Protein AF-0000000067519487 (afdb_homodimer)

Nearest PDB structures (foldseek):
  5gle-assembly1_A  TM=8.713E-01  e=5.275E-15  Vibrio anguillarum 775
  5gle-assembly1_B  TM=8.710E-01  e=1.079E-14  Vibrio anguillarum 775
  3tg2-assembly1_A-2  TM=8.746E-01  e=6.254E-14  Vibrio cholerae
  3tb4-assembly1_A-2  TM=8.669E-01  e=9.862E-14  Vibrio cholerae
  5wxv-assembly4_E  TM=8.754E-01  e=4.701E-13  Vibrio anguillarum 775

Sequence (386 aa):
MKYAVLTNDLQYDLVNKNEDRIAAVEAFTPKMVSFLDTMRENDVSIIHLQLINLEDDPKAERYGDFLPVTKGSKGAEILPEFLHEKDIIMEKNKDSGFFETNLDETLKKLGVDTIIITGMQTQICVQTTAADGFFRGYNVIVPEDAVVSAKDEDKERALKWLGSYCAKIMSIEEICNSISKNEDISFDGVAIPMKYAVLTNDLQYDLVNKNEDRIAAVEAFTPKMVSFLDTMRENDVSIIHLQLINLEDDPKAERYGDFLPVTKGSKGAEILPEFLHEKDIIMEKNKDSGFFETNLDETLKKLGVDTIIITGMQTQICVQTTAADGFFRGYNVIVPEDAVVSAKDEDKERALKWLGSYCAKIMSIEEICNSISKNEDISFDGVAIP

Foldseek 3Di:
DAEAEEAEAQFQCVCVVDDLSVVFCVVLLVVLLVLLVLCVVLVHAYEYEFEAADPPDPPQDDDVVDGALHPPDNRRDRDVSNDDPRHHYWYDHALASVPPTCVVVVCVVVVAQEYEYAYDDLLTSRLNNQVVSQVVRHAYEYELSRHTDSDPVSSVVSVVVCQQAGYPYHHSVVVSVCSVVVHDDDPPPSDHD/DAEAEEAEAQFQCVCVVDDLSVVQCVVLLVVLLVLLVLCVVLVHAYEYEFEAADPPDPPQDADVVDGALHPPDNRRDRDVSNDDPRHHYWYDHALASVPPTCVVVVCVVVVAQEYEYAYDDLQTSRLNNQVVSQVVRHAYEYELSRHHDSDPVSSVVSVVVCQQAGYPYHHSVVVSVCSVVVHDDDPPPSDHD

Radius of gyration: 20.89 Å; Cα contacts (8 Å, |Δi|>4): 770; chains: 2; bounding box: 55×58×43 Å

Organism: Bacillus anthracis (NCBI:txid1392)

Structure (mmCIF, N/CA/C/O backbone):
data_AF-0000000067519487-model_v1
#
loop_
_entity.id
_entity.type
_entity.pdbx_description
1 polymer 'Isochorismatase family protein'
#
loop_
_atom_site.group_PDB
_atom_site.id
_atom_site.type_symbol
_atom_site.label_atom_id
_atom_site.label_alt_id
_atom_site.label_comp_id
_atom_site.label_asym_id
_atom_site.label_entity_id
_atom_site.label_seq_id
_atom_site.pdbx_PDB_ins_code
_atom_site.Cartn_x
_atom_site.Cartn_y
_atom_site.Cartn_z
_atom_site.occupancy
_atom_site.B_iso_or_equiv
_atom_site.auth_seq_id
_atom_site.auth_comp_id
_atom_site.auth_asym_id
_atom_site.auth_atom_id
_atom_site.pdbx_PDB_model_num
ATOM 1 N N . MET A 1 1 ? -17.797 -14.578 -12.164 1 93.62 1 MET A N 1
ATOM 2 C CA . MET A 1 1 ? -16.516 -14.023 -11.758 1 93.62 1 MET A CA 1
ATOM 3 C C . MET A 1 1 ? -15.383 -14.562 -12.641 1 93.62 1 MET A C 1
ATOM 5 O O . MET A 1 1 ? -15.391 -15.727 -13.023 1 93.62 1 MET A O 1
ATOM 9 N N . LYS A 1 2 ? -14.539 -13.711 -13.047 1 97.31 2 LYS A N 1
ATOM 10 C CA . LYS A 1 2 ? -13.344 -14.102 -13.797 1 97.31 2 LYS A CA 1
ATOM 11 C C . LYS A 1 2 ? -12.078 -13.812 -13 1 97.31 2 LYS A C 1
ATOM 13 O O . LYS A 1 2 ? -11.867 -12.688 -12.539 1 97.31 2 LYS A O 1
ATOM 18 N N . TYR A 1 3 ? -11.242 -14.891 -12.852 1 98.31 3 TYR A N 1
ATOM 19 C CA . TYR A 1 3 ? -10.102 -14.844 -11.945 1 98.31 3 TYR A CA 1
ATOM 20 C C . TYR A 1 3 ? -8.789 -14.711 -12.711 1 98.31 3 TYR A C 1
ATOM 22 O O . TYR A 1 3 ? -8.695 -15.156 -13.859 1 98.31 3 TYR A O 1
ATOM 30 N N . ALA A 1 4 ? -7.793 -14.141 -12.102 1 98.88 4 ALA A N 1
ATOM 31 C CA . ALA A 1 4 ? -6.379 -14.266 -12.453 1 98.88 4 ALA A CA 1
ATOM 32 C C . ALA A 1 4 ? -5.516 -14.445 -11.211 1 98.88 4 ALA A C 1
ATOM 34 O O . ALA A 1 4 ? -5.801 -13.859 -10.164 1 98.88 4 ALA A O 1
ATOM 35 N N . VAL A 1 5 ? -4.504 -15.258 -11.312 1 98.94 5 VAL A N 1
ATOM 36 C CA . VAL A 1 5 ? -3.516 -15.398 -10.25 1 98.94 5 VAL A CA 1
ATOM 37 C C . VAL A 1 5 ? -2.316 -14.5 -10.539 1 98.94 5 VAL A C 1
ATOM 39 O O . VAL A 1 5 ? -1.791 -14.492 -11.656 1 98.94 5 VAL A O 1
ATOM 42 N N . LEU A 1 6 ? -1.958 -13.688 -9.602 1 98.94 6 LEU A N 1
ATOM 43 C CA . LEU A 1 6 ? -0.727 -12.906 -9.641 1 98.94 6 LEU A CA 1
ATOM 44 C C . LEU A 1 6 ? 0.316 -13.477 -8.688 1 98.94 6 LEU A C 1
ATOM 46 O O . LEU A 1 6 ? 0.067 -13.594 -7.488 1 98.94 6 LEU A O 1
ATOM 50 N N . THR A 1 7 ? 1.443 -13.938 -9.211 1 98.94 7 THR A N 1
ATOM 51 C CA . THR A 1 7 ? 2.549 -14.336 -8.344 1 98.94 7 THR A CA 1
ATOM 52 C C . THR A 1 7 ? 3.562 -13.203 -8.203 1 98.94 7 THR A C 1
ATOM 54 O O . THR A 1 7 ? 3.824 -12.477 -9.164 1 98.94 7 THR A O 1
ATOM 57 N N . ASN A 1 8 ? 4.137 -13.055 -7.039 1 98.69 8 ASN A N 1
ATOM 58 C CA . ASN A 1 8 ? 5.117 -12.008 -6.777 1 98.69 8 ASN A CA 1
ATOM 59 C C . ASN A 1 8 ? 6.492 -12.586 -6.473 1 98.69 8 ASN A C 1
ATOM 61 O O . ASN A 1 8 ? 6.652 -13.359 -5.527 1 98.69 8 ASN A O 1
ATOM 65 N N . ASP A 1 9 ? 7.473 -12.281 -7.258 1 97.88 9 ASP A N 1
ATOM 66 C CA . ASP A 1 9 ? 8.883 -12.258 -6.887 1 97.88 9 ASP A CA 1
ATOM 67 C C . ASP A 1 9 ? 9.406 -13.672 -6.625 1 97.88 9 ASP A C 1
ATOM 69 O O . ASP A 1 9 ? 10.234 -13.875 -5.734 1 97.88 9 ASP A O 1
ATOM 73 N N . LEU A 1 10 ? 8.852 -14.664 -7.281 1 98.25 10 LEU A N 1
ATOM 74 C CA . LEU A 1 10 ? 9.383 -16.016 -7.172 1 98.25 10 LEU A CA 1
ATOM 75 C C . LEU A 1 10 ? 10.594 -16.203 -8.086 1 98.25 10 LEU A C 1
ATOM 77 O O . LEU A 1 10 ? 10.555 -17.016 -9.016 1 98.25 10 LEU A O 1
ATOM 81 N N . GLN A 1 11 ? 11.641 -15.477 -7.742 1 98.38 11 GLN A N 1
ATOM 82 C CA . GLN A 1 11 ? 12.836 -15.32 -8.555 1 98.38 11 GLN A CA 1
ATOM 83 C C . GLN A 1 11 ? 14.078 -15.789 -7.801 1 98.38 11 GLN A C 1
ATOM 85 O O . GLN A 1 11 ? 14.117 -15.75 -6.566 1 98.38 11 GLN A O 1
ATOM 90 N N . TYR A 1 12 ? 15.148 -16.172 -8.531 1 98.06 12 TYR A N 1
ATOM 91 C CA . TYR A 1 12 ? 16.359 -16.781 -7.965 1 98.06 12 TYR A CA 1
ATOM 92 C C . TYR A 1 12 ? 16.984 -15.867 -6.918 1 98.06 12 TYR A C 1
ATOM 94 O O . TYR A 1 12 ? 17.188 -16.281 -5.773 1 98.06 12 TYR A O 1
ATOM 102 N N . ASP A 1 13 ? 17.25 -14.586 -7.266 1 97.44 13 ASP A N 1
ATOM 103 C CA . ASP A 1 13 ? 17.938 -13.672 -6.359 1 97.44 13 ASP A CA 1
ATOM 104 C C . ASP A 1 13 ? 17.109 -13.414 -5.102 1 97.44 13 ASP A C 1
ATOM 106 O O . ASP A 1 13 ? 17.656 -13.188 -4.023 1 97.44 13 ASP A O 1
ATOM 110 N N . LEU A 1 14 ? 15.812 -13.438 -5.211 1 96.38 14 LEU A N 1
ATOM 111 C CA . LEU A 1 14 ? 14.938 -13.062 -4.105 1 96.38 14 LEU A CA 1
ATOM 112 C C . LEU A 1 14 ? 14.688 -14.25 -3.186 1 96.38 14 LEU A C 1
ATOM 114 O O . LEU A 1 14 ? 14.648 -14.102 -1.962 1 96.38 14 LEU A O 1
ATOM 118 N N . VAL A 1 15 ? 14.594 -15.422 -3.748 1 96.44 15 VAL A N 1
ATOM 119 C CA . VAL A 1 15 ? 14.383 -16.641 -2.967 1 96.44 15 VAL A CA 1
ATOM 120 C C . VAL A 1 15 ? 15.672 -17 -2.225 1 96.44 15 VAL A C 1
ATOM 122 O O . VAL A 1 15 ? 15.625 -17.422 -1.068 1 96.44 15 VAL A O 1
ATOM 125 N N . ASN A 1 16 ? 16.812 -16.734 -2.811 1 94.88 16 ASN A N 1
ATOM 126 C CA . ASN A 1 16 ? 18.078 -17.188 -2.264 1 94.88 16 ASN A CA 1
ATOM 127 C C . ASN A 1 16 ? 18.766 -16.094 -1.448 1 94.88 16 ASN A C 1
ATOM 129 O O . ASN A 1 16 ? 19.984 -16.156 -1.228 1 94.88 16 ASN A O 1
ATOM 133 N N . LYS A 1 17 ? 18.031 -15.148 -1.083 1 91.25 17 LYS A N 1
ATOM 134 C CA . LYS A 1 17 ? 18.578 -14 -0.363 1 91.25 17 LYS A CA 1
ATOM 135 C C . LYS A 1 17 ? 19.156 -14.414 0.984 1 91.25 17 LYS A C 1
ATOM 137 O O . LYS A 1 17 ? 20.203 -13.914 1.397 1 91.25 17 LYS A O 1
ATOM 142 N N . ASN A 1 18 ? 18.438 -15.281 1.697 1 89.5 18 ASN A N 1
ATOM 143 C CA . ASN A 1 18 ? 18.891 -15.797 2.986 1 89.5 18 ASN A CA 1
ATOM 144 C C . ASN A 1 18 ? 18.25 -17.141 3.307 1 89.5 18 ASN A C 1
ATOM 146 O O . ASN A 1 18 ? 17.328 -17.578 2.619 1 89.5 18 ASN A O 1
ATOM 150 N N . GLU A 1 19 ? 18.734 -17.766 4.332 1 93.25 19 GLU A N 1
ATOM 151 C CA . GLU A 1 19 ? 18.328 -19.125 4.652 1 93.25 19 GLU A CA 1
ATOM 152 C C . GLU A 1 19 ? 16.859 -19.188 5.07 1 93.25 19 GLU A C 1
ATOM 154 O O . GLU A 1 19 ? 16.172 -20.172 4.789 1 93.25 19 GLU A O 1
ATOM 159 N N . ASP A 1 20 ? 16.438 -18.156 5.77 1 92.31 20 ASP A N 1
ATOM 160 C CA . ASP A 1 20 ? 15.039 -18.125 6.207 1 92.31 20 ASP A CA 1
ATOM 161 C C . ASP A 1 20 ? 14.086 -18.094 5.012 1 92.31 20 ASP A C 1
ATOM 163 O O . ASP A 1 20 ? 13.094 -18.828 4.984 1 92.31 20 ASP A O 1
ATOM 167 N N . ARG A 1 21 ? 14.43 -17.328 4.047 1 92 21 ARG A N 1
ATOM 168 C CA . ARG A 1 21 ? 13.609 -17.219 2.846 1 92 21 ARG A CA 1
ATOM 169 C C . ARG A 1 21 ? 13.664 -18.5 2.021 1 92 21 ARG A C 1
ATOM 171 O O . ARG A 1 21 ? 12.648 -18.953 1.495 1 92 21 ARG A O 1
ATOM 178 N N . ILE A 1 22 ? 14.82 -19.047 1.902 1 94.88 22 ILE A N 1
ATOM 179 C CA . ILE A 1 22 ? 14.977 -20.312 1.182 1 94.88 22 ILE A CA 1
ATOM 180 C C . ILE A 1 22 ? 14.086 -21.375 1.81 1 94.88 22 ILE A C 1
ATOM 182 O O . ILE A 1 22 ? 13.32 -22.047 1.11 1 94.88 22 ILE A O 1
ATOM 186 N N . ALA A 1 23 ? 14.133 -21.453 3.107 1 94.88 23 ALA A N 1
ATOM 187 C CA . ALA A 1 23 ? 13.359 -22.453 3.832 1 94.88 23 ALA A CA 1
ATOM 188 C C . ALA A 1 23 ? 11.859 -22.219 3.666 1 94.88 23 ALA A C 1
ATOM 190 O O . ALA A 1 23 ? 11.102 -23.172 3.451 1 94.88 23 ALA A O 1
ATOM 191 N N . ALA A 1 24 ? 11.492 -20.984 3.771 1 93.12 24 ALA A N 1
ATOM 192 C CA . ALA A 1 24 ? 10.078 -20.641 3.65 1 93.12 24 ALA A CA 1
ATOM 193 C C . ALA A 1 24 ? 9.547 -20.969 2.262 1 93.12 24 ALA A C 1
ATOM 195 O O . ALA A 1 24 ? 8.453 -21.547 2.129 1 93.12 24 ALA A O 1
ATOM 196 N N . VAL A 1 25 ? 10.328 -20.719 1.242 1 94.81 25 VAL A N 1
ATOM 197 C CA . VAL A 1 25 ? 9.898 -20.953 -0.13 1 94.81 25 VAL A CA 1
ATOM 198 C C . VAL A 1 25 ? 9.898 -22.453 -0.413 1 94.81 25 VAL A C 1
ATOM 200 O O . VAL A 1 25 ? 9.016 -22.969 -1.106 1 94.81 25 VAL A O 1
ATOM 203 N N . GLU A 1 26 ? 10.883 -23.125 0.086 1 94.81 26 GLU A N 1
ATOM 204 C CA . GLU A 1 26 ? 10.922 -24.578 -0.076 1 94.81 26 GLU A CA 1
ATOM 205 C C . GLU A 1 26 ? 9.656 -25.219 0.489 1 94.81 26 GLU A C 1
ATOM 207 O O . GLU A 1 26 ? 9.086 -26.109 -0.137 1 94.81 26 GLU A O 1
ATOM 212 N N . ALA A 1 27 ? 9.25 -24.781 1.63 1 93.69 27 ALA A N 1
ATOM 213 C CA . ALA A 1 27 ? 8.086 -25.359 2.305 1 93.69 27 ALA A CA 1
ATOM 214 C C . ALA A 1 27 ? 6.805 -25.031 1.548 1 93.69 27 ALA A C 1
ATOM 216 O O . ALA A 1 27 ? 5.875 -25.844 1.51 1 93.69 27 ALA A O 1
ATOM 217 N N . PHE A 1 28 ? 6.781 -23.938 0.946 1 92 28 PHE A N 1
ATOM 218 C CA . PHE A 1 28 ? 5.613 -23.359 0.292 1 92 28 PHE A CA 1
ATOM 219 C C . PHE A 1 28 ? 5.457 -23.906 -1.121 1 92 28 PHE A C 1
ATOM 221 O O . PHE A 1 28 ? 4.348 -23.969 -1.648 1 92 28 PHE A O 1
ATOM 228 N N . THR A 1 29 ? 6.531 -24.422 -1.743 1 96.62 29 THR A N 1
ATOM 229 C CA . THR A 1 29 ? 6.664 -24.641 -3.18 1 96.62 29 THR A CA 1
ATOM 230 C C . THR A 1 29 ? 5.75 -25.781 -3.643 1 96.62 29 THR A C 1
ATOM 232 O O . THR A 1 29 ? 5 -25.625 -4.609 1 96.62 29 THR A O 1
ATOM 235 N N . PRO A 1 30 ? 5.68 -26.938 -2.955 1 97.25 30 PRO A N 1
ATOM 236 C CA . PRO A 1 30 ? 4.832 -28.016 -3.471 1 97.25 30 PRO A CA 1
ATOM 237 C C . PRO A 1 30 ? 3.357 -27.609 -3.549 1 97.25 30 PRO A C 1
ATOM 239 O O . PRO A 1 30 ? 2.695 -27.891 -4.555 1 97.25 30 PRO A O 1
ATOM 242 N N . LYS A 1 31 ? 2.863 -26.969 -2.584 1 96.75 31 LYS A N 1
ATOM 243 C CA . LYS A 1 31 ? 1.47 -26.531 -2.566 1 96.75 31 LYS A CA 1
ATOM 244 C C . LYS A 1 31 ? 1.213 -25.469 -3.623 1 96.75 31 LYS A C 1
ATOM 246 O O . LYS A 1 31 ? 0.175 -25.484 -4.289 1 96.75 31 LYS A O 1
ATOM 251 N N . MET A 1 32 ? 2.115 -24.578 -3.75 1 98.19 32 MET A N 1
ATOM 252 C CA . MET A 1 32 ? 1.983 -23.5 -4.727 1 98.19 32 MET A CA 1
ATOM 253 C C . MET A 1 32 ? 1.95 -24.062 -6.148 1 98.19 32 MET A C 1
ATOM 255 O O . MET A 1 32 ? 1.119 -23.641 -6.957 1 98.19 32 MET A O 1
ATOM 259 N N . VAL A 1 33 ? 2.865 -24.984 -6.434 1 98.44 33 VAL A N 1
ATOM 260 C CA . VAL A 1 33 ? 2.918 -25.578 -7.762 1 98.44 33 VAL A CA 1
ATOM 261 C C . VAL A 1 33 ? 1.601 -26.297 -8.062 1 98.44 33 VAL A C 1
ATOM 263 O O . VAL A 1 33 ? 1.02 -26.109 -9.133 1 98.44 33 VAL A O 1
ATOM 266 N N . SER A 1 34 ? 1.13 -27.016 -7.074 1 98 34 SER A N 1
ATOM 267 C CA . SER A 1 34 ? -0.148 -27.703 -7.238 1 98 34 SER A CA 1
ATOM 268 C C . SER A 1 34 ? -1.285 -26.719 -7.453 1 98 34 SER A C 1
ATOM 270 O O . SER A 1 34 ? -2.162 -26.938 -8.289 1 98 34 SER A O 1
ATOM 272 N N . PHE A 1 35 ? -1.303 -25.688 -6.711 1 98.62 35 PHE A N 1
ATOM 273 C CA . PHE A 1 35 ? -2.305 -24.641 -6.82 1 98.62 35 PHE A CA 1
ATOM 274 C C . PHE A 1 35 ? -2.293 -24.016 -8.219 1 98.62 35 PHE A C 1
ATOM 276 O O . PHE A 1 35 ? -3.338 -23.906 -8.859 1 98.62 35 PHE A O 1
ATOM 283 N N . LEU A 1 36 ? -1.095 -23.625 -8.742 1 98.75 36 LEU A N 1
ATOM 284 C CA . LEU A 1 36 ? -0.965 -23.031 -10.07 1 98.75 36 LEU A CA 1
ATOM 285 C C . LEU A 1 36 ? -1.455 -23.984 -11.148 1 98.75 36 LEU A C 1
ATOM 287 O O . LEU A 1 36 ? -2.146 -23.562 -12.086 1 98.75 36 LEU A O 1
ATOM 291 N N . ASP A 1 37 ? -1.12 -25.266 -10.992 1 98.25 37 ASP A N 1
ATOM 292 C CA . ASP A 1 37 ? -1.573 -26.25 -11.953 1 98.25 37 ASP A CA 1
ATOM 293 C C . ASP A 1 37 ? -3.098 -26.344 -11.984 1 98.25 37 ASP A C 1
ATOM 295 O O . ASP A 1 37 ? -3.703 -26.391 -13.055 1 98.25 37 ASP A O 1
ATOM 299 N N . THR A 1 38 ? -3.684 -26.359 -10.781 1 98.12 38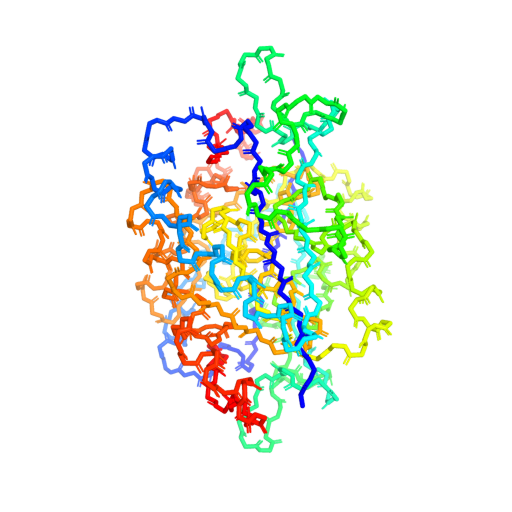 THR A N 1
ATOM 300 C CA . THR A 1 38 ? -5.137 -26.406 -10.688 1 98.12 38 THR A CA 1
ATOM 301 C C . THR A 1 38 ? -5.77 -25.188 -11.336 1 98.12 38 THR A C 1
ATOM 303 O O . THR A 1 38 ? -6.773 -25.297 -12.039 1 98.12 38 THR A O 1
ATOM 306 N N . MET A 1 39 ? -5.195 -24 -11.133 1 98.44 39 MET A N 1
ATOM 307 C CA . MET A 1 39 ? -5.699 -22.781 -11.742 1 98.44 39 MET A CA 1
ATOM 308 C C . MET A 1 39 ? -5.602 -22.844 -13.266 1 98.44 39 MET A C 1
ATOM 310 O O . MET A 1 39 ? -6.547 -22.484 -13.969 1 98.44 39 MET A O 1
ATOM 314 N N . ARG A 1 40 ? -4.504 -23.375 -13.781 1 98.19 40 ARG A N 1
ATOM 315 C CA . ARG A 1 40 ? -4.32 -23.547 -15.219 1 98.19 40 ARG A CA 1
ATOM 316 C C . ARG A 1 40 ? -5.367 -24.484 -15.797 1 98.19 40 ARG A C 1
ATOM 318 O O . ARG A 1 40 ? -5.934 -24.234 -16.859 1 98.19 40 ARG A O 1
ATOM 325 N N . GLU A 1 41 ? -5.609 -25.516 -15.094 1 97.12 41 GLU A N 1
ATOM 326 C CA . GLU A 1 41 ? -6.578 -26.516 -15.531 1 97.12 41 GLU A CA 1
ATOM 327 C C . GLU A 1 41 ? -7.98 -25.922 -15.609 1 97.12 41 GLU A C 1
ATOM 329 O O . GLU A 1 41 ? -8.812 -26.391 -16.391 1 97.12 41 GLU A O 1
ATOM 334 N N . ASN A 1 42 ? -8.227 -24.938 -14.812 1 97.31 42 ASN A N 1
ATOM 335 C CA . ASN A 1 42 ? -9.531 -24.266 -14.797 1 97.31 42 ASN A CA 1
ATOM 336 C C . ASN A 1 42 ? -9.523 -23.016 -15.656 1 97.31 42 ASN A C 1
ATOM 338 O O . ASN A 1 42 ? -10.391 -22.141 -15.5 1 97.31 42 ASN A O 1
ATOM 342 N N . ASP A 1 43 ? -8.453 -22.797 -16.438 1 96.88 43 ASP A N 1
ATOM 343 C CA . ASP A 1 43 ? -8.32 -21.719 -17.422 1 96.88 43 ASP A CA 1
ATOM 344 C C . ASP A 1 43 ? -8.211 -20.375 -16.734 1 96.88 43 ASP A C 1
ATOM 346 O O . ASP A 1 43 ? -8.711 -19.359 -17.25 1 96.88 43 ASP A O 1
ATOM 350 N N . VAL A 1 44 ? -7.723 -20.375 -15.555 1 98.38 44 VAL A N 1
ATOM 351 C CA . VAL A 1 44 ? -7.406 -19.141 -14.859 1 98.38 44 VAL A CA 1
ATOM 352 C C . VAL A 1 44 ? -6.039 -18.625 -15.312 1 98.38 44 VAL A C 1
ATOM 354 O O . VAL A 1 44 ? -5.055 -19.359 -15.297 1 98.38 44 VAL A O 1
ATOM 357 N N . SER A 1 45 ? -6.02 -17.391 -15.75 1 98.75 45 SER A N 1
ATOM 358 C CA . SER A 1 45 ? -4.758 -16.797 -16.188 1 98.75 45 SER A CA 1
ATOM 359 C C . SER A 1 45 ? -3.787 -16.641 -15.023 1 98.75 45 SER A C 1
ATOM 361 O O . SER A 1 45 ? -4.184 -16.25 -13.93 1 98.75 45 SER A O 1
ATOM 363 N N . ILE A 1 46 ? -2.545 -17 -15.281 1 98.88 46 ILE A N 1
ATOM 364 C CA . ILE A 1 46 ? -1.468 -16.781 -14.32 1 98.88 46 ILE A CA 1
ATOM 365 C C . ILE A 1 46 ? -0.515 -15.711 -14.836 1 98.88 46 ILE A C 1
ATOM 367 O O . ILE A 1 46 ? -0.004 -15.812 -15.953 1 98.88 46 ILE A O 1
ATOM 371 N N . ILE A 1 47 ? -0.323 -14.672 -14.102 1 98.94 47 ILE A N 1
ATOM 372 C CA . ILE A 1 47 ? 0.618 -13.594 -14.391 1 98.94 47 ILE A CA 1
ATOM 373 C C . ILE A 1 47 ? 1.72 -13.578 -13.328 1 98.94 47 ILE A C 1
ATOM 375 O O . ILE A 1 47 ? 1.454 -13.336 -12.156 1 98.94 47 ILE A O 1
ATOM 379 N N . HIS A 1 48 ? 2.914 -13.883 -13.758 1 98.94 48 HIS A N 1
ATOM 380 C CA . HIS A 1 48 ? 4.074 -13.781 -12.883 1 98.94 48 HIS A CA 1
ATOM 381 C C . HIS A 1 48 ? 4.629 -12.359 -12.867 1 98.94 48 HIS A C 1
ATOM 383 O O . HIS A 1 48 ? 5.164 -11.891 -13.867 1 98.94 48 HIS A O 1
ATOM 389 N N . LEU A 1 49 ? 4.484 -11.695 -11.727 1 98.94 49 LEU A N 1
ATOM 390 C CA . LEU A 1 49 ? 5.09 -10.383 -11.547 1 98.94 49 LEU A CA 1
ATOM 391 C C . LEU A 1 49 ? 6.578 -10.508 -11.242 1 98.94 49 LEU A C 1
ATOM 393 O O . LEU A 1 49 ? 6.961 -11.008 -10.18 1 98.94 49 LEU A O 1
ATOM 397 N N . GLN A 1 50 ? 7.34 -10.125 -12.148 1 98.81 50 GLN A N 1
ATOM 398 C CA . GLN A 1 50 ? 8.789 -10.258 -12.109 1 98.81 50 GLN A CA 1
ATOM 399 C C . GLN A 1 50 ? 9.453 -8.922 -11.766 1 98.81 50 GLN A C 1
ATOM 401 O O . GLN A 1 50 ? 9.43 -7.984 -12.562 1 98.81 50 GLN A O 1
ATOM 406 N N . LEU A 1 51 ? 10.062 -8.867 -10.609 1 98.5 51 LEU A N 1
ATOM 407 C CA . LEU A 1 51 ? 10.75 -7.648 -10.18 1 98.5 51 LEU A CA 1
ATOM 408 C C . LEU A 1 51 ? 12.047 -7.457 -10.961 1 98.5 51 LEU A C 1
ATOM 410 O O . LEU A 1 51 ? 12.844 -8.391 -11.078 1 98.5 51 LEU A O 1
ATOM 414 N N . ILE A 1 52 ? 12.203 -6.32 -11.555 1 98.38 52 ILE A N 1
ATOM 415 C CA . ILE A 1 52 ? 13.43 -5.898 -12.219 1 98.38 52 ILE A CA 1
ATOM 416 C C . ILE A 1 52 ? 13.914 -4.578 -11.617 1 98.38 52 ILE A C 1
ATOM 418 O O . ILE A 1 52 ? 13.297 -3.533 -11.82 1 98.38 52 ILE A O 1
ATOM 422 N N . ASN A 1 53 ? 15 -4.609 -10.867 1 97.06 53 ASN A N 1
ATOM 423 C CA . ASN A 1 53 ? 15.578 -3.395 -10.305 1 97.06 53 ASN A CA 1
ATOM 424 C C . ASN A 1 53 ? 16.297 -2.576 -11.367 1 97.06 53 ASN A C 1
ATOM 426 O O . ASN A 1 53 ? 17.078 -3.123 -12.156 1 97.06 53 ASN A O 1
ATOM 430 N N . LEU A 1 54 ? 16.031 -1.354 -11.336 1 96 54 LEU A N 1
ATOM 431 C CA . LEU A 1 54 ? 16.688 -0.435 -12.258 1 96 54 LEU A CA 1
ATOM 432 C C . LEU A 1 54 ? 17.984 0.109 -11.641 1 96 54 LEU A C 1
ATOM 434 O O . LEU A 1 54 ? 18.016 0.442 -10.453 1 96 54 LEU A O 1
ATOM 438 N N . GLU A 1 55 ? 18.953 0.264 -12.414 1 93.38 55 GLU A N 1
ATOM 439 C CA . GLU A 1 55 ? 20.266 0.691 -11.93 1 93.38 55 GLU A CA 1
ATOM 440 C C . GLU A 1 55 ? 20.203 2.096 -11.344 1 93.38 55 GLU A C 1
ATOM 442 O O . GLU A 1 55 ? 20.906 2.402 -10.383 1 93.38 55 GLU A O 1
ATOM 447 N N . ASP A 1 56 ? 19.391 2.912 -11.859 1 93.12 56 ASP A N 1
ATOM 448 C CA . ASP A 1 56 ? 19.359 4.305 -11.43 1 93.12 56 ASP A CA 1
ATOM 449 C C . ASP A 1 56 ? 18.312 4.52 -10.336 1 93.12 56 ASP A C 1
ATOM 451 O O . ASP A 1 56 ? 18.062 5.656 -9.93 1 93.12 56 ASP A O 1
ATOM 455 N N . ASP A 1 57 ? 17.703 3.473 -9.883 1 91.81 57 ASP A N 1
ATOM 456 C CA . ASP A 1 57 ? 16.703 3.59 -8.828 1 91.81 57 ASP A CA 1
ATOM 457 C C . ASP A 1 57 ? 17.375 3.752 -7.461 1 91.81 57 ASP A C 1
ATOM 459 O O . ASP A 1 57 ? 17.984 2.814 -6.953 1 91.81 57 ASP A O 1
ATOM 463 N N . PRO A 1 58 ? 17.188 4.926 -6.906 1 85.31 58 PRO A N 1
ATOM 464 C CA . PRO A 1 58 ? 17.859 5.164 -5.621 1 85.31 58 PRO A CA 1
ATOM 465 C C . PRO A 1 58 ? 17.234 4.363 -4.48 1 85.31 58 PRO A C 1
ATOM 467 O O . PRO A 1 58 ? 17.812 4.262 -3.4 1 85.31 58 PRO A O 1
ATOM 470 N N . LYS A 1 59 ? 16.094 3.779 -4.695 1 89.12 59 LYS A N 1
ATOM 471 C CA . LYS A 1 59 ? 15.414 3.074 -3.617 1 89.12 59 LYS A CA 1
ATOM 472 C C . LYS A 1 59 ? 15.539 1.562 -3.781 1 89.12 59 LYS A C 1
ATOM 474 O O . LYS A 1 59 ? 14.984 0.799 -2.99 1 89.12 59 LYS A O 1
ATOM 479 N N . ALA A 1 60 ? 16.234 1.122 -4.855 1 89.94 60 ALA A N 1
ATOM 480 C CA . ALA A 1 60 ? 16.453 -0.312 -5.027 1 89.94 60 ALA A CA 1
ATOM 481 C C . ALA A 1 60 ? 17.344 -0.867 -3.922 1 89.94 60 ALA A C 1
ATOM 483 O O . ALA A 1 60 ? 18.328 -0.228 -3.525 1 89.94 60 ALA A O 1
ATOM 484 N N . GLU A 1 61 ? 16.906 -2.039 -3.42 1 85.25 61 GLU A N 1
ATOM 485 C CA . GLU A 1 61 ? 17.766 -2.699 -2.434 1 85.25 61 GLU A CA 1
ATOM 486 C C . GLU A 1 61 ? 19.062 -3.199 -3.068 1 85.25 61 GLU A C 1
ATOM 488 O O . GLU A 1 61 ? 19.031 -3.867 -4.105 1 85.25 61 GLU A O 1
ATOM 493 N N . ARG A 1 62 ? 20.109 -2.861 -2.424 1 87.19 62 ARG A N 1
ATOM 494 C CA . ARG A 1 62 ? 21.422 -3.256 -2.91 1 87.19 62 ARG A CA 1
ATOM 495 C C . ARG A 1 62 ? 22.234 -3.949 -1.814 1 87.19 62 ARG A C 1
ATOM 497 O O . ARG A 1 62 ? 22 -3.707 -0.626 1 87.19 62 ARG A O 1
ATOM 504 N N . TYR A 1 63 ? 23 -4.848 -2.213 1 86.38 63 TYR A N 1
ATOM 505 C CA . TYR A 1 63 ? 24 -5.473 -1.354 1 86.38 63 TYR A CA 1
ATOM 506 C C . TYR A 1 63 ? 25.406 -5.121 -1.812 1 86.38 63 TYR A C 1
ATOM 508 O O . TYR A 1 63 ? 25.969 -5.789 -2.68 1 86.38 63 TYR A O 1
ATOM 516 N N . GLY A 1 64 ? 25.953 -4.043 -1.131 1 84.75 64 GLY A N 1
ATOM 517 C CA . GLY A 1 64 ? 27.188 -3.498 -1.677 1 84.75 64 GLY A CA 1
ATOM 518 C C . GLY A 1 64 ? 27.047 -3.029 -3.113 1 84.75 64 GLY A C 1
ATOM 519 O O . GLY A 1 64 ? 26.156 -2.244 -3.43 1 84.75 64 GLY A O 1
ATOM 520 N N . ASP A 1 65 ? 27.781 -3.637 -3.994 1 88.31 65 ASP A N 1
ATOM 521 C CA . ASP A 1 65 ? 27.75 -3.242 -5.398 1 88.31 65 ASP A CA 1
ATOM 522 C C . ASP A 1 65 ? 26.797 -4.129 -6.203 1 88.31 65 ASP A C 1
ATOM 524 O O . ASP A 1 65 ? 26.594 -3.902 -7.395 1 88.31 65 ASP A O 1
ATOM 528 N N . PHE A 1 66 ? 26.234 -5.039 -5.48 1 92 66 PHE A N 1
ATOM 529 C CA . PHE A 1 66 ? 25.359 -5.996 -6.156 1 92 66 PHE A CA 1
ATOM 530 C C . PHE A 1 66 ? 23.922 -5.5 -6.176 1 92 66 PHE A C 1
ATOM 532 O O . PHE A 1 66 ? 23.359 -5.203 -5.125 1 92 66 PHE A O 1
ATOM 539 N N . LEU A 1 67 ? 23.375 -5.34 -7.348 1 95 67 LEU A N 1
ATOM 540 C CA . LEU A 1 67 ? 21.953 -5.051 -7.562 1 95 67 LEU A CA 1
ATOM 541 C C . LEU A 1 67 ? 21.203 -6.309 -7.965 1 95 67 LEU A C 1
ATOM 543 O O . LEU A 1 67 ? 21.359 -6.805 -9.086 1 95 67 LEU A O 1
ATOM 547 N N . PRO A 1 68 ? 20.406 -6.832 -7.051 1 96.25 68 PRO A N 1
ATOM 548 C CA . PRO A 1 68 ? 19.688 -8.055 -7.391 1 96.25 68 PRO A CA 1
ATOM 549 C C . PRO A 1 68 ? 18.641 -7.84 -8.484 1 96.25 68 PRO A C 1
ATOM 551 O O . PRO A 1 68 ? 18.172 -6.719 -8.688 1 96.25 68 PRO A O 1
ATOM 554 N N . VAL A 1 69 ? 18.312 -8.945 -9.156 1 97.69 69 VAL A N 1
ATOM 555 C CA . VAL A 1 69 ? 17.219 -9.086 -10.117 1 97.69 69 VAL A CA 1
ATOM 556 C C . VAL A 1 69 ? 17.359 -8.023 -11.211 1 97.69 69 VAL A C 1
ATOM 558 O O . VAL A 1 69 ? 16.391 -7.336 -11.539 1 97.69 69 VAL A O 1
ATOM 561 N N . THR A 1 70 ? 18.516 -7.902 -11.742 1 97.31 70 THR A N 1
ATOM 562 C CA . THR A 1 70 ? 18.719 -7.023 -12.883 1 97.31 70 THR A CA 1
ATOM 563 C C . THR A 1 70 ? 18.203 -7.68 -14.164 1 97.31 70 THR A C 1
ATOM 565 O O . THR A 1 70 ? 18.266 -8.906 -14.312 1 97.31 70 THR A O 1
ATOM 568 N N . LYS A 1 71 ? 17.734 -6.91 -15.078 1 97.38 71 LYS A N 1
ATOM 569 C CA . LYS A 1 71 ? 17.156 -7.426 -16.312 1 97.38 71 LYS A CA 1
ATOM 570 C C . LYS A 1 71 ? 18.141 -8.328 -17.062 1 97.38 71 LYS A C 1
ATOM 572 O O . LYS A 1 71 ? 19.297 -7.953 -17.25 1 97.38 71 LYS A O 1
ATOM 577 N N . GLY A 1 72 ? 17.688 -9.508 -17.406 1 97.19 72 GLY A N 1
ATOM 578 C CA . GLY A 1 72 ? 18.484 -10.422 -18.219 1 97.19 72 GLY A CA 1
ATOM 579 C C . GLY A 1 72 ? 19.375 -11.32 -17.391 1 97.19 72 GLY A C 1
ATOM 580 O O . GLY A 1 72 ? 19.984 -12.258 -17.922 1 97.19 72 GLY A O 1
ATOM 581 N N . SER A 1 73 ? 19.531 -11.07 -16.125 1 97.62 73 SER A N 1
ATOM 582 C CA . SER A 1 73 ? 20.359 -11.891 -15.25 1 97.62 73 SER A CA 1
ATOM 583 C C . SER A 1 73 ? 19.641 -13.18 -14.859 1 97.62 73 SER A C 1
ATOM 585 O O . SER A 1 73 ? 18.422 -13.242 -14.867 1 97.62 73 SER A O 1
ATOM 587 N N . LYS A 1 74 ? 20.406 -14.203 -14.562 1 97.88 74 LYS A N 1
ATOM 588 C CA . LYS A 1 74 ? 19.844 -15.43 -14 1 97.88 74 LYS A CA 1
ATOM 589 C C . LYS A 1 74 ? 19.078 -15.148 -12.711 1 97.88 74 LYS A C 1
ATOM 591 O O . LYS A 1 74 ? 18.047 -15.758 -12.453 1 97.88 74 LYS A O 1
ATOM 596 N N . GLY A 1 75 ? 19.562 -14.227 -11.945 1 98 75 GLY A N 1
ATOM 597 C CA . GLY A 1 75 ? 18.953 -13.859 -10.68 1 98 75 GLY A CA 1
ATOM 598 C C . GLY A 1 75 ? 17.547 -13.344 -10.828 1 98 75 GLY A C 1
ATOM 599 O O . GLY A 1 75 ? 16.719 -13.492 -9.922 1 98 75 GLY A O 1
ATOM 600 N N . ALA A 1 76 ? 17.25 -12.75 -11.961 1 98.31 76 ALA A N 1
ATOM 601 C CA . ALA A 1 76 ? 15.938 -12.141 -12.195 1 98.31 76 ALA A CA 1
ATOM 602 C C . ALA A 1 76 ? 14.945 -13.172 -12.727 1 98.31 76 ALA A C 1
ATOM 604 O O . ALA A 1 76 ? 13.742 -12.914 -12.773 1 98.31 76 ALA A O 1
ATOM 605 N N . GLU A 1 77 ? 15.359 -14.328 -13.094 1 98.56 77 GLU A N 1
ATOM 606 C CA . GLU A 1 77 ? 14.484 -15.328 -13.688 1 98.56 77 GLU A CA 1
ATOM 607 C C . GLU A 1 77 ? 13.516 -15.898 -12.656 1 98.56 77 GLU A C 1
ATOM 609 O O . GLU A 1 77 ? 13.898 -16.125 -11.5 1 98.56 77 GLU A O 1
ATOM 614 N N . ILE A 1 78 ? 12.32 -16.094 -13.07 1 98.44 78 ILE A N 1
ATOM 615 C CA . ILE A 1 78 ? 11.352 -16.828 -12.266 1 98.44 78 ILE A CA 1
ATOM 616 C C . ILE A 1 78 ? 11.797 -18.281 -12.125 1 98.44 78 ILE A C 1
ATOM 618 O O . ILE A 1 78 ? 12.242 -18.891 -13.094 1 98.44 78 ILE A O 1
ATOM 622 N N . LEU A 1 79 ? 11.68 -18.859 -10.992 1 98.25 79 LEU A N 1
ATOM 623 C CA . LEU A 1 79 ? 12.008 -20.266 -10.805 1 98.25 79 LEU A CA 1
ATOM 624 C C . LEU A 1 79 ? 11.172 -21.156 -11.719 1 98.25 79 LEU A C 1
ATOM 626 O O . LEU A 1 79 ? 9.945 -21 -11.781 1 98.25 79 LEU A O 1
ATOM 630 N N . PRO A 1 80 ? 11.781 -22.062 -12.383 1 97.75 80 PRO A N 1
ATOM 631 C CA . PRO A 1 80 ? 11.102 -22.812 -13.438 1 97.75 80 PRO A CA 1
ATOM 632 C C . PRO A 1 80 ? 9.953 -23.672 -12.906 1 97.75 80 PRO A C 1
ATOM 634 O O . PRO A 1 80 ? 8.992 -23.938 -13.633 1 97.75 80 PRO A O 1
ATOM 637 N N . GLU A 1 81 ? 10 -24.109 -11.625 1 97.56 81 GLU A N 1
ATOM 638 C CA . GLU A 1 81 ? 8.961 -24.969 -11.078 1 97.56 81 GLU A CA 1
ATOM 639 C C . GLU A 1 81 ? 7.613 -24.25 -11.023 1 97.56 81 GLU A C 1
ATOM 641 O O . GLU A 1 81 ? 6.562 -24.906 -10.961 1 97.56 81 GLU A O 1
ATOM 646 N N . PHE A 1 82 ? 7.633 -22.906 -11.086 1 98.38 82 PHE A N 1
ATOM 647 C CA . PHE A 1 82 ? 6.383 -22.156 -10.992 1 98.38 82 PHE A CA 1
ATOM 648 C C . PHE A 1 82 ? 5.879 -21.781 -12.383 1 98.38 82 PHE A C 1
ATOM 650 O O . PHE A 1 82 ? 4.738 -21.328 -12.531 1 98.38 82 PHE A O 1
ATOM 657 N N . LEU A 1 83 ? 6.699 -21.938 -13.383 1 98 83 LEU A N 1
ATOM 658 C CA . LEU A 1 83 ? 6.434 -21.375 -14.695 1 98 83 LEU A CA 1
ATOM 659 C C . LEU A 1 83 ? 5.805 -22.422 -15.617 1 98 83 LEU A C 1
ATOM 661 O O . LEU A 1 83 ? 6.137 -23.609 -15.539 1 98 83 LEU A O 1
ATOM 665 N N . HIS A 1 84 ? 4.949 -21.969 -16.422 1 97.94 84 HIS A N 1
ATOM 666 C CA . HIS A 1 84 ? 4.367 -22.688 -17.547 1 97.94 84 HIS A CA 1
ATOM 667 C C . HIS A 1 84 ? 4.371 -21.844 -18.812 1 97.94 84 HIS A C 1
ATOM 669 O O . HIS A 1 84 ? 4.289 -20.625 -18.75 1 97.94 84 HIS A O 1
ATOM 675 N N . GLU A 1 85 ? 4.426 -22.453 -20.016 1 96.94 85 GLU A N 1
ATOM 676 C CA . GLU A 1 85 ? 4.539 -21.75 -21.281 1 96.94 85 GLU A CA 1
ATOM 677 C C . GLU A 1 85 ? 3.342 -20.844 -21.531 1 96.94 85 GLU A C 1
ATOM 679 O O . GLU A 1 85 ? 3.459 -19.812 -22.203 1 96.94 85 GLU A O 1
ATOM 684 N N . LYS A 1 86 ? 2.254 -21.125 -20.938 1 96.81 86 LYS A N 1
ATOM 685 C CA . LYS A 1 86 ? 1.032 -20.359 -21.188 1 96.81 86 LYS A CA 1
ATOM 686 C C . LYS A 1 86 ? 0.94 -19.156 -20.234 1 96.81 86 LYS A C 1
ATOM 688 O O . LYS A 1 86 ? 0.07 -18.297 -20.406 1 96.81 86 LYS A O 1
ATOM 693 N N . ASP A 1 87 ? 1.779 -19.109 -19.281 1 98.62 87 ASP A N 1
ATOM 694 C CA . ASP A 1 87 ? 1.714 -18.031 -18.297 1 98.62 87 ASP A CA 1
ATOM 695 C C . ASP A 1 87 ? 2.174 -16.703 -18.891 1 98.62 87 ASP A C 1
ATOM 697 O O . ASP A 1 87 ? 2.867 -16.688 -19.922 1 98.62 87 ASP A O 1
ATOM 701 N N . ILE A 1 88 ? 1.765 -15.664 -18.328 1 98.62 88 ILE A N 1
ATOM 702 C CA . ILE A 1 88 ? 2.215 -14.32 -18.688 1 98.62 88 ILE A CA 1
ATOM 703 C C . ILE A 1 88 ? 3.297 -13.867 -17.719 1 98.62 88 ILE A C 1
ATOM 705 O O . ILE A 1 88 ? 3.156 -14.031 -16.5 1 98.62 88 ILE A O 1
ATOM 709 N N . ILE A 1 89 ? 4.363 -13.414 -18.203 1 98.62 89 ILE A N 1
ATOM 710 C CA . ILE A 1 89 ? 5.391 -12.781 -17.391 1 98.62 89 ILE A CA 1
ATOM 711 C C . ILE A 1 89 ? 5.301 -11.266 -17.516 1 98.62 89 ILE A C 1
ATOM 713 O O . ILE A 1 89 ? 5.305 -10.734 -18.641 1 98.62 89 ILE A O 1
ATOM 717 N N . MET A 1 90 ? 5.18 -10.57 -16.438 1 98.62 90 MET A N 1
ATOM 718 C CA . MET A 1 90 ? 5.062 -9.117 -16.406 1 98.62 90 MET A CA 1
ATOM 719 C C . MET A 1 90 ? 6.145 -8.5 -15.523 1 98.62 90 MET A C 1
ATOM 721 O O . MET A 1 90 ? 6.184 -8.742 -14.32 1 98.62 90 MET A O 1
ATOM 725 N N . GLU A 1 91 ? 7.023 -7.723 -16.125 1 98.62 91 GLU A N 1
ATOM 726 C CA . GLU A 1 91 ? 8.07 -7.039 -15.367 1 98.62 91 GLU A CA 1
ATOM 727 C C . GLU A 1 91 ? 7.492 -5.875 -14.57 1 98.62 91 GLU A C 1
ATOM 729 O O . GLU A 1 91 ? 6.609 -5.16 -15.055 1 98.62 91 GLU A O 1
ATOM 734 N N . LYS A 1 92 ? 7.949 -5.707 -13.406 1 98.5 92 LYS A N 1
ATOM 735 C CA . LYS A 1 92 ? 7.703 -4.539 -12.57 1 98.5 92 LYS A CA 1
ATOM 736 C C . LYS A 1 92 ? 9 -4 -11.977 1 98.5 92 LYS A C 1
ATOM 738 O O . LYS A 1 92 ? 9.977 -4.738 -11.828 1 98.5 92 LYS A O 1
ATOM 743 N N . ASN A 1 93 ? 9 -2.73 -11.516 1 97.44 93 ASN A N 1
ATOM 744 C CA . ASN A 1 93 ? 10.242 -2.16 -11.016 1 97.44 93 ASN A CA 1
ATOM 745 C C . ASN A 1 93 ? 10.117 -1.732 -9.555 1 97.44 93 ASN A C 1
ATOM 747 O O . ASN A 1 93 ? 11.062 -1.196 -8.977 1 97.44 93 ASN A O 1
ATOM 751 N N . LYS A 1 94 ? 8.938 -1.914 -9.023 1 97.5 94 LYS A N 1
ATOM 752 C CA . LYS A 1 94 ? 8.68 -1.68 -7.609 1 97.5 94 LYS A CA 1
ATOM 753 C C . LYS A 1 94 ? 7.848 -2.807 -7.008 1 97.5 94 LYS A C 1
ATOM 755 O O . LYS A 1 94 ? 7.535 -3.785 -7.688 1 97.5 94 LYS A O 1
ATOM 760 N N . ASP A 1 95 ? 7.535 -2.688 -5.754 1 97.44 95 ASP A N 1
ATOM 761 C CA . ASP A 1 95 ? 6.953 -3.783 -4.984 1 97.44 95 ASP A CA 1
ATOM 762 C C . ASP A 1 95 ? 5.508 -4.039 -5.406 1 97.44 95 ASP A C 1
ATOM 764 O O . ASP A 1 95 ? 5.051 -5.188 -5.41 1 97.44 95 ASP A O 1
ATOM 768 N N . SER A 1 96 ? 4.777 -3.039 -5.82 1 98.62 96 SER A N 1
ATOM 769 C CA . SER A 1 96 ? 3.42 -3.242 -6.316 1 98.62 96 SER A CA 1
ATOM 770 C C . SER A 1 96 ? 3.426 -3.67 -7.781 1 98.62 96 SER A C 1
ATOM 772 O O . SER A 1 96 ? 4.109 -3.062 -8.609 1 98.62 96 SER A O 1
ATOM 774 N N . GLY A 1 97 ? 2.637 -4.609 -8.07 1 98.81 97 GLY A N 1
ATOM 775 C CA . GLY A 1 97 ? 2.506 -5.082 -9.445 1 98.81 97 GLY A CA 1
ATOM 776 C C . GLY A 1 97 ? 1.834 -4.078 -10.359 1 98.81 97 GLY A C 1
ATOM 777 O O . GLY A 1 97 ? 1.908 -4.203 -11.586 1 98.81 97 GLY A O 1
ATOM 778 N N . PHE A 1 98 ? 1.24 -3.059 -9.797 1 98.88 98 PHE A N 1
ATOM 779 C CA . PHE A 1 98 ? 0.458 -2.123 -10.602 1 98.88 98 PHE A CA 1
ATOM 780 C C . PHE A 1 98 ? 1.249 -0.849 -10.875 1 98.88 98 PHE A C 1
ATOM 782 O O . PHE A 1 98 ? 0.868 -0.045 -11.727 1 98.88 98 PHE A O 1
ATOM 789 N N . PHE A 1 99 ? 2.344 -0.636 -10.109 1 98.56 99 PHE A N 1
ATOM 790 C CA . PHE A 1 99 ? 3.09 0.609 -10.234 1 98.56 99 PHE A CA 1
ATOM 791 C C . PHE A 1 99 ? 3.867 0.64 -11.547 1 98.56 99 PHE A C 1
ATOM 793 O O . PHE A 1 99 ? 4.84 -0.097 -11.719 1 98.56 99 PHE A O 1
ATOM 800 N N . GLU A 1 100 ? 3.469 1.428 -12.477 1 98 100 GLU A N 1
ATOM 801 C CA . GLU A 1 100 ? 4.129 1.654 -13.758 1 98 100 GLU A CA 1
ATOM 802 C C . GLU A 1 100 ? 4.242 0.358 -14.555 1 98 100 GLU A C 1
ATOM 804 O O . GLU A 1 100 ? 5.316 0.033 -15.07 1 98 100 GLU A O 1
ATOM 809 N N . THR A 1 101 ? 3.197 -0.456 -14.625 1 98.69 101 THR A N 1
ATOM 810 C CA . THR A 1 101 ? 3.074 -1.667 -15.43 1 98.69 101 THR A CA 1
ATOM 811 C C . THR A 1 101 ? 1.783 -1.646 -16.25 1 98.69 101 THR A C 1
ATOM 813 O O . THR A 1 101 ? 0.953 -0.749 -16.078 1 98.69 101 THR A O 1
ATOM 816 N N . ASN A 1 102 ? 1.637 -2.537 -17.109 1 98.56 102 ASN A N 1
ATOM 817 C CA . ASN A 1 102 ? 0.413 -2.688 -17.891 1 98.56 102 ASN A CA 1
ATOM 818 C C . ASN A 1 102 ? -0.521 -3.725 -17.281 1 98.56 102 ASN A C 1
ATOM 820 O O . ASN A 1 102 ? -1.357 -4.305 -17.969 1 98.56 102 ASN A O 1
ATOM 824 N N . LEU A 1 103 ? -0.366 -3.947 -15.969 1 98.88 103 LEU A N 1
ATOM 825 C CA . LEU A 1 103 ? -1.128 -5.004 -15.312 1 98.88 103 LEU A CA 1
ATOM 826 C C . LEU A 1 103 ? -2.625 -4.719 -15.383 1 98.88 103 LEU A C 1
ATOM 828 O O . LEU A 1 103 ? -3.416 -5.605 -15.719 1 98.88 103 LEU A O 1
ATOM 832 N N . ASP A 1 104 ? -3.004 -3.484 -15.047 1 98.81 104 ASP A N 1
ATOM 833 C CA . ASP A 1 104 ? -4.418 -3.129 -15.07 1 98.81 104 ASP A CA 1
ATOM 834 C C . ASP A 1 104 ? -5.016 -3.346 -16.453 1 98.81 104 ASP A C 1
ATOM 836 O O . ASP A 1 104 ? -6.078 -3.961 -16.594 1 98.81 104 ASP A O 1
ATOM 840 N N . GLU A 1 105 ? -4.324 -2.852 -17.453 1 98.75 105 GLU A N 1
ATOM 841 C CA . GLU A 1 105 ? -4.777 -3.012 -18.828 1 98.75 105 GLU A CA 1
ATOM 842 C C . GLU A 1 105 ? -4.883 -4.484 -19.203 1 98.75 105 GLU A C 1
ATOM 844 O O . GLU A 1 105 ? -5.859 -4.902 -19.844 1 98.75 105 GLU A O 1
ATOM 849 N N . THR A 1 106 ? -3.898 -5.277 -18.844 1 98.88 106 THR A N 1
ATOM 850 C CA . THR A 1 106 ? -3.869 -6.703 -19.156 1 98.88 106 THR A CA 1
ATOM 851 C C . THR A 1 106 ? -5.055 -7.418 -18.5 1 98.88 106 THR A C 1
ATOM 853 O O . THR A 1 106 ? -5.742 -8.203 -19.156 1 98.88 106 THR A O 1
ATOM 856 N N . LEU A 1 107 ? -5.336 -7.105 -17.234 1 98.88 107 LEU A N 1
ATOM 857 C CA . LEU A 1 107 ? -6.434 -7.73 -16.5 1 98.88 107 LEU A CA 1
ATOM 858 C C . LEU A 1 107 ? -7.777 -7.348 -17.109 1 98.88 107 LEU A C 1
ATOM 860 O O . LEU A 1 107 ? -8.672 -8.188 -17.234 1 98.88 107 LEU A O 1
ATOM 864 N N . LYS A 1 108 ? -7.906 -6.07 -17.531 1 98.69 108 LYS A N 1
ATOM 865 C CA . LYS A 1 108 ? -9.133 -5.613 -18.172 1 98.69 108 LYS A CA 1
ATOM 866 C C . LYS A 1 108 ? -9.359 -6.328 -19.5 1 98.69 108 LYS A C 1
ATOM 868 O O . LYS A 1 108 ? -10.477 -6.746 -19.812 1 98.69 108 LYS A O 1
ATOM 873 N N . LYS A 1 109 ? -8.297 -6.457 -20.25 1 98.62 109 LYS A N 1
ATOM 874 C CA . LYS A 1 109 ? -8.391 -7.156 -21.531 1 98.62 109 LYS A CA 1
ATOM 875 C C . LYS A 1 109 ? -8.82 -8.609 -21.328 1 98.62 109 LYS A C 1
ATOM 877 O O . LYS A 1 109 ? -9.562 -9.156 -22.156 1 98.62 109 LYS A O 1
ATOM 882 N N . LEU A 1 110 ? -8.406 -9.195 -20.234 1 98.5 110 LEU A N 1
ATOM 883 C CA . LEU A 1 110 ? -8.742 -10.578 -19.922 1 98.5 110 LEU A CA 1
ATOM 884 C C . LEU A 1 110 ? -10.141 -10.68 -19.328 1 98.5 110 LEU A C 1
ATOM 886 O O . LEU A 1 110 ? -10.656 -11.781 -19.109 1 98.5 110 LEU A O 1
ATOM 890 N N . GLY A 1 111 ? -10.742 -9.5 -19 1 98.5 111 GLY A N 1
ATOM 891 C CA . GLY A 1 111 ? -12.07 -9.477 -18.406 1 98.5 111 GLY A CA 1
ATOM 892 C C . GLY A 1 111 ? -12.086 -9.875 -16.953 1 98.5 111 GLY A C 1
ATOM 893 O O . GLY A 1 111 ? -13.117 -10.289 -16.422 1 98.5 111 GLY A O 1
ATOM 894 N N . VAL A 1 112 ? -10.984 -9.742 -16.312 1 98.62 112 VAL A N 1
ATOM 895 C CA . VAL A 1 112 ? -10.805 -10.195 -14.945 1 98.62 112 VAL A CA 1
ATOM 896 C C . VAL A 1 112 ? -11.422 -9.18 -13.984 1 98.62 112 VAL A C 1
ATOM 898 O O . VAL A 1 112 ? -11.203 -7.969 -14.125 1 98.62 112 VAL A O 1
ATOM 901 N N . ASP A 1 113 ? -12.195 -9.648 -13.047 1 97.94 113 ASP A N 1
ATOM 902 C CA . ASP A 1 113 ? -12.734 -8.773 -12.016 1 97.94 113 ASP A CA 1
ATOM 903 C C . ASP A 1 113 ? -12.242 -9.188 -10.625 1 97.94 113 ASP A C 1
ATOM 905 O O . ASP A 1 113 ? -12.414 -8.445 -9.656 1 97.94 113 ASP A O 1
ATOM 909 N N . THR A 1 114 ? -11.586 -10.398 -10.461 1 98.19 114 THR A N 1
ATOM 910 C CA . THR A 1 114 ? -11.102 -10.945 -9.203 1 98.19 114 THR A CA 1
ATOM 911 C C . THR A 1 114 ? -9.656 -11.414 -9.336 1 98.19 114 THR A C 1
ATOM 913 O O . THR A 1 114 ? -9.336 -12.234 -10.195 1 98.19 114 THR A O 1
ATOM 916 N N . ILE A 1 115 ? -8.773 -10.852 -8.492 1 98.81 115 ILE A N 1
ATOM 917 C CA . ILE A 1 115 ? -7.367 -11.227 -8.555 1 98.81 115 ILE A CA 1
ATOM 918 C C . ILE A 1 115 ? -6.973 -11.984 -7.289 1 98.81 115 ILE A C 1
ATOM 920 O O . ILE A 1 115 ? -7.438 -11.656 -6.195 1 98.81 115 ILE A O 1
ATOM 924 N N . ILE A 1 116 ? -6.223 -13.062 -7.449 1 98.94 116 ILE A N 1
ATOM 925 C CA . ILE A 1 116 ? -5.652 -13.875 -6.383 1 98.94 116 ILE A CA 1
ATOM 926 C C . ILE A 1 116 ? -4.156 -13.602 -6.262 1 98.94 116 ILE A C 1
ATOM 928 O O . ILE A 1 116 ? -3.381 -13.961 -7.152 1 98.94 116 ILE A O 1
ATOM 932 N N . ILE A 1 117 ? -3.738 -12.977 -5.215 1 98.94 117 ILE A N 1
ATOM 933 C CA . ILE A 1 117 ? -2.369 -12.492 -5.082 1 98.94 117 ILE A CA 1
ATOM 934 C C . ILE A 1 117 ? -1.557 -13.469 -4.23 1 98.94 117 ILE A C 1
ATOM 936 O O . ILE A 1 117 ? -1.936 -13.781 -3.1 1 98.94 117 ILE A O 1
ATOM 940 N N . THR A 1 118 ? -0.458 -13.953 -4.781 1 98.88 118 THR A N 1
ATOM 941 C CA . THR A 1 118 ? 0.365 -14.992 -4.164 1 98.88 118 THR A CA 1
ATOM 942 C C . THR A 1 118 ? 1.843 -14.609 -4.227 1 98.88 118 THR A C 1
ATOM 944 O O . THR A 1 118 ? 2.203 -13.586 -4.809 1 98.88 118 THR A O 1
ATOM 947 N N . GLY A 1 119 ? 2.641 -15.422 -3.578 1 98.38 119 GLY A N 1
ATOM 948 C CA . GLY A 1 119 ? 4.082 -15.258 -3.691 1 98.38 119 GLY A CA 1
ATOM 949 C C . GLY A 1 119 ? 4.695 -14.555 -2.496 1 98.38 119 GLY A C 1
ATOM 950 O O . GLY A 1 119 ? 4.34 -14.836 -1.351 1 98.38 119 GLY A O 1
ATOM 951 N N . MET A 1 120 ? 5.762 -13.773 -2.738 1 96.12 120 MET A N 1
ATOM 952 C CA . MET A 1 120 ? 6.555 -13.172 -1.669 1 96.12 120 MET A CA 1
ATOM 953 C C . MET A 1 120 ? 6.844 -11.703 -1.963 1 96.12 120 MET A C 1
ATOM 955 O O . MET A 1 120 ? 6.852 -11.289 -3.123 1 96.12 120 MET A O 1
ATOM 959 N N . GLN A 1 121 ? 7.199 -10.992 -0.894 1 96 121 GLN A N 1
ATOM 960 C CA . GLN A 1 121 ? 6.941 -11.18 0.53 1 96 121 GLN A CA 1
ATOM 961 C C . GLN A 1 121 ? 5.523 -10.75 0.893 1 96 121 GLN A C 1
ATOM 963 O O . GLN A 1 121 ? 5.031 -9.727 0.411 1 96 121 GLN A O 1
ATOM 968 N N . THR A 1 122 ? 4.914 -11.414 1.792 1 98.12 122 THR A N 1
ATOM 969 C CA . THR A 1 122 ? 3.514 -11.172 2.109 1 98.12 122 THR A CA 1
ATOM 970 C C . THR A 1 122 ? 3.297 -9.711 2.518 1 98.12 122 THR A C 1
ATOM 972 O O . THR A 1 122 ? 2.375 -9.055 2.027 1 98.12 122 THR A O 1
ATOM 975 N N . GLN A 1 123 ? 4.207 -9.156 3.332 1 97.69 123 GLN A N 1
ATOM 976 C CA . GLN A 1 123 ? 3.998 -7.844 3.932 1 97.69 123 GLN A CA 1
ATOM 977 C C . GLN A 1 123 ? 4.453 -6.73 2.992 1 97.69 123 GLN A C 1
ATOM 979 O O . GLN A 1 123 ? 4.258 -5.547 3.283 1 97.69 123 GLN A O 1
ATOM 984 N N . ILE A 1 124 ? 5.105 -7.078 1.825 1 97.5 124 ILE A N 1
ATOM 985 C CA . ILE A 1 124 ? 5.625 -6.047 0.931 1 97.5 124 ILE A CA 1
ATOM 986 C C . ILE A 1 124 ? 4.895 -6.113 -0.41 1 97.5 124 ILE A C 1
ATOM 988 O O . ILE A 1 124 ? 3.9 -5.418 -0.618 1 97.5 124 ILE A O 1
ATOM 992 N N . CYS A 1 125 ? 5.379 -7 -1.304 1 98.38 125 CYS A N 1
ATOM 993 C CA . CYS A 1 125 ? 4.852 -7.016 -2.664 1 98.38 125 CYS A CA 1
ATOM 994 C C . CYS A 1 125 ? 3.414 -7.516 -2.688 1 98.38 125 CYS A C 1
ATOM 996 O O . CYS A 1 125 ? 2.584 -7.004 -3.441 1 98.38 125 CYS A O 1
ATOM 998 N N . VAL A 1 126 ? 3.062 -8.516 -1.901 1 98.81 126 VAL A N 1
ATOM 999 C CA . VAL A 1 126 ? 1.698 -9.031 -1.86 1 98.81 126 VAL A CA 1
ATOM 1000 C C . VAL A 1 126 ? 0.757 -7.953 -1.319 1 98.81 126 VAL A C 1
ATOM 1002 O O . VAL A 1 126 ? -0.264 -7.645 -1.939 1 98.81 126 VAL A O 1
ATOM 1005 N N . GLN A 1 127 ? 1.139 -7.402 -0.232 1 98.62 127 GLN A N 1
ATOM 1006 C CA . GLN A 1 127 ? 0.318 -6.406 0.447 1 98.62 127 GLN A CA 1
ATOM 1007 C C . GLN A 1 127 ? 0.123 -5.168 -0.423 1 98.62 127 GLN A C 1
ATOM 1009 O O . GLN A 1 127 ? -0.997 -4.672 -0.568 1 98.62 127 GLN A O 1
ATOM 1014 N N . THR A 1 128 ? 1.183 -4.637 -1.057 1 98.62 128 THR A N 1
ATOM 1015 C CA . THR A 1 128 ? 1.081 -3.41 -1.841 1 98.62 128 THR A CA 1
ATOM 1016 C C . THR A 1 128 ? 0.341 -3.666 -3.15 1 98.62 128 THR A C 1
ATOM 1018 O O . THR A 1 128 ? -0.441 -2.826 -3.602 1 98.62 128 THR A O 1
ATOM 1021 N N . THR A 1 129 ? 0.523 -4.832 -3.748 1 98.94 129 THR A N 1
ATOM 1022 C CA . THR A 1 129 ? -0.225 -5.195 -4.949 1 98.94 129 THR A CA 1
ATOM 1023 C C . THR A 1 129 ? -1.712 -5.336 -4.637 1 98.94 129 THR A C 1
ATOM 1025 O O . THR A 1 129 ? -2.561 -4.898 -5.418 1 98.94 129 THR A O 1
ATOM 1028 N N . ALA A 1 130 ? -2.035 -5.895 -3.467 1 98.62 130 ALA A N 1
ATOM 1029 C CA . ALA A 1 130 ? -3.424 -6.074 -3.053 1 98.62 130 ALA A CA 1
ATOM 1030 C C . ALA A 1 130 ? -4.129 -4.73 -2.893 1 98.62 130 ALA A C 1
ATOM 1032 O O . ALA A 1 130 ? -5.227 -4.531 -3.418 1 98.62 130 ALA A O 1
ATOM 1033 N N . ALA A 1 131 ? -3.475 -3.824 -2.238 1 97.94 131 ALA A N 1
ATOM 1034 C CA . ALA A 1 131 ? -4.066 -2.508 -2.02 1 97.94 131 ALA A CA 1
ATOM 1035 C C . ALA A 1 131 ? -4.293 -1.781 -3.342 1 97.94 131 ALA A C 1
ATOM 1037 O O . ALA A 1 131 ? -5.379 -1.247 -3.584 1 97.94 131 ALA A O 1
ATOM 1038 N N . ASP A 1 132 ? -3.297 -1.847 -4.227 1 98.62 132 ASP A N 1
ATOM 1039 C CA . ASP A 1 132 ? -3.404 -1.166 -5.516 1 98.62 132 ASP A CA 1
ATOM 1040 C C . ASP A 1 132 ? -4.5 -1.792 -6.375 1 98.62 132 ASP A C 1
ATOM 1042 O O . ASP A 1 132 ? -5.172 -1.093 -7.137 1 98.62 132 ASP A O 1
ATOM 1046 N N . GLY A 1 133 ? -4.617 -3.098 -6.273 1 98.5 133 GLY A N 1
ATOM 1047 C CA . GLY A 1 133 ? -5.719 -3.752 -6.957 1 98.5 133 GLY A CA 1
ATOM 1048 C C . GLY A 1 133 ? -7.082 -3.334 -6.434 1 98.5 133 GLY A C 1
ATOM 1049 O O . GLY A 1 133 ? -7.996 -3.068 -7.215 1 98.5 133 GLY A O 1
ATOM 1050 N N . PHE A 1 134 ? -7.164 -3.246 -5.113 1 97.25 134 PHE A N 1
ATOM 1051 C CA . PHE A 1 134 ? -8.391 -2.816 -4.453 1 97.25 134 PHE A CA 1
ATOM 1052 C C . PHE A 1 134 ? -8.781 -1.41 -4.895 1 97.25 134 PHE A C 1
ATOM 1054 O O . PHE A 1 134 ? -9.945 -1.146 -5.188 1 97.25 134 PHE A O 1
ATOM 1061 N N . PHE A 1 135 ? -7.844 -0.518 -5.082 1 97.19 135 PHE A N 1
ATOM 1062 C CA . PHE A 1 135 ? -8.086 0.853 -5.52 1 97.19 135 PHE A CA 1
ATOM 1063 C C . PHE A 1 135 ? -8.672 0.876 -6.926 1 97.19 135 PHE A C 1
ATOM 1065 O O . PHE A 1 135 ? -9.383 1.817 -7.293 1 97.19 135 PHE A O 1
ATOM 1072 N N . ARG A 1 136 ? -8.414 -0.143 -7.668 1 97.25 136 ARG A N 1
ATOM 1073 C CA . ARG A 1 136 ? -8.812 -0.173 -9.07 1 97.25 136 ARG A CA 1
ATOM 1074 C C . ARG A 1 136 ? -10.125 -0.931 -9.25 1 97.25 136 ARG A C 1
ATOM 1076 O O . ARG A 1 136 ? -10.562 -1.168 -10.375 1 97.25 136 ARG A O 1
ATOM 1083 N N . GLY A 1 137 ? -10.672 -1.428 -8.109 1 95.94 137 GLY A N 1
ATOM 1084 C CA . GLY A 1 137 ? -12.016 -1.991 -8.117 1 95.94 137 GLY A CA 1
ATOM 1085 C C . GLY A 1 137 ? -12.023 -3.506 -8.195 1 95.94 137 GLY A C 1
ATOM 1086 O O . GLY A 1 137 ? -13.086 -4.125 -8.242 1 95.94 137 GLY A O 1
ATOM 1087 N N . TYR A 1 138 ? -10.883 -4.164 -8.156 1 97.44 138 TYR A N 1
ATOM 1088 C CA . TYR A 1 138 ? -10.844 -5.621 -8.195 1 97.44 138 TYR A CA 1
ATOM 1089 C C . TYR A 1 138 ? -11.297 -6.219 -6.871 1 97.44 138 TYR A C 1
ATOM 1091 O O . TYR A 1 138 ? -11.047 -5.648 -5.809 1 97.44 138 TYR A O 1
ATOM 1099 N N . ASN A 1 139 ? -11.961 -7.34 -6.996 1 97.19 139 ASN A N 1
ATOM 1100 C CA . ASN A 1 139 ? -12.008 -8.227 -5.84 1 97.19 139 ASN A CA 1
ATOM 1101 C C . ASN A 1 139 ? -10.648 -8.883 -5.586 1 97.19 139 ASN A C 1
ATOM 1103 O O . ASN A 1 139 ? -10 -9.344 -6.52 1 97.19 139 ASN A O 1
ATOM 1107 N N . VAL A 1 140 ? -10.227 -8.867 -4.312 1 98.19 140 VAL A N 1
ATOM 1108 C CA . VAL A 1 140 ? -8.891 -9.359 -4.016 1 98.19 140 VAL A CA 1
ATOM 1109 C C . VAL A 1 140 ? -8.977 -10.547 -3.059 1 98.19 140 VAL A C 1
ATOM 1111 O O . VAL A 1 140 ? -9.656 -10.477 -2.033 1 98.19 140 VAL A O 1
ATOM 1114 N N . ILE A 1 141 ? -8.305 -11.617 -3.434 1 98.69 141 ILE A N 1
ATOM 1115 C CA . ILE A 1 141 ? -8.148 -12.797 -2.586 1 98.69 141 ILE A CA 1
ATOM 1116 C C . ILE A 1 141 ? -6.668 -13.039 -2.301 1 98.69 141 ILE A C 1
ATOM 1118 O O . ILE A 1 141 ? -5.832 -12.922 -3.197 1 98.69 141 ILE A O 1
ATOM 1122 N N . VAL A 1 142 ? -6.34 -13.305 -1.061 1 98.75 142 VAL A N 1
ATOM 1123 C CA . VAL A 1 142 ? -5 -13.742 -0.684 1 98.75 142 VAL A CA 1
ATOM 1124 C C . VAL A 1 142 ? -5.074 -15.102 0.001 1 98.75 142 VAL A C 1
ATOM 1126 O O . VAL A 1 142 ? -5.645 -15.227 1.086 1 98.75 142 VAL A O 1
ATOM 1129 N N . PRO A 1 143 ? -4.605 -16.094 -0.687 1 98.69 143 PRO A N 1
ATOM 1130 C CA . PRO A 1 143 ? -4.539 -17.406 -0.025 1 98.69 143 PRO A CA 1
ATOM 1131 C C . PRO A 1 143 ? -3.445 -17.469 1.039 1 98.69 143 PRO A C 1
ATOM 1133 O O . PRO A 1 143 ? -2.258 -17.391 0.714 1 98.69 143 PRO A O 1
ATOM 1136 N N . GLU A 1 144 ? -3.775 -17.688 2.262 1 97.94 144 GLU A N 1
ATOM 1137 C CA . GLU A 1 144 ? -2.834 -17.641 3.377 1 97.94 144 GLU A CA 1
ATOM 1138 C C . GLU A 1 144 ? -1.754 -18.703 3.23 1 97.94 144 GLU A C 1
ATOM 1140 O O . GLU A 1 144 ? -0.66 -18.562 3.783 1 97.94 144 GLU A O 1
ATOM 1145 N N . ASP A 1 145 ? -2.016 -19.766 2.492 1 97.25 145 ASP A N 1
ATOM 1146 C CA . ASP A 1 145 ? -1.054 -20.844 2.355 1 97.25 145 ASP A CA 1
ATOM 1147 C C . ASP A 1 145 ? -0.345 -20.797 1.003 1 97.25 145 ASP A C 1
ATOM 1149 O O . ASP A 1 145 ? 0.286 -21.766 0.583 1 97.25 145 ASP A O 1
ATOM 1153 N N . ALA A 1 146 ? -0.487 -19.656 0.253 1 97.44 146 ALA A N 1
ATOM 1154 C CA . ALA A 1 146 ? 0.227 -19.438 -1.002 1 97.44 146 ALA A CA 1
ATOM 1155 C C . ALA A 1 146 ? 1.009 -18.125 -0.969 1 97.44 146 ALA A C 1
ATOM 1157 O O . ALA A 1 146 ? 1.249 -17.516 -2.012 1 97.44 146 ALA A O 1
ATOM 1158 N N . VAL A 1 147 ? 1.293 -17.625 0.24 1 98.12 147 VAL A N 1
ATOM 1159 C CA . VAL A 1 147 ? 2.141 -16.453 0.43 1 98.12 147 VAL A CA 1
ATOM 1160 C C . VAL A 1 147 ? 3.217 -16.766 1.472 1 98.12 147 VAL A C 1
ATOM 1162 O O . VAL A 1 147 ? 3.031 -17.625 2.33 1 98.12 147 VAL A O 1
ATOM 1165 N N . VAL A 1 148 ? 4.316 -16.016 1.291 1 96.5 148 VAL A N 1
ATOM 1166 C CA . VAL A 1 148 ? 5.461 -16.328 2.143 1 96.5 148 VAL A CA 1
ATOM 1167 C C . VAL A 1 148 ? 6.16 -15.031 2.561 1 96.5 148 VAL A C 1
ATOM 1169 O O . VAL A 1 148 ? 6.141 -14.039 1.826 1 96.5 148 VAL A O 1
ATOM 1172 N N . SER A 1 149 ? 6.605 -14.992 3.762 1 95.56 149 SER A N 1
ATOM 1173 C CA . SER A 1 149 ? 7.598 -14.055 4.273 1 95.56 149 SER A CA 1
ATOM 1174 C C . SER A 1 149 ? 8.766 -14.789 4.926 1 95.56 149 SER A C 1
ATOM 1176 O O . SER A 1 149 ? 8.633 -15.945 5.328 1 95.56 149 SER A O 1
ATOM 1178 N N . ALA A 1 150 ? 9.922 -14.102 4.984 1 92.44 150 ALA A N 1
ATOM 1179 C CA . ALA A 1 150 ? 11.07 -14.703 5.656 1 92.44 150 ALA A CA 1
ATOM 1180 C C . ALA A 1 150 ? 10.758 -15 7.121 1 92.44 150 ALA A C 1
ATOM 1182 O O . ALA A 1 150 ? 11.141 -16.047 7.648 1 92.44 150 ALA A O 1
ATOM 1183 N N . LYS A 1 151 ? 10.055 -14.07 7.738 1 92.69 151 LYS A N 1
ATOM 1184 C CA . LYS A 1 151 ? 9.641 -14.234 9.133 1 92.69 151 LYS A CA 1
ATOM 1185 C C . LYS A 1 151 ? 8.133 -14.445 9.227 1 92.69 151 LYS A C 1
ATOM 1187 O O . LYS A 1 151 ? 7.352 -13.68 8.664 1 92.69 151 LYS A O 1
ATOM 1192 N N . ASP A 1 152 ? 7.703 -15.414 10.047 1 94.19 152 ASP A N 1
ATOM 1193 C CA . ASP A 1 152 ? 6.293 -15.75 10.211 1 94.19 152 ASP A CA 1
ATOM 1194 C C . ASP A 1 152 ? 5.5 -14.562 10.734 1 94.19 152 ASP A C 1
ATOM 1196 O O . ASP A 1 152 ? 4.352 -14.344 10.336 1 94.19 152 ASP A O 1
ATOM 1200 N N . GLU A 1 153 ? 6.102 -13.828 11.602 1 95.25 153 GLU A N 1
ATOM 1201 C CA . GLU A 1 153 ? 5.418 -12.688 12.203 1 95.25 153 GLU A CA 1
ATOM 1202 C C . GLU A 1 153 ? 5.051 -11.648 11.156 1 95.25 153 GLU A C 1
ATOM 1204 O O . GLU A 1 153 ? 4.016 -10.984 11.258 1 95.25 153 GLU A O 1
ATOM 1209 N N . ASP A 1 154 ? 5.902 -11.484 10.164 1 95.94 154 ASP A N 1
ATOM 1210 C CA . ASP A 1 154 ? 5.633 -10.539 9.078 1 95.94 154 ASP A CA 1
ATOM 1211 C C . ASP A 1 154 ? 4.453 -11 8.227 1 95.94 154 ASP A C 1
ATOM 1213 O O . ASP A 1 154 ? 3.594 -10.203 7.859 1 95.94 154 ASP A O 1
ATOM 1217 N N . LYS A 1 155 ? 4.441 -12.273 7.953 1 97.06 155 LYS A N 1
ATOM 1218 C CA . LYS A 1 155 ? 3.33 -12.852 7.203 1 97.06 155 LYS A CA 1
ATOM 1219 C C . LYS A 1 155 ? 2.016 -12.703 7.961 1 97.06 155 LYS A C 1
ATOM 1221 O O . LYS A 1 155 ? 1.017 -12.25 7.398 1 97.06 155 LYS A O 1
ATOM 1226 N N . GLU A 1 156 ? 2.023 -13.016 9.211 1 97.5 156 GLU A N 1
ATOM 1227 C CA . GLU A 1 156 ? 0.815 -12.961 10.031 1 97.5 156 GLU A CA 1
ATOM 1228 C C . GLU A 1 156 ? 0.282 -11.539 10.141 1 97.5 156 GLU A C 1
ATOM 1230 O O . GLU A 1 156 ? -0.922 -11.312 10.008 1 97.5 156 GLU A O 1
ATOM 1235 N N . ARG A 1 157 ? 1.16 -10.617 10.344 1 97.06 157 ARG A N 1
ATOM 1236 C CA . ARG A 1 157 ? 0.781 -9.211 10.422 1 97.06 157 ARG A CA 1
ATOM 1237 C C . ARG A 1 157 ? 0.173 -8.727 9.109 1 97.06 157 ARG A C 1
ATOM 1239 O O . ARG A 1 157 ? -0.831 -8.016 9.109 1 97.06 157 ARG A O 1
ATOM 1246 N N . ALA A 1 158 ? 0.776 -9.141 8.062 1 98.06 158 ALA A N 1
ATOM 1247 C CA . ALA A 1 158 ? 0.299 -8.734 6.738 1 98.06 158 ALA A CA 1
ATOM 1248 C C . ALA A 1 158 ? -1.081 -9.32 6.453 1 98.06 158 ALA A C 1
ATOM 1250 O O . ALA A 1 158 ? -1.968 -8.625 5.957 1 98.06 158 ALA A O 1
ATOM 1251 N N . LEU A 1 159 ? -1.267 -10.562 6.789 1 98.31 159 LEU A N 1
ATOM 1252 C CA . LEU A 1 159 ? -2.547 -11.211 6.547 1 98.31 159 LEU A CA 1
ATOM 1253 C C . LEU A 1 159 ? -3.654 -10.57 7.375 1 98.31 159 LEU A C 1
ATOM 1255 O O . LEU A 1 159 ? -4.781 -10.414 6.898 1 98.31 159 LEU A O 1
ATOM 1259 N N . LYS A 1 160 ? -3.32 -10.242 8.555 1 96.81 160 LYS A N 1
ATOM 1260 C CA . LYS A 1 160 ? -4.293 -9.555 9.391 1 96.81 160 LYS A CA 1
ATOM 1261 C C . LYS A 1 160 ? -4.707 -8.219 8.773 1 96.81 160 LYS A C 1
ATOM 1263 O O . LYS A 1 160 ? -5.895 -7.891 8.727 1 96.81 160 LYS A O 1
ATOM 1268 N N . TRP A 1 161 ? -3.771 -7.48 8.297 1 96.88 161 TRP A N 1
ATOM 1269 C CA . TRP A 1 161 ? -4.047 -6.195 7.656 1 96.88 161 TRP A CA 1
ATOM 1270 C C . TRP A 1 161 ? -4.855 -6.387 6.379 1 96.88 161 TRP A C 1
ATOM 1272 O O . TRP A 1 161 ? -5.871 -5.715 6.176 1 96.88 161 TRP A O 1
ATOM 1282 N N . LEU A 1 162 ? -4.461 -7.316 5.586 1 97.75 162 LEU A N 1
ATOM 1283 C CA . LEU A 1 162 ? -5.137 -7.598 4.324 1 97.75 162 LEU A CA 1
ATOM 1284 C C . LEU A 1 162 ? -6.59 -7.996 4.562 1 97.75 162 LEU A C 1
ATOM 1286 O O . LEU A 1 162 ? -7.5 -7.453 3.928 1 97.75 162 LEU A O 1
ATOM 1290 N N . GLY A 1 163 ? -6.777 -8.828 5.504 1 96.69 163 GLY A N 1
ATOM 1291 C CA . GLY A 1 163 ? -8.109 -9.32 5.793 1 96.69 163 GLY A CA 1
ATOM 1292 C C . GLY A 1 163 ? -9.016 -8.281 6.422 1 96.69 163 GLY A C 1
ATOM 1293 O O . GLY A 1 163 ? -10.242 -8.352 6.297 1 96.69 163 GLY A O 1
ATOM 1294 N N . SER A 1 164 ? -8.445 -7.301 7.062 1 94.44 164 SER A N 1
ATOM 1295 C CA . SER A 1 164 ? -9.219 -6.262 7.734 1 94.44 164 SER A CA 1
ATOM 1296 C C . SER A 1 164 ? -9.453 -5.066 6.82 1 94.44 164 SER A C 1
ATOM 1298 O O . SER A 1 164 ? -10.172 -4.133 7.184 1 94.44 164 SER A O 1
ATOM 1300 N N . TYR A 1 165 ? -8.922 -5.18 5.59 1 94.5 165 TYR A N 1
ATOM 1301 C CA . TYR A 1 165 ? -8.945 -3.965 4.785 1 94.5 165 TYR A CA 1
ATOM 1302 C C . TYR A 1 165 ? -9.312 -4.273 3.338 1 94.5 165 TYR A C 1
ATOM 1304 O O . TYR A 1 165 ? -10.477 -4.113 2.941 1 94.5 165 TYR A O 1
ATOM 1312 N N . CYS A 1 166 ? -8.531 -5.02 2.654 1 95.5 166 CYS A N 1
ATOM 1313 C CA . CYS A 1 166 ? -8.758 -4.891 1.219 1 95.5 166 CYS A CA 1
ATOM 1314 C C . CYS A 1 166 ? -8.797 -6.262 0.549 1 95.5 166 CYS A C 1
ATOM 1316 O O . CYS A 1 166 ? -8.906 -6.355 -0.674 1 95.5 166 CYS A O 1
ATOM 1318 N N . ALA A 1 167 ? -8.719 -7.375 1.363 1 97.25 167 ALA A N 1
ATOM 1319 C CA . ALA A 1 167 ? -8.664 -8.688 0.726 1 97.25 167 ALA A CA 1
ATOM 1320 C C . ALA A 1 167 ? -9.445 -9.727 1.531 1 97.25 167 ALA A C 1
ATOM 1322 O O . ALA A 1 167 ? -9.555 -9.609 2.754 1 97.25 167 ALA A O 1
ATOM 1323 N N . LYS A 1 168 ? -9.984 -10.68 0.842 1 97.44 168 LYS A N 1
ATOM 1324 C CA . LYS A 1 168 ? -10.5 -11.883 1.482 1 97.44 168 LYS A CA 1
ATOM 1325 C C . LYS A 1 168 ? -9.398 -12.93 1.653 1 97.44 168 LYS A C 1
ATOM 1327 O O . LYS A 1 168 ? -8.75 -13.32 0.682 1 97.44 168 LYS A O 1
ATOM 1332 N N . ILE A 1 169 ? -9.164 -13.352 2.879 1 98.12 169 ILE A N 1
ATOM 1333 C CA . ILE A 1 169 ? -8.164 -14.375 3.176 1 98.12 169 ILE A CA 1
ATOM 1334 C C . ILE A 1 169 ? -8.812 -15.758 3.117 1 98.12 169 ILE A C 1
ATOM 1336 O O . ILE A 1 169 ? -9.836 -16 3.764 1 98.12 169 ILE A O 1
ATOM 1340 N N . MET A 1 170 ? -8.281 -16.578 2.297 1 97.56 170 MET A N 1
ATOM 1341 C CA . MET A 1 170 ? -8.812 -17.922 2.102 1 97.56 170 MET A CA 1
ATOM 1342 C C . MET A 1 170 ? -7.68 -18.938 2.037 1 97.56 170 MET A C 1
ATOM 1344 O O . MET A 1 170 ? -6.508 -18.578 1.961 1 97.56 170 MET A O 1
ATOM 1348 N N . SER A 1 171 ? -8.039 -20.234 2.121 1 98.06 171 SER A N 1
ATOM 1349 C CA . SER A 1 171 ? -7.078 -21.297 1.831 1 98.06 171 SER A CA 1
ATOM 1350 C C . SER A 1 171 ? -7.074 -21.656 0.348 1 98.06 171 SER A C 1
ATOM 1352 O O . SER A 1 171 ? -8.062 -21.422 -0.354 1 98.06 171 SER A O 1
ATOM 1354 N N . ILE A 1 172 ? -5.992 -22.234 -0.063 1 97.62 172 ILE A N 1
ATOM 1355 C CA . ILE A 1 172 ? -5.898 -22.75 -1.424 1 97.62 172 ILE A CA 1
ATOM 1356 C C . ILE A 1 172 ? -7.051 -23.719 -1.685 1 97.62 172 ILE A C 1
ATOM 1358 O O . ILE A 1 172 ? -7.672 -23.672 -2.748 1 97.62 172 ILE A O 1
ATOM 1362 N N . GLU A 1 173 ? -7.273 -24.516 -0.703 1 97.44 173 GLU A N 1
ATOM 1363 C CA . GLU A 1 173 ? -8.32 -25.516 -0.839 1 97.44 173 GLU A CA 1
ATOM 1364 C C . GLU A 1 173 ? -9.68 -24.875 -1.091 1 97.44 173 GLU A C 1
ATOM 1366 O O . GLU A 1 173 ? -10.414 -25.281 -1.988 1 97.44 173 GLU A O 1
ATOM 1371 N N . GLU A 1 174 ? -10.047 -23.875 -0.327 1 97.69 174 GLU A N 1
ATOM 1372 C CA . GLU A 1 174 ? -11.312 -23.156 -0.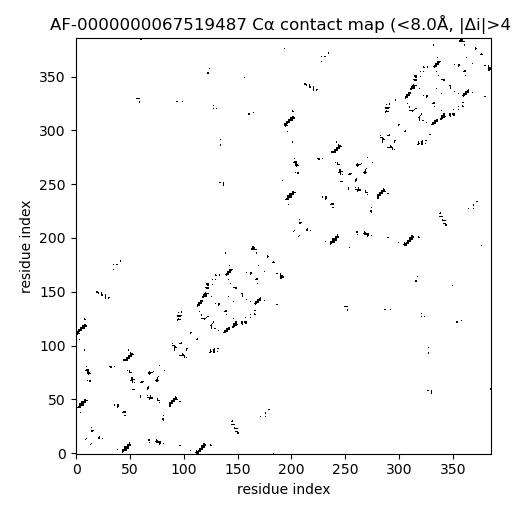49 1 97.69 174 GLU A CA 1
ATOM 1373 C C . GLU A 1 174 ? -11.422 -22.531 -1.874 1 97.69 174 GLU A C 1
ATOM 1375 O O . GLU A 1 174 ? -12.469 -22.594 -2.516 1 97.69 174 GLU A O 1
ATOM 1380 N N . ILE A 1 175 ? -10.367 -21.938 -2.348 1 98.19 175 ILE A N 1
ATOM 1381 C CA . ILE A 1 175 ? -10.352 -21.266 -3.637 1 98.19 175 ILE A CA 1
ATOM 1382 C C . ILE A 1 175 ? -10.523 -22.266 -4.766 1 98.19 175 ILE A C 1
ATOM 1384 O O . ILE A 1 175 ? -11.367 -22.094 -5.648 1 98.19 175 ILE A O 1
ATOM 1388 N N . CYS A 1 176 ? -9.766 -23.375 -4.672 1 97.75 176 CYS A N 1
ATOM 1389 C CA . CYS A 1 176 ? -9.836 -24.422 -5.695 1 97.75 176 CYS A CA 1
ATOM 1390 C C . CYS A 1 176 ? -11.234 -25.016 -5.766 1 97.75 176 CYS A C 1
ATOM 1392 O O . CYS A 1 176 ? -11.766 -25.25 -6.855 1 97.75 176 CYS A O 1
ATOM 1394 N N . ASN A 1 177 ? -11.766 -25.25 -4.594 1 96.88 177 ASN A N 1
ATOM 1395 C CA . ASN A 1 177 ? -13.109 -25.812 -4.547 1 96.88 177 ASN A CA 1
ATOM 1396 C C . ASN A 1 177 ? -14.133 -24.891 -5.207 1 96.88 177 ASN A C 1
ATOM 1398 O O . ASN A 1 177 ? -14.969 -25.344 -5.984 1 96.88 177 ASN A O 1
ATOM 1402 N N . SER A 1 178 ? -14.086 -23.625 -4.898 1 96.56 178 SER A N 1
ATOM 1403 C CA . SER A 1 178 ? -15.031 -22.656 -5.453 1 96.56 178 SER A CA 1
ATOM 1404 C C . SER A 1 178 ? -14.867 -22.531 -6.961 1 96.56 178 SER A C 1
ATOM 1406 O O . SER A 1 178 ? -15.852 -22.547 -7.703 1 96.56 178 SER A O 1
ATOM 1408 N N . ILE A 1 179 ? -13.648 -22.484 -7.43 1 96.5 179 ILE A N 1
ATOM 1409 C CA . ILE A 1 179 ? -13.383 -22.25 -8.844 1 96.5 179 ILE A CA 1
ATOM 1410 C C . ILE A 1 179 ? -13.711 -23.516 -9.648 1 96.5 179 ILE A C 1
ATOM 1412 O O . ILE A 1 179 ? -14.344 -23.438 -10.703 1 96.5 179 ILE A O 1
ATOM 1416 N N . SER A 1 180 ? -13.328 -24.656 -9.125 1 94.69 180 SER A N 1
ATOM 1417 C CA . SER A 1 180 ? -13.57 -25.922 -9.828 1 94.69 180 SER A CA 1
ATOM 1418 C C . SER A 1 180 ? -15.062 -26.219 -9.938 1 94.69 180 SER A C 1
ATOM 1420 O O . SER A 1 180 ? -15.516 -26.828 -10.898 1 94.69 180 SER A O 1
ATOM 1422 N N . LYS A 1 181 ? -15.867 -25.75 -8.922 1 94.44 181 LYS A N 1
ATOM 1423 C CA . LYS A 1 181 ? -17.312 -26 -8.906 1 94.44 181 LYS A CA 1
ATOM 1424 C C . LYS A 1 181 ? -18.062 -24.844 -9.555 1 94.44 181 LYS A C 1
ATOM 1426 O O . LYS A 1 181 ? -19.297 -24.828 -9.562 1 94.44 181 LYS A O 1
ATOM 1431 N N . ASN A 1 182 ? -17.359 -23.891 -10.047 1 92.62 182 ASN A N 1
ATOM 1432 C CA . ASN A 1 182 ? -17.938 -22.703 -10.695 1 92.62 182 ASN A CA 1
ATOM 1433 C C . ASN A 1 182 ? -18.859 -21.938 -9.75 1 92.62 182 ASN A C 1
ATOM 1435 O O . ASN A 1 182 ? -19.938 -21.531 -10.141 1 92.62 182 ASN A O 1
ATOM 1439 N N . GLU A 1 183 ? -18.406 -21.938 -8.461 1 90.56 183 GLU A N 1
ATOM 1440 C CA . GLU A 1 183 ? -19.125 -21.156 -7.449 1 90.56 183 GLU A CA 1
ATOM 1441 C C . GLU A 1 183 ? -18.453 -19.797 -7.219 1 90.56 183 GLU A C 1
ATOM 1443 O O . GLU A 1 183 ? -17.234 -19.703 -7.145 1 90.56 183 GLU A O 1
ATOM 1448 N N . ASP A 1 184 ? -19.328 -18.844 -7.141 1 88.62 184 ASP A N 1
ATOM 1449 C CA . ASP A 1 184 ? -18.781 -17.516 -6.875 1 88.62 184 ASP A CA 1
ATOM 1450 C C . ASP A 1 184 ? -18.359 -17.375 -5.41 1 88.62 184 ASP A C 1
ATOM 1452 O O . ASP A 1 184 ? -19.016 -17.922 -4.52 1 88.62 184 ASP A O 1
ATOM 1456 N N . ILE A 1 185 ? -17.266 -16.766 -5.293 1 92.25 185 ILE A N 1
ATOM 1457 C CA . ILE A 1 185 ? -16.812 -16.422 -3.953 1 92.25 185 ILE A CA 1
ATOM 1458 C C . ILE A 1 185 ? -17.438 -15.094 -3.525 1 92.25 185 ILE A C 1
ATOM 1460 O O . ILE A 1 185 ? -17.453 -14.133 -4.301 1 92.25 185 ILE A O 1
ATOM 1464 N N . SER A 1 186 ? -18 -15.039 -2.391 1 88.81 186 SER A N 1
ATOM 1465 C CA . SER A 1 186 ? -18.641 -13.836 -1.885 1 88.81 186 SER A CA 1
ATOM 1466 C C . SER A 1 186 ? -17.625 -12.883 -1.269 1 88.81 186 SER A C 1
ATOM 1468 O O . SER A 1 186 ? -16.703 -13.312 -0.559 1 88.81 186 SER A O 1
ATOM 1470 N N . PHE A 1 187 ? -17.734 -11.625 -1.542 1 87.62 187 PHE A N 1
ATOM 1471 C CA . PHE A 1 187 ? -16.875 -10.594 -0.961 1 87.62 187 PHE A CA 1
ATOM 1472 C C . PHE A 1 187 ? -17.688 -9.672 -0.06 1 87.62 187 PHE A C 1
ATOM 1474 O O . PHE A 1 187 ? -17.219 -8.578 0.286 1 87.62 187 PHE A O 1
ATOM 1481 N N . ASP A 1 188 ? -18.781 -10.289 0.335 1 72.88 188 ASP A N 1
ATOM 1482 C CA . ASP A 1 188 ? -19.625 -9.555 1.282 1 72.88 188 ASP A CA 1
ATOM 1483 C C . ASP A 1 188 ? -18.922 -9.414 2.637 1 72.88 188 ASP A C 1
ATOM 1485 O O . ASP A 1 188 ? -18.328 -10.375 3.133 1 72.88 188 ASP A O 1
ATOM 1489 N N . GLY A 1 189 ? -18.609 -8.211 3.16 1 59.72 189 GLY A N 1
ATOM 1490 C CA . GLY A 1 189 ? -18.047 -8.039 4.488 1 59.72 189 GLY A CA 1
ATOM 1491 C C . GLY A 1 189 ? -16.609 -7.57 4.469 1 59.72 189 GLY A C 1
ATOM 1492 O O . GLY A 1 189 ? -15.984 -7.418 5.523 1 59.72 189 GLY A O 1
ATOM 1493 N N . VAL A 1 190 ? -16.016 -7.82 3.367 1 56.75 190 VAL A N 1
ATOM 1494 C CA . VAL A 1 190 ? -14.672 -7.246 3.371 1 56.75 190 VAL A CA 1
ATOM 1495 C C . VAL A 1 190 ? -14.734 -5.789 3.82 1 56.75 190 VAL A C 1
ATOM 1497 O O . VAL A 1 190 ? -15.5 -4.992 3.268 1 56.75 190 VAL A O 1
ATOM 1500 N N . ALA A 1 191 ? -14.305 -5.68 5.152 1 53.53 191 ALA A N 1
ATOM 1501 C CA . ALA A 1 191 ? -14.398 -4.461 5.953 1 53.53 191 ALA A CA 1
ATOM 1502 C C . ALA A 1 191 ? -13.539 -3.348 5.359 1 53.53 191 ALA A C 1
ATOM 1504 O O . ALA A 1 191 ? -12.422 -3.594 4.902 1 53.53 191 ALA A O 1
ATOM 1505 N N . ILE A 1 192 ? -14.266 -2.418 4.891 1 56.81 192 ILE A N 1
ATOM 1506 C CA . ILE A 1 192 ? -13.5 -1.18 4.754 1 56.81 192 ILE A CA 1
ATOM 1507 C C . ILE A 1 192 ? -13.453 -0.456 6.098 1 56.81 192 ILE A C 1
ATOM 1509 O O . ILE A 1 192 ? -14.492 -0.209 6.719 1 56.81 192 ILE A O 1
ATOM 1513 N N . PRO A 1 193 ? -12.25 -0.435 6.703 1 52.09 193 PRO A N 1
ATOM 1514 C CA . PRO A 1 193 ? -12.195 0.109 8.062 1 52.09 193 PRO A CA 1
ATOM 1515 C C . PRO A 1 193 ? -12.867 1.475 8.18 1 52.09 193 PRO A C 1
ATOM 1517 O O . PRO A 1 193 ? -12.961 2.209 7.191 1 52.09 193 PRO A O 1
ATOM 1520 N N . MET B 1 1 ? 17.5 19.297 1.59 1 93.62 1 MET B N 1
ATOM 1521 C CA . MET B 1 1 ? 16.234 18.578 1.542 1 93.62 1 MET B CA 1
ATOM 1522 C C . MET B 1 1 ? 15.055 19.547 1.501 1 93.62 1 MET B C 1
ATOM 1524 O O . MET B 1 1 ? 15.086 20.594 2.152 1 93.62 1 MET B O 1
ATOM 1528 N N . LYS B 1 2 ? 14.141 19.281 0.669 1 97.31 2 LYS B N 1
ATOM 1529 C CA . LYS B 1 2 ? 12.898 20.047 0.613 1 97.31 2 LYS B CA 1
ATOM 1530 C C . LYS B 1 2 ? 11.703 19.188 1.026 1 97.31 2 LYS B C 1
ATOM 1532 O O . LYS B 1 2 ? 11.484 18.109 0.469 1 97.31 2 LYS B O 1
ATOM 1537 N N . TYR B 1 3 ? 10.945 19.734 2.033 1 98.31 3 TYR B N 1
ATOM 1538 C CA . TYR B 1 3 ? 9.906 18.953 2.689 1 98.31 3 TYR B CA 1
ATOM 1539 C C . TYR B 1 3 ? 8.523 19.406 2.236 1 98.31 3 TYR B C 1
ATOM 1541 O O . TYR B 1 3 ? 8.328 20.562 1.857 1 98.31 3 TYR B O 1
ATOM 1549 N N . ALA B 1 4 ? 7.559 18.516 2.285 1 98.88 4 ALA B N 1
ATOM 1550 C CA . ALA B 1 4 ? 6.125 18.797 2.297 1 98.88 4 ALA B CA 1
ATOM 1551 C C . ALA B 1 4 ? 5.398 17.922 3.305 1 98.88 4 ALA B C 1
ATOM 1553 O O . ALA B 1 4 ? 5.758 16.75 3.49 1 98.88 4 ALA B O 1
ATOM 1554 N N . VAL B 1 5 ? 4.422 18.469 3.967 1 98.94 5 VAL B N 1
ATOM 1555 C CA . VAL B 1 5 ? 3.553 17.703 4.848 1 98.94 5 VAL B CA 1
ATOM 1556 C C . VAL B 1 5 ? 2.289 17.297 4.094 1 98.94 5 VAL B C 1
ATOM 1558 O O . VAL B 1 5 ? 1.658 18.109 3.428 1 98.94 5 VAL B O 1
ATOM 1561 N N . LEU B 1 6 ? 1.989 16.031 4.102 1 98.94 6 LEU B N 1
ATOM 1562 C CA . LEU B 1 6 ? 0.724 15.5 3.598 1 98.94 6 LEU B CA 1
ATOM 1563 C C . LEU B 1 6 ? -0.188 15.086 4.75 1 98.94 6 LEU B C 1
ATOM 1565 O O . LEU B 1 6 ? 0.19 14.266 5.582 1 98.94 6 LEU B O 1
ATOM 1569 N N . THR B 1 7 ? -1.347 15.727 4.875 1 98.94 7 THR B N 1
ATOM 1570 C CA . THR B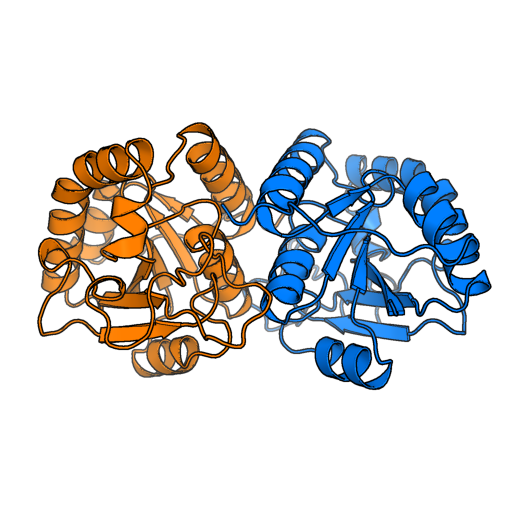 1 7 ? -2.338 15.266 5.84 1 98.94 7 THR B CA 1
ATOM 1571 C C . THR B 1 7 ? -3.383 14.383 5.164 1 98.94 7 THR B C 1
ATOM 1573 O O . THR B 1 7 ? -3.773 14.641 4.023 1 98.94 7 THR B O 1
ATOM 1576 N N . ASN B 1 8 ? -3.844 13.359 5.848 1 98.69 8 ASN B N 1
ATOM 1577 C CA . ASN B 1 8 ? -4.844 12.445 5.309 1 98.69 8 ASN B CA 1
ATOM 1578 C C . ASN B 1 8 ? -6.152 12.516 6.09 1 98.69 8 ASN B C 1
ATOM 1580 O O . ASN B 1 8 ? -6.176 12.281 7.297 1 98.69 8 ASN B O 1
ATOM 1584 N N . ASP B 1 9 ? -7.219 12.875 5.457 1 97.88 9 ASP B N 1
ATOM 1585 C CA . ASP B 1 9 ? -8.586 12.516 5.816 1 97.88 9 ASP B CA 1
ATOM 1586 C C . ASP B 1 9 ? -9.008 13.195 7.113 1 97.88 9 ASP B C 1
ATOM 1588 O O . ASP B 1 9 ? -9.742 12.617 7.922 1 97.88 9 ASP B O 1
ATOM 1592 N N . LEU B 1 10 ? -8.461 14.359 7.402 1 98.19 10 LEU B N 1
ATOM 1593 C CA . LEU B 1 10 ? -8.914 15.125 8.555 1 98.19 10 LEU B CA 1
ATOM 1594 C C . LEU B 1 10 ? -10.195 15.883 8.234 1 98.19 10 LEU B C 1
ATOM 1596 O O . LEU B 1 10 ? -10.219 17.125 8.258 1 98.19 10 LEU B O 1
ATOM 1600 N N . GLN B 1 11 ? -11.242 15.109 8.016 1 98.38 11 GLN B N 1
ATOM 1601 C CA . GLN B 1 11 ? -12.523 15.57 7.492 1 98.38 11 GLN B CA 1
ATOM 1602 C C . GLN B 1 11 ? -13.656 15.234 8.453 1 98.38 11 GLN B C 1
ATOM 1604 O O . GLN B 1 11 ? -13.578 14.266 9.211 1 98.38 11 GLN B O 1
ATOM 1609 N N . TYR B 1 12 ? -14.781 16 8.383 1 98 12 TYR B N 1
ATOM 1610 C CA . TYR B 1 12 ? -15.891 15.906 9.328 1 98 12 TYR B CA 1
ATOM 1611 C C . TYR B 1 12 ? -16.453 14.484 9.359 1 98 12 TYR B C 1
ATOM 1613 O O . TYR B 1 12 ? -16.531 13.867 10.422 1 98 12 TYR B O 1
ATOM 1621 N N . ASP B 1 13 ? -16.812 13.922 8.18 1 97.38 13 ASP B N 1
ATOM 1622 C CA . ASP B 1 13 ? -17.453 12.617 8.125 1 97.38 13 ASP B CA 1
ATOM 1623 C C . ASP B 1 13 ? -16.516 11.523 8.641 1 97.38 13 ASP B C 1
ATOM 1625 O O . ASP B 1 13 ? -16.969 10.523 9.203 1 97.38 13 ASP B O 1
ATOM 1629 N N . LEU B 1 14 ? -15.242 11.672 8.461 1 96.31 14 LEU B N 1
ATOM 1630 C CA . LEU B 1 14 ? -14.273 10.633 8.789 1 96.31 14 LEU B CA 1
ATOM 1631 C C . LEU B 1 14 ? -13.883 10.695 10.258 1 96.31 14 LEU B C 1
ATOM 1633 O O . LEU B 1 14 ? -13.711 9.656 10.906 1 96.31 14 LEU B O 1
ATOM 1637 N N . VAL B 1 15 ? -13.797 11.875 10.797 1 96.38 15 VAL B N 1
ATOM 1638 C CA . VAL B 1 15 ? -13.453 12.062 12.203 1 96.38 15 VAL B CA 1
ATOM 1639 C C . VAL B 1 15 ? -14.641 11.664 13.078 1 96.38 15 VAL B C 1
ATOM 1641 O O . VAL B 1 15 ? -14.461 11.055 14.133 1 96.38 15 VAL B O 1
ATOM 1644 N N . ASN B 1 16 ? -15.836 11.898 12.609 1 94.75 16 ASN B N 1
ATOM 1645 C CA . ASN B 1 16 ? -17.031 11.711 13.43 1 94.75 16 ASN B CA 1
ATOM 1646 C C . ASN B 1 16 ? -17.688 10.359 13.18 1 94.75 16 ASN B C 1
ATOM 1648 O O . ASN B 1 16 ? -18.859 10.172 13.484 1 94.75 16 ASN B O 1
ATOM 1652 N N . LYS B 1 17 ? -16.953 9.5 12.617 1 91 17 LYS B N 1
ATOM 1653 C CA . LYS B 1 17 ? -17.484 8.188 12.25 1 91 17 LYS B CA 1
ATOM 1654 C C . LYS B 1 17 ? -17.906 7.391 13.484 1 91 17 LYS B C 1
ATOM 1656 O O . LYS B 1 17 ? -18.922 6.699 13.469 1 91 17 LYS B O 1
ATOM 1661 N N . ASN B 1 18 ? -17.062 7.434 14.531 1 89.25 18 ASN B N 1
ATOM 1662 C CA . ASN B 1 18 ? -17.359 6.754 15.789 1 89.25 18 ASN B CA 1
ATOM 1663 C C . ASN B 1 18 ? -16.641 7.402 16.969 1 89.25 18 ASN B C 1
ATOM 1665 O O . ASN B 1 18 ? -15.766 8.258 16.766 1 89.25 18 ASN B O 1
ATOM 1669 N N . GLU B 1 19 ? -16.984 6.988 18.141 1 93.12 19 GLU B N 1
ATOM 1670 C CA . GLU B 1 19 ? -16.484 7.633 19.344 1 93.12 19 GLU B CA 1
ATOM 1671 C C . GLU B 1 19 ? -14.984 7.418 19.5 1 93.12 19 GLU B C 1
ATOM 1673 O O . GLU B 1 19 ? -14.273 8.297 20 1 93.12 19 GLU B O 1
ATOM 1678 N N . ASP B 1 20 ? -14.523 6.242 19.109 1 92.12 20 ASP B N 1
ATOM 1679 C CA . ASP B 1 20 ? -13.094 5.953 19.219 1 92.12 20 ASP B CA 1
ATOM 1680 C C . ASP B 1 20 ? -12.273 6.895 18.344 1 92.12 20 ASP B C 1
ATOM 1682 O O . ASP B 1 20 ? -11.25 7.422 18.781 1 92.12 20 ASP B O 1
ATOM 1686 N N . ARG B 1 21 ? -12.75 7.125 17.188 1 91.81 21 ARG B N 1
ATOM 1687 C CA . ARG B 1 21 ? -12.062 8.016 16.25 1 91.81 21 ARG B CA 1
ATOM 1688 C C . ARG B 1 21 ? -12.141 9.461 16.719 1 91.81 21 ARG B C 1
ATOM 1690 O O . ARG B 1 21 ? -11.156 10.203 16.641 1 91.81 21 ARG B O 1
ATOM 1697 N N . ILE B 1 22 ? -13.273 9.852 17.172 1 94.69 22 ILE B N 1
ATOM 1698 C CA . ILE B 1 22 ? -13.445 11.203 17.703 1 94.69 22 ILE B CA 1
ATOM 1699 C C . ILE B 1 22 ? -12.445 11.445 18.828 1 94.69 22 ILE B C 1
ATOM 1701 O O . ILE B 1 22 ? -11.719 12.445 18.828 1 94.69 22 ILE B O 1
ATOM 1705 N N . ALA B 1 23 ? -12.352 10.5 19.719 1 94.75 23 ALA B N 1
ATOM 1706 C CA . ALA B 1 23 ? -11.461 10.625 20.859 1 94.75 23 ALA B CA 1
ATOM 1707 C C . ALA B 1 23 ? -10 10.672 20.422 1 94.75 23 ALA B C 1
ATOM 1709 O O . ALA B 1 23 ? -9.219 11.477 20.938 1 94.75 23 ALA B O 1
ATOM 1710 N N . ALA B 1 24 ? -9.672 9.812 19.5 1 93 24 ALA B N 1
ATOM 1711 C CA . ALA B 1 24 ? -8.297 9.75 19.016 1 93 24 ALA B CA 1
ATOM 1712 C C . ALA B 1 24 ? -7.895 11.062 18.344 1 93 24 ALA B C 1
ATOM 1714 O O . ALA B 1 24 ? -6.801 11.578 18.594 1 93 24 ALA B O 1
ATOM 1715 N N . VAL B 1 25 ? -8.797 11.641 17.578 1 94.69 25 VAL B N 1
ATOM 1716 C CA . VAL B 1 25 ? -8.5 12.875 16.859 1 94.69 25 VAL B CA 1
ATOM 1717 C C . VAL B 1 25 ? -8.461 14.047 17.828 1 94.69 25 VAL B C 1
ATOM 1719 O O . VAL B 1 25 ? -7.625 14.945 17.703 1 94.69 25 VAL B O 1
ATOM 1722 N N . GLU B 1 26 ? -9.336 14.039 18.75 1 94.69 26 GLU B N 1
ATOM 1723 C CA . GLU B 1 26 ? -9.328 15.086 19.766 1 94.69 26 GLU B CA 1
ATOM 1724 C C . GLU B 1 26 ? -7.988 15.133 20.5 1 94.69 26 GLU B C 1
ATOM 1726 O O . GLU B 1 26 ? -7.434 16.203 20.734 1 94.69 26 GLU B O 1
ATOM 1731 N N . ALA B 1 27 ? -7.5 13.992 20.844 1 93.69 27 ALA B N 1
ATOM 1732 C CA . ALA B 1 27 ? -6.254 13.891 21.594 1 93.69 27 ALA B CA 1
ATOM 1733 C C . ALA B 1 27 ? -5.062 14.336 20.75 1 93.69 27 ALA B C 1
ATOM 1735 O O . ALA B 1 27 ? -4.113 14.93 21.266 1 93.69 27 ALA B O 1
ATOM 1736 N N . PHE B 1 28 ? -5.156 14.086 19.531 1 92.06 28 PHE B N 1
ATOM 1737 C CA . PHE B 1 28 ? -4.051 14.289 18.594 1 92.06 28 PHE B CA 1
ATOM 1738 C C . PHE B 1 28 ? -4.031 15.719 18.078 1 92.06 28 PHE B C 1
ATOM 1740 O O . PHE B 1 28 ? -2.977 16.234 17.703 1 92.06 28 PHE B O 1
ATOM 1747 N N . THR B 1 29 ? -5.137 16.484 18.188 1 96.69 29 THR B N 1
ATOM 1748 C CA . THR B 1 29 ? -5.402 17.703 17.453 1 96.69 29 THR B CA 1
ATOM 1749 C C . THR B 1 29 ? -4.488 18.828 17.938 1 96.69 29 THR B C 1
ATOM 1751 O O . THR B 1 29 ? -3.85 19.516 17.125 1 96.69 29 THR B O 1
ATOM 1754 N N . PRO B 1 30 ? -4.301 19.047 19.234 1 97.31 30 PRO B N 1
ATOM 1755 C CA . PRO B 1 30 ? -3.459 20.172 19.656 1 97.31 30 PRO B CA 1
ATOM 1756 C C . PRO B 1 30 ? -2.021 20.047 19.156 1 97.31 30 PRO B C 1
ATOM 1758 O O . PRO B 1 30 ? -1.449 21.031 18.656 1 97.31 30 PRO B O 1
ATOM 1761 N N . LYS B 1 31 ? -1.46 18.922 19.219 1 96.88 31 LYS B N 1
ATOM 1762 C CA . LYS B 1 31 ? -0.093 18.688 18.75 1 96.88 31 LYS B CA 1
ATOM 1763 C C . LYS B 1 31 ? 0.005 18.828 17.234 1 96.88 31 LYS B C 1
ATOM 1765 O O . LYS B 1 31 ? 0.97 19.391 16.719 1 96.88 31 LYS B O 1
ATOM 1770 N N . MET B 1 32 ? -0.947 18.328 16.578 1 98.25 32 MET B N 1
ATOM 1771 C CA . MET B 1 32 ? -0.966 18.391 15.125 1 98.25 32 MET B CA 1
ATOM 1772 C C . MET B 1 32 ? -1.051 19.828 14.648 1 98.25 32 MET B C 1
ATOM 1774 O O . MET B 1 32 ? -0.327 20.234 13.727 1 98.25 32 MET B O 1
ATOM 1778 N N . VAL B 1 33 ? -1.942 20.594 15.266 1 98.44 33 VAL B N 1
ATOM 1779 C CA . VAL B 1 33 ? -2.1 22 14.883 1 98.44 33 VAL B CA 1
ATOM 1780 C C . VAL B 1 33 ? -0.787 22.75 15.102 1 98.44 33 VAL B C 1
ATOM 1782 O O . VAL B 1 33 ? -0.326 23.469 14.219 1 98.44 33 VAL B O 1
ATOM 1785 N N . SER B 1 34 ? -0.189 22.484 16.234 1 98.06 34 SER B N 1
ATOM 1786 C CA . SER B 1 34 ? 1.097 23.109 16.531 1 98.06 34 SER B CA 1
ATOM 1787 C C . SER B 1 34 ? 2.158 22.688 15.523 1 98.06 34 SER B C 1
ATOM 1789 O O . SER B 1 34 ? 2.957 23.516 15.07 1 98.06 34 SER B O 1
ATOM 1791 N N . PHE B 1 35 ? 2.195 21.453 15.203 1 98.69 35 PHE B N 1
ATOM 1792 C CA . PHE B 1 35 ? 3.131 20.922 14.227 1 98.69 35 PHE B CA 1
ATOM 1793 C C . PHE B 1 35 ? 2.949 21.594 12.867 1 98.69 35 PHE B C 1
ATOM 1795 O O . PHE B 1 35 ? 3.918 22.062 12.266 1 98.69 35 PHE B O 1
ATOM 1802 N N . LEU B 1 36 ? 1.69 21.688 12.352 1 98.75 36 LEU B N 1
ATOM 1803 C CA . LEU B 1 36 ? 1.398 22.312 11.062 1 98.75 36 LEU B CA 1
ATOM 1804 C C . LEU B 1 36 ? 1.82 23.781 11.062 1 98.75 36 LEU B C 1
ATOM 1806 O O . LEU B 1 36 ? 2.396 24.266 10.086 1 98.75 36 LEU B O 1
ATOM 1810 N N . ASP B 1 37 ? 1.558 24.453 12.172 1 98.25 37 ASP B N 1
ATOM 1811 C CA . ASP B 1 37 ? 1.955 25.859 12.289 1 98.25 37 ASP B CA 1
ATOM 1812 C C . ASP B 1 37 ? 3.471 26 12.188 1 98.25 37 ASP B C 1
ATOM 1814 O O . ASP B 1 37 ? 3.967 26.875 11.477 1 98.25 37 ASP B O 1
ATOM 1818 N N . THR B 1 38 ? 4.172 25.125 12.891 1 98.12 38 THR B N 1
ATOM 1819 C CA . THR B 1 38 ? 5.633 25.156 12.852 1 98.12 38 THR B CA 1
ATOM 1820 C C . THR B 1 38 ? 6.137 24.906 11.438 1 98.12 38 THR B C 1
ATOM 1822 O O . THR B 1 38 ? 7.074 25.562 10.977 1 98.12 38 THR B O 1
ATOM 1825 N N . MET B 1 39 ? 5.531 23.953 10.703 1 98.44 39 MET B N 1
ATOM 1826 C CA . MET B 1 39 ? 5.918 23.656 9.328 1 98.44 39 MET B CA 1
ATOM 1827 C C . MET B 1 39 ? 5.676 24.859 8.43 1 98.44 39 MET B C 1
ATOM 1829 O O . MET B 1 39 ? 6.527 25.219 7.613 1 98.44 39 MET B O 1
ATOM 1833 N N . ARG B 1 40 ? 4.551 25.547 8.625 1 98.25 40 ARG B N 1
ATOM 1834 C CA . ARG B 1 40 ? 4.234 26.75 7.863 1 98.25 40 ARG B CA 1
ATOM 1835 C C . ARG B 1 40 ? 5.258 27.844 8.117 1 98.25 40 ARG B C 1
ATOM 1837 O O . ARG B 1 40 ? 5.699 28.516 7.188 1 98.25 40 ARG B O 1
ATOM 1844 N N . GLU B 1 41 ? 5.613 27.969 9.32 1 97.12 41 GLU B N 1
ATOM 1845 C CA . GLU B 1 41 ? 6.582 29 9.711 1 97.12 41 GLU B CA 1
ATOM 1846 C C . GLU B 1 41 ? 7.941 28.734 9.062 1 97.12 41 GLU B C 1
ATOM 1848 O O . GLU B 1 41 ? 8.711 29.672 8.844 1 97.12 41 GLU B O 1
ATOM 1853 N N . ASN B 1 42 ? 8.219 27.516 8.789 1 97.31 42 ASN B N 1
ATOM 1854 C CA . ASN B 1 42 ? 9.484 27.141 8.156 1 97.31 42 ASN B CA 1
ATOM 1855 C C . ASN B 1 42 ? 9.336 26.984 6.648 1 97.31 42 ASN B C 1
ATOM 1857 O O . ASN B 1 42 ? 10.172 26.359 6 1 97.31 42 ASN B O 1
ATOM 1861 N N . ASP B 1 43 ? 8.188 27.406 6.094 1 96.88 43 ASP B N 1
ATOM 1862 C CA . ASP B 1 43 ? 7.902 27.469 4.664 1 96.88 43 ASP B CA 1
ATOM 1863 C C . ASP B 1 43 ? 7.801 26.062 4.07 1 96.88 43 ASP B C 1
ATOM 1865 O O . ASP B 1 43 ? 8.195 25.828 2.928 1 96.88 43 ASP B O 1
ATOM 1869 N N . VAL B 1 44 ? 7.438 25.141 4.875 1 98.44 44 VAL B N 1
ATOM 1870 C CA . VAL B 1 44 ? 7.133 23.797 4.398 1 98.44 44 VAL B CA 1
ATOM 1871 C C . VAL B 1 44 ? 5.707 23.75 3.855 1 98.44 44 VAL B C 1
ATOM 1873 O O . VAL B 1 44 ? 4.766 24.172 4.535 1 98.44 44 VAL B O 1
ATOM 1876 N N . SER B 1 45 ? 5.578 23.312 2.633 1 98.75 45 SER B N 1
ATOM 1877 C CA . SER B 1 45 ? 4.254 23.203 2.029 1 98.75 45 SER B CA 1
ATOM 1878 C C . SER B 1 45 ? 3.396 22.172 2.744 1 98.75 45 SER B C 1
ATOM 1880 O O . SER B 1 45 ? 3.885 21.094 3.104 1 98.75 45 SER B O 1
ATOM 1882 N N . ILE B 1 46 ? 2.16 22.531 2.971 1 98.88 46 ILE B N 1
ATOM 1883 C CA . ILE B 1 46 ? 1.177 21.609 3.527 1 98.88 46 ILE B CA 1
ATOM 1884 C C . ILE B 1 46 ? 0.129 21.266 2.471 1 98.88 46 ILE B C 1
ATOM 1886 O O . ILE B 1 46 ? -0.488 22.172 1.89 1 98.88 46 ILE B O 1
ATOM 1890 N N . ILE B 1 47 ? -0.036 20.031 2.164 1 98.94 47 ILE B N 1
ATOM 1891 C CA . ILE B 1 47 ? -1.048 19.516 1.247 1 98.94 47 ILE B CA 1
ATOM 1892 C C . ILE B 1 47 ? -2.039 18.641 2.01 1 98.94 47 ILE B C 1
ATOM 1894 O O . ILE B 1 47 ? -1.668 17.594 2.545 1 98.94 47 ILE B O 1
ATOM 1898 N N . HIS B 1 48 ? -3.26 19.125 2.09 1 98.94 48 HIS B N 1
ATOM 1899 C CA . HIS B 1 48 ? -4.328 18.328 2.684 1 98.94 48 HIS B CA 1
ATOM 1900 C C . HIS B 1 48 ? -4.941 17.375 1.659 1 98.94 48 HIS B C 1
ATOM 1902 O O . HIS B 1 48 ? -5.594 17.812 0.711 1 98.94 48 HIS B O 1
ATOM 1908 N N . LEU B 1 49 ? -4.711 16.078 1.86 1 98.94 49 LEU B N 1
ATOM 1909 C CA . LEU B 1 49 ? -5.355 15.07 1.027 1 98.94 49 LEU B CA 1
ATOM 1910 C C . LEU B 1 49 ? -6.801 14.844 1.466 1 98.94 49 LEU B C 1
ATOM 1912 O O . LEU B 1 49 ? -7.047 14.32 2.557 1 98.94 49 LEU B O 1
ATOM 1916 N N . GLN B 1 50 ? -7.664 15.266 0.684 1 98.81 50 GLN B N 1
ATOM 1917 C CA . GLN B 1 50 ? -9.102 15.25 0.954 1 98.81 50 GLN B CA 1
ATOM 1918 C C . GLN B 1 50 ? -9.781 14.102 0.219 1 98.81 50 GLN B C 1
ATOM 1920 O O . GLN B 1 50 ? -9.883 14.117 -1.01 1 98.81 50 GLN B O 1
ATOM 1925 N N . LEU B 1 51 ? -10.281 13.141 0.969 1 98.5 51 LEU B N 1
ATOM 1926 C CA . LEU B 1 51 ? -10.977 12.008 0.374 1 98.5 51 LEU B CA 1
ATOM 1927 C C . LEU B 1 51 ? -12.352 12.422 -0.135 1 98.5 51 LEU B C 1
ATOM 1929 O O . LEU B 1 51 ? -13.117 13.078 0.582 1 98.5 51 LEU B O 1
ATOM 1933 N N . ILE B 1 52 ? -12.617 12.148 -1.362 1 98.38 52 ILE B N 1
ATOM 1934 C CA . ILE B 1 52 ? -13.922 12.336 -1.986 1 98.38 52 ILE B CA 1
ATOM 1935 C C . ILE B 1 52 ? -14.406 11.008 -2.568 1 98.38 52 ILE B C 1
ATOM 1937 O O . ILE B 1 52 ? -13.859 10.516 -3.557 1 98.38 52 ILE B O 1
ATOM 1941 N N . ASN B 1 53 ? -15.406 10.398 -1.974 1 97.06 53 ASN B N 1
ATOM 1942 C CA . ASN B 1 53 ? -15.984 9.164 -2.492 1 97.06 53 ASN B CA 1
ATOM 1943 C C . ASN B 1 53 ? -16.844 9.422 -3.725 1 97.06 53 ASN B C 1
ATOM 1945 O O . ASN B 1 53 ? -17.672 10.344 -3.732 1 97.06 53 ASN B O 1
ATOM 1949 N N . LEU B 1 54 ? -16.609 8.641 -4.672 1 96.06 54 LEU B N 1
ATOM 1950 C CA . LEU B 1 54 ? -17.406 8.719 -5.895 1 96.06 54 LEU B CA 1
ATOM 1951 C C . LEU B 1 54 ? -18.656 7.836 -5.793 1 96.06 54 LEU B C 1
ATOM 1953 O O . LEU B 1 54 ? -18.578 6.711 -5.293 1 96.06 54 LEU B O 1
ATOM 1957 N N . GLU B 1 55 ? -19.703 8.281 -6.312 1 93.38 55 GLU B N 1
ATOM 1958 C CA . GLU B 1 55 ? -20.969 7.578 -6.211 1 93.38 55 GLU B CA 1
ATOM 1959 C C . GLU B 1 55 ? -20.922 6.23 -6.922 1 93.38 55 GLU B C 1
ATOM 1961 O O . GLU B 1 55 ? -21.547 5.262 -6.48 1 93.38 55 GLU B O 1
ATOM 1966 N N . ASP B 1 56 ? -20.203 6.145 -7.953 1 93.19 56 ASP B N 1
ATOM 1967 C CA . ASP B 1 56 ? -20.188 4.922 -8.758 1 93.19 56 ASP B CA 1
ATOM 1968 C C . ASP B 1 56 ? -19.047 4.004 -8.336 1 93.19 56 ASP B C 1
ATOM 1970 O O . ASP B 1 56 ? -18.812 2.975 -8.969 1 93.19 56 ASP B O 1
ATOM 1974 N N . ASP B 1 57 ? -18.359 4.348 -7.305 1 91.88 57 ASP B N 1
ATOM 1975 C CA . ASP B 1 57 ? -17.266 3.508 -6.82 1 91.88 57 ASP B CA 1
ATOM 1976 C C . ASP B 1 57 ? -17.797 2.32 -6.02 1 91.88 57 ASP B C 1
ATOM 1978 O O . ASP B 1 57 ? -18.328 2.494 -4.922 1 91.88 57 ASP B O 1
ATOM 1982 N N . PRO B 1 58 ? -17.594 1.156 -6.586 1 85.5 58 PRO B N 1
ATOM 1983 C CA . PRO B 1 58 ? -18.141 -0.021 -5.898 1 85.5 58 PRO B CA 1
ATOM 1984 C C . PRO B 1 58 ? -17.375 -0.354 -4.617 1 85.5 58 PRO B C 1
ATOM 1986 O O . PRO B 1 58 ? -17.844 -1.149 -3.801 1 85.5 58 PRO B O 1
ATOM 1989 N N . LYS B 1 59 ? -16.25 0.239 -4.406 1 89.19 59 LYS B N 1
ATOM 1990 C CA . LYS B 1 59 ? -15.445 -0.10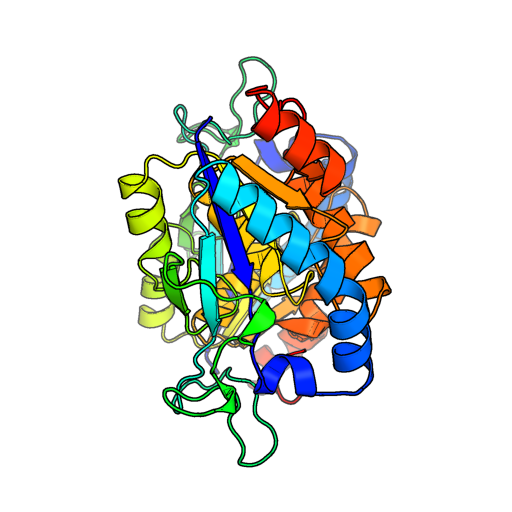6 -3.244 1 89.19 59 LYS B CA 1
ATOM 1991 C C . LYS B 1 59 ? -15.523 0.982 -2.178 1 89.19 59 LYS B C 1
ATOM 1993 O O . LYS B 1 59 ? -14.859 0.89 -1.141 1 89.19 59 LYS B O 1
ATOM 1998 N N . ALA B 1 60 ? -16.297 2.07 -2.461 1 90 60 ALA B N 1
ATOM 1999 C CA . ALA B 1 60 ? -16.469 3.113 -1.451 1 90 60 ALA B CA 1
ATOM 2000 C C . ALA B 1 60 ? -17.219 2.578 -0.233 1 90 60 ALA B C 1
ATOM 2002 O O . ALA B 1 60 ? -18.188 1.818 -0.372 1 90 60 ALA B O 1
ATOM 2003 N N . GLU B 1 61 ? -16.672 2.947 0.939 1 85.19 61 GLU B N 1
ATOM 2004 C CA . GLU B 1 61 ? -17.375 2.574 2.158 1 85.19 61 GLU B CA 1
ATOM 2005 C C . GLU B 1 61 ? -18.703 3.32 2.271 1 85.19 61 GLU B C 1
ATOM 2007 O O . GLU B 1 61 ? -18.75 4.543 2.139 1 85.19 61 GLU B O 1
ATOM 2012 N N . ARG B 1 62 ? -19.703 2.564 2.518 1 87 62 ARG B N 1
ATOM 2013 C CA . ARG B 1 62 ? -21.031 3.125 2.65 1 87 62 ARG B CA 1
ATOM 2014 C C . ARG B 1 62 ? -21.688 2.689 3.957 1 87 62 ARG B C 1
ATOM 2016 O O . ARG B 1 62 ? -21.359 1.633 4.5 1 87 62 ARG B O 1
ATOM 2023 N N . TYR B 1 63 ? -22.469 3.535 4.465 1 86.06 63 TYR B N 1
ATOM 2024 C CA . TYR B 1 63 ? -23.344 3.225 5.59 1 86.06 63 TYR B CA 1
ATOM 2025 C C . TYR B 1 63 ? -24.797 3.277 5.176 1 86.06 63 TYR B C 1
ATOM 2027 O O . TYR B 1 63 ? -25.422 4.348 5.188 1 86.06 63 TYR B O 1
ATOM 2035 N N . GLY B 1 64 ? -25.312 2.047 4.848 1 83.94 64 GLY B N 1
ATOM 2036 C CA . GLY B 1 64 ? -26.625 2.055 4.211 1 83.94 64 GLY B CA 1
ATOM 2037 C C . GLY B 1 64 ? -26.656 2.863 2.93 1 83.94 64 GLY B C 1
ATOM 2038 O O . GLY B 1 64 ? -25.844 2.652 2.033 1 83.94 64 GLY B O 1
ATOM 2039 N N . ASP B 1 65 ? -27.438 3.893 2.914 1 88.06 65 ASP B N 1
ATOM 2040 C CA . ASP B 1 65 ? -27.594 4.723 1.723 1 88.06 65 ASP B CA 1
ATOM 2041 C C . ASP B 1 65 ? -26.688 5.953 1.796 1 88.06 65 ASP B C 1
ATOM 2043 O O . ASP B 1 65 ? -26.609 6.734 0.846 1 88.06 65 ASP B O 1
ATOM 2047 N N . PHE B 1 66 ? -26.016 6.004 2.891 1 91.94 66 PHE B N 1
ATOM 2048 C CA . PHE B 1 66 ? -25.172 7.18 3.104 1 91.94 66 PHE B CA 1
ATOM 2049 C C . PHE B 1 66 ? -23.766 6.949 2.566 1 91.94 66 PHE B C 1
ATOM 2051 O O . PHE B 1 66 ? -23.094 5.984 2.945 1 91.94 66 PHE B O 1
ATOM 2058 N N . LEU B 1 67 ? -23.344 7.766 1.642 1 95 67 LEU B N 1
ATOM 2059 C CA . LEU B 1 67 ? -21.969 7.816 1.14 1 95 67 LEU B CA 1
ATOM 2060 C C . LEU B 1 67 ? -21.203 8.977 1.773 1 95 67 LEU B C 1
ATOM 2062 O O . LEU B 1 67 ? -21.469 10.141 1.47 1 95 67 LEU B O 1
ATOM 2066 N N . PRO B 1 68 ? -20.312 8.641 2.674 1 96.19 68 PRO B N 1
ATOM 2067 C CA . PRO B 1 68 ? -19.562 9.727 3.328 1 96.19 68 PRO B CA 1
ATOM 2068 C C . PRO B 1 68 ? -18.656 10.477 2.369 1 96.19 68 PRO B C 1
ATOM 2070 O O . PRO B 1 68 ? -18.266 9.938 1.332 1 96.19 68 PRO B O 1
ATOM 2073 N N . VAL B 1 69 ? -18.328 11.711 2.756 1 97.69 69 VAL B N 1
ATOM 2074 C CA . VAL B 1 69 ? -17.344 12.594 2.154 1 97.69 69 VAL B CA 1
ATOM 2075 C C . VAL B 1 69 ? -17.625 12.742 0.662 1 97.69 69 VAL B C 1
ATOM 2077 O O . VAL B 1 69 ? -16.719 12.602 -0.166 1 97.69 69 VAL B O 1
ATOM 2080 N N . THR B 1 70 ? -18.828 13.016 0.356 1 97.31 70 THR B N 1
ATOM 2081 C CA . THR B 1 70 ? -19.172 13.328 -1.027 1 97.31 70 THR B CA 1
ATOM 2082 C C . THR B 1 70 ? -18.766 14.75 -1.385 1 97.31 70 THR B C 1
ATOM 2084 O O . THR B 1 70 ? -18.781 15.641 -0.531 1 97.31 70 THR B O 1
ATOM 2087 N N . LYS B 1 71 ? -18.422 14.977 -2.613 1 97.44 71 LYS B N 1
ATOM 2088 C CA . LYS B 1 71 ? -17.953 16.281 -3.057 1 97.44 71 LYS B CA 1
ATOM 2089 C C . LYS B 1 71 ? -18.953 17.375 -2.734 1 97.44 71 LYS B C 1
ATOM 2091 O O . LYS B 1 71 ? -20.141 17.25 -3.033 1 97.44 71 LYS B O 1
ATOM 2096 N N . GLY B 1 72 ? -18.484 18.438 -2.09 1 97.19 72 GLY B N 1
ATOM 2097 C CA . GLY B 1 72 ? -19.312 19.594 -1.822 1 97.19 72 GLY B CA 1
ATOM 2098 C C . GLY B 1 72 ? -20.078 19.5 -0.516 1 97.19 72 GLY B C 1
ATOM 2099 O O . GLY B 1 72 ? -20.688 20.484 -0.065 1 97.19 72 GLY B O 1
ATOM 2100 N N . SER B 1 73 ? -20.109 18.344 0.106 1 97.62 73 SER B N 1
ATOM 2101 C CA . SER B 1 73 ? -20.812 18.172 1.372 1 97.62 73 SER B CA 1
ATOM 2102 C C . SER B 1 73 ? -20.016 18.719 2.539 1 97.62 73 SER B C 1
ATOM 2104 O O . SER B 1 73 ? -18.781 18.812 2.459 1 97.62 73 SER B O 1
ATOM 2106 N N . LYS B 1 74 ? -20.688 19.125 3.584 1 97.88 74 LYS B N 1
ATOM 2107 C CA . LYS B 1 74 ? -20.016 19.5 4.824 1 97.88 74 LYS B CA 1
ATOM 2108 C C . LYS B 1 74 ? -19.141 18.359 5.344 1 97.88 74 LYS B C 1
ATOM 2110 O O . LYS B 1 74 ? -18.047 18.609 5.867 1 97.88 74 LYS B O 1
ATOM 2115 N N . GLY B 1 75 ? -19.594 17.156 5.176 1 98 75 GLY B N 1
ATOM 2116 C CA . GLY B 1 75 ? -18.875 15.984 5.633 1 98 75 GLY B CA 1
ATOM 2117 C C . GLY B 1 75 ? -17.5 15.828 5 1 98 75 GLY B C 1
ATOM 2118 O O . GLY B 1 75 ? -16.594 15.273 5.609 1 98 75 GLY B O 1
ATOM 2119 N N . ALA B 1 76 ? -17.359 16.344 3.787 1 98.31 76 ALA B N 1
ATOM 2120 C CA . ALA B 1 76 ? -16.109 16.203 3.045 1 98.31 76 ALA B CA 1
ATOM 2121 C C . ALA B 1 76 ? -15.125 17.312 3.4 1 98.31 76 ALA B C 1
ATOM 2123 O O . ALA B 1 76 ? -13.945 17.234 3.055 1 98.31 76 ALA B O 1
ATOM 2124 N N . GLU B 1 77 ? -15.516 18.312 4.09 1 98.5 77 GLU B N 1
ATOM 2125 C CA . GLU B 1 77 ? -14.656 19.453 4.402 1 98.5 77 GLU B CA 1
ATOM 2126 C C . GLU B 1 77 ? -13.562 19.062 5.398 1 98.5 77 GLU B C 1
ATOM 2128 O O . GLU B 1 77 ? -13.82 18.312 6.34 1 98.5 77 GLU B O 1
ATOM 2133 N N . ILE B 1 78 ? -12.414 19.562 5.16 1 98.44 78 ILE B N 1
ATOM 2134 C CA . ILE B 1 78 ? -11.336 19.453 6.145 1 98.44 78 ILE B CA 1
ATOM 2135 C C . ILE B 1 78 ? -11.703 20.25 7.391 1 98.44 78 ILE B C 1
ATOM 2137 O O . ILE B 1 78 ? -12.219 21.375 7.293 1 98.44 78 ILE B O 1
ATOM 2141 N N . LEU B 1 79 ? -11.445 19.766 8.547 1 98.25 79 LEU B N 1
ATOM 2142 C CA . LEU B 1 79 ? -11.695 20.5 9.781 1 98.25 79 LEU B CA 1
ATOM 2143 C C . LEU B 1 79 ? -10.914 21.812 9.797 1 98.25 79 LEU B C 1
ATOM 2145 O O . LEU B 1 79 ? -9.711 21.828 9.523 1 98.25 79 LEU B O 1
ATOM 2149 N N . PRO B 1 80 ? -11.539 22.875 10.133 1 97.75 80 PRO B N 1
ATOM 2150 C CA . PRO B 1 80 ? -10.938 24.203 9.969 1 97.75 80 PRO B CA 1
ATOM 2151 C C . PRO B 1 80 ? -9.703 24.391 10.852 1 97.75 80 PRO B C 1
ATOM 2153 O O . PRO B 1 80 ? -8.805 25.156 10.5 1 97.75 80 PRO B O 1
ATOM 2156 N N . GLU B 1 81 ? -9.602 23.688 12 1 97.56 81 GLU B N 1
ATOM 2157 C CA . GLU B 1 81 ? -8.469 23.875 12.906 1 97.56 81 GLU B CA 1
ATOM 2158 C C . GLU B 1 81 ? -7.16 23.438 12.258 1 97.56 81 GLU B C 1
ATOM 2160 O O . GLU B 1 81 ? -6.082 23.844 12.688 1 97.56 81 GLU B O 1
ATOM 2165 N N . PHE B 1 82 ? -7.25 22.609 11.195 1 98.38 82 PHE B N 1
ATOM 2166 C CA . PHE B 1 82 ? -6.035 22.125 10.555 1 98.38 82 PHE B CA 1
ATOM 2167 C C . PHE B 1 82 ? -5.688 22.969 9.336 1 98.38 82 PHE B C 1
ATOM 2169 O O . PHE B 1 82 ? -4.594 22.844 8.781 1 98.38 82 PHE B O 1
ATOM 2176 N N . LEU B 1 83 ? -6.605 23.797 8.914 1 98 83 LEU B N 1
ATOM 2177 C CA . LEU B 1 83 ? -6.496 24.453 7.617 1 98 83 LEU B CA 1
ATOM 2178 C C . LEU B 1 83 ? -5.926 25.859 7.77 1 98 83 LEU B C 1
ATOM 2180 O O . LEU B 1 83 ? -6.207 26.547 8.758 1 98 83 LEU B O 1
ATOM 2184 N N . HIS B 1 84 ? -5.164 26.219 6.816 1 97.94 84 HIS B N 1
ATOM 2185 C CA . HIS B 1 84 ? -4.668 27.578 6.605 1 97.94 84 HIS B CA 1
ATOM 2186 C C . HIS B 1 84 ? -4.844 28.016 5.152 1 97.94 84 HIS B C 1
ATOM 2188 O O . HIS B 1 84 ? -4.809 27.172 4.246 1 97.94 84 HIS B O 1
ATOM 2194 N N . GLU B 1 85 ? -4.988 29.312 4.871 1 96.94 85 GLU B N 1
ATOM 2195 C CA . GLU B 1 85 ? -5.273 29.844 3.539 1 96.94 85 GLU B CA 1
ATOM 2196 C C . GLU B 1 85 ? -4.152 29.5 2.561 1 96.94 85 GLU B C 1
ATOM 2198 O O . GLU B 1 85 ? -4.395 29.359 1.359 1 96.94 85 GLU B O 1
ATOM 2203 N N . LYS B 1 86 ? -3.004 29.281 3.029 1 96.81 86 LYS B N 1
ATOM 2204 C CA . LYS B 1 86 ? -1.854 29.031 2.166 1 96.81 86 LYS B CA 1
ATOM 2205 C C . LYS B 1 86 ? -1.722 27.547 1.837 1 96.81 86 LYS B C 1
ATOM 2207 O O . LYS B 1 86 ? -0.915 27.172 0.986 1 96.81 86 LYS B O 1
ATOM 2212 N N . ASP B 1 87 ? -2.463 26.75 2.484 1 98.69 87 ASP B N 1
ATOM 2213 C CA . ASP B 1 87 ? -2.344 25.312 2.283 1 98.69 87 ASP B CA 1
ATOM 2214 C C . ASP B 1 87 ? -2.924 24.891 0.933 1 98.69 87 ASP B C 1
ATOM 2216 O O . ASP B 1 87 ? -3.717 25.625 0.34 1 98.69 87 ASP B O 1
ATOM 2220 N N . ILE B 1 88 ? -2.498 23.828 0.445 1 98.62 88 ILE B N 1
ATOM 2221 C CA . ILE B 1 88 ? -3.043 23.219 -0.763 1 98.62 88 ILE B CA 1
ATOM 2222 C C . ILE B 1 88 ? -4.039 22.125 -0.385 1 98.62 88 ILE B C 1
ATOM 2224 O O . ILE B 1 88 ? -3.771 21.312 0.5 1 98.62 88 ILE B O 1
ATOM 2228 N N . ILE B 1 89 ? -5.172 22.156 -0.941 1 98.62 89 ILE B N 1
ATOM 2229 C CA . ILE B 1 89 ? -6.141 21.078 -0.802 1 98.62 89 ILE B CA 1
ATOM 2230 C C . ILE B 1 89 ? -6.133 20.203 -2.062 1 98.62 89 ILE B C 1
ATOM 2232 O O . ILE B 1 89 ? -6.273 20.719 -3.174 1 98.62 89 ILE B O 1
ATOM 2236 N N . MET B 1 90 ? -5.93 18.938 -1.907 1 98.62 90 MET B N 1
ATOM 2237 C CA . MET B 1 90 ? -5.879 17.984 -3.016 1 98.62 90 MET B CA 1
ATOM 2238 C C . MET B 1 90 ? -6.895 16.859 -2.824 1 98.62 90 MET B C 1
ATOM 2240 O O . MET B 1 90 ? -6.805 16.094 -1.867 1 98.62 90 MET B O 1
ATOM 2244 N N . GLU B 1 91 ? -7.855 16.781 -3.723 1 98.62 91 GLU B N 1
ATOM 2245 C CA . GLU B 1 91 ? -8.852 15.719 -3.662 1 98.62 91 GLU B CA 1
ATOM 2246 C C . GLU B 1 91 ? -8.25 14.383 -4.102 1 98.62 91 GLU B C 1
ATOM 2248 O O . GLU B 1 91 ? -7.453 14.336 -5.039 1 98.62 91 GLU B O 1
ATOM 2253 N N . LYS B 1 92 ? -8.602 13.359 -3.453 1 98.5 92 LYS B N 1
ATOM 2254 C CA . LYS B 1 92 ? -8.328 11.977 -3.842 1 98.5 92 LYS B CA 1
ATOM 2255 C C . LYS B 1 92 ? -9.586 11.117 -3.748 1 98.5 92 LYS B C 1
ATOM 2257 O O . LYS B 1 92 ? -10.508 11.438 -2.99 1 98.5 92 LYS B O 1
ATOM 2262 N N . ASN B 1 93 ? -9.602 9.961 -4.418 1 97.38 93 ASN B N 1
ATOM 2263 C CA . ASN B 1 93 ? -10.812 9.156 -4.41 1 97.38 93 ASN B CA 1
ATOM 2264 C C . ASN B 1 93 ? -10.562 7.766 -3.826 1 97.38 93 ASN B C 1
ATOM 2266 O O . ASN B 1 93 ? -11.469 6.93 -3.781 1 97.38 93 ASN B O 1
ATOM 2270 N N . LYS B 1 94 ? -9.328 7.531 -3.473 1 97.56 94 LYS B N 1
ATOM 2271 C CA . LYS B 1 94 ? -8.945 6.305 -2.779 1 97.56 94 LYS B CA 1
ATOM 2272 C C . LYS B 1 94 ? -8 6.602 -1.615 1 97.56 94 LYS B C 1
ATOM 2274 O O . LYS B 1 94 ? -7.715 7.766 -1.325 1 97.56 94 LYS B O 1
ATOM 2279 N N . ASP B 1 95 ? -7.57 5.582 -0.946 1 97.38 95 ASP B N 1
ATOM 2280 C CA . ASP B 1 95 ? -6.863 5.723 0.323 1 97.38 95 ASP B CA 1
ATOM 2281 C C . ASP B 1 95 ? -5.461 6.285 0.108 1 97.38 95 ASP B C 1
ATOM 2283 O O . ASP B 1 95 ? -4.961 7.059 0.93 1 97.38 95 ASP B O 1
ATOM 2287 N N . SER B 1 96 ? -4.816 5.984 -0.995 1 98.62 96 SER B N 1
ATOM 2288 C CA . SER B 1 96 ? -3.508 6.559 -1.292 1 98.62 96 SER B CA 1
ATOM 2289 C C . SER B 1 96 ? -3.643 7.957 -1.887 1 98.62 96 SER B C 1
ATOM 2291 O O . SER B 1 96 ? -4.434 8.172 -2.805 1 98.62 96 SER B O 1
ATOM 2293 N N . GLY B 1 97 ? -2.844 8.82 -1.426 1 98.81 97 GLY B N 1
ATOM 2294 C CA . GLY B 1 97 ? -2.83 10.18 -1.939 1 98.81 97 GLY B CA 1
ATOM 2295 C C . GLY B 1 97 ? -2.309 10.273 -3.359 1 98.81 97 GLY B C 1
ATOM 2296 O O . GLY B 1 97 ? -2.502 11.289 -4.031 1 98.81 97 GLY B O 1
ATOM 2297 N N . PHE B 1 98 ? -1.709 9.227 -3.854 1 98.88 98 PHE B N 1
ATOM 2298 C CA . PHE B 1 98 ? -1.06 9.281 -5.156 1 98.88 98 PHE B CA 1
ATOM 2299 C C . PHE B 1 98 ? -1.934 8.633 -6.227 1 98.88 98 PHE B C 1
ATOM 2301 O O . PHE B 1 98 ? -1.683 8.797 -7.422 1 98.88 98 PHE B O 1
ATOM 2308 N N . PHE B 1 99 ? -2.955 7.852 -5.805 1 98.62 99 PHE B N 1
ATOM 2309 C CA . PHE B 1 99 ? -3.768 7.121 -6.766 1 98.62 99 PHE B CA 1
ATOM 2310 C C . PHE B 1 99 ? -4.672 8.07 -7.547 1 98.62 99 PHE B C 1
ATOM 2312 O O . PHE B 1 99 ? -5.617 8.625 -6.988 1 98.62 99 PHE B O 1
ATOM 2319 N N . GLU B 1 100 ? -4.41 8.289 -8.773 1 98 100 GLU B N 1
ATOM 2320 C CA . GLU B 1 100 ? -5.207 9.102 -9.695 1 98 100 GLU B CA 1
ATOM 2321 C C . GLU B 1 100 ? -5.336 10.539 -9.195 1 98 100 GLU B C 1
ATOM 2323 O O . GLU B 1 100 ? -6.434 11.094 -9.164 1 98 100 GLU B O 1
ATOM 2328 N N . THR B 1 101 ? -4.258 11.164 -8.719 1 98.69 101 THR B N 1
ATOM 2329 C CA . THR B 1 101 ? -4.156 12.555 -8.312 1 98.69 101 THR B CA 1
ATOM 2330 C C . THR B 1 101 ? -2.955 13.227 -8.984 1 98.69 101 THR B C 1
ATOM 2332 O O . THR B 1 101 ? -2.158 12.562 -9.648 1 98.69 101 THR B O 1
ATOM 2335 N N . ASN B 1 102 ? -2.854 14.469 -8.859 1 98.56 102 ASN B N 1
ATOM 2336 C CA . ASN B 1 102 ? -1.708 15.219 -9.359 1 98.56 102 ASN B CA 1
ATOM 2337 C C . ASN B 1 102 ? -0.672 15.461 -8.266 1 98.56 102 ASN B C 1
ATOM 2339 O O . ASN B 1 102 ? 0.113 16.406 -8.344 1 98.56 102 ASN B O 1
ATOM 2343 N N . LEU B 1 103 ? -0.681 14.594 -7.254 1 98.88 103 LEU B N 1
ATOM 2344 C CA . LEU B 1 103 ? 0.191 14.805 -6.105 1 98.88 103 LEU B CA 1
ATOM 2345 C C . LEU B 1 103 ? 1.658 14.742 -6.516 1 98.88 103 LEU B C 1
ATOM 2347 O O . LEU B 1 103 ? 2.451 15.602 -6.133 1 98.88 103 LEU B O 1
ATOM 2351 N N . ASP B 1 104 ? 2.016 13.719 -7.289 1 98.81 104 ASP B N 1
ATOM 2352 C CA . ASP B 1 104 ? 3.404 13.578 -7.715 1 98.81 104 ASP B CA 1
ATOM 2353 C C . ASP B 1 104 ? 3.867 14.805 -8.492 1 98.81 104 ASP B C 1
ATOM 2355 O O . ASP B 1 104 ? 4.934 15.359 -8.211 1 98.81 104 ASP B O 1
ATOM 2359 N N . GLU B 1 105 ? 3.051 15.219 -9.43 1 98.75 105 GLU B N 1
ATOM 2360 C CA . GLU B 1 105 ? 3.369 16.406 -10.227 1 98.75 105 GLU B CA 1
ATOM 2361 C C . GLU B 1 105 ? 3.504 17.641 -9.344 1 98.75 105 GLU B C 1
ATOM 2363 O O . GLU B 1 105 ? 4.43 18.438 -9.523 1 98.75 105 GLU B O 1
ATOM 2368 N N . THR B 1 106 ? 2.6 17.812 -8.414 1 98.88 106 THR B N 1
ATOM 2369 C CA . THR B 1 106 ? 2.607 18.969 -7.508 1 98.88 106 THR B CA 1
ATOM 2370 C C . THR B 1 106 ? 3.883 18.984 -6.668 1 98.88 106 THR B C 1
ATOM 2372 O O . THR B 1 106 ? 4.539 20.016 -6.551 1 98.88 106 THR B O 1
ATOM 2375 N N . LEU B 1 107 ? 4.273 17.828 -6.137 1 98.88 107 LEU B N 1
ATOM 2376 C CA . LEU B 1 107 ? 5.465 17.719 -5.301 1 98.88 107 LEU B CA 1
ATOM 2377 C C . LEU B 1 107 ? 6.723 18 -6.109 1 98.88 107 LEU B C 1
ATOM 2379 O O . LEU B 1 107 ? 7.641 18.672 -5.629 1 98.88 107 LEU B O 1
ATOM 2383 N N . LYS B 1 108 ? 6.742 17.516 -7.359 1 98.69 108 LYS B N 1
ATOM 2384 C CA . LYS B 1 108 ? 7.883 17.781 -8.242 1 98.69 108 LYS B CA 1
ATOM 2385 C C . LYS B 1 108 ? 8 19.266 -8.562 1 98.69 108 LYS B C 1
ATOM 2387 O O . LYS B 1 108 ? 9.102 19.828 -8.547 1 98.69 108 LYS B O 1
ATOM 2392 N N . LYS B 1 109 ? 6.887 19.875 -8.836 1 98.62 109 LYS B N 1
ATOM 2393 C CA . LYS B 1 109 ? 6.875 21.312 -9.109 1 98.62 109 LYS B CA 1
ATOM 2394 C C . LYS B 1 109 ? 7.395 22.109 -7.918 1 98.62 109 LYS B C 1
ATOM 2396 O O . LYS B 1 109 ? 8.07 23.125 -8.094 1 98.62 109 LYS B O 1
ATOM 2401 N N . LEU B 1 110 ? 7.121 21.609 -6.734 1 98.5 110 LEU B N 1
ATOM 2402 C CA . LEU B 1 110 ? 7.551 22.266 -5.508 1 98.5 110 LEU B CA 1
ATOM 2403 C C . LEU B 1 110 ? 9.008 21.938 -5.199 1 98.5 110 LEU B C 1
ATOM 2405 O O . LEU B 1 110 ? 9.594 22.516 -4.273 1 98.5 110 LEU B O 1
ATOM 2409 N N . GLY B 1 111 ? 9.578 20.969 -5.949 1 98.44 111 GLY B N 1
ATOM 2410 C CA . GLY B 1 111 ? 10.953 20.562 -5.727 1 98.44 111 GLY B CA 1
ATOM 2411 C C . GLY B 1 111 ? 11.125 19.688 -4.496 1 98.44 111 GLY B C 1
ATOM 2412 O O . GLY B 1 111 ? 12.227 19.594 -3.947 1 98.44 111 GLY B O 1
ATOM 2413 N N . VAL B 1 112 ? 10.086 19.078 -4.09 1 98.62 112 VAL B N 1
ATOM 2414 C CA . VAL B 1 112 ? 10.07 18.312 -2.855 1 98.62 112 VAL B CA 1
ATOM 2415 C C . VAL B 1 112 ? 10.734 16.953 -3.09 1 98.62 112 VAL B C 1
ATOM 2417 O O . VAL B 1 112 ? 10.445 16.266 -4.078 1 98.62 112 VAL B O 1
ATOM 2420 N N . ASP B 1 113 ? 11.625 16.562 -2.205 1 97.94 113 ASP B N 1
ATOM 2421 C CA . ASP B 1 113 ? 12.227 15.242 -2.275 1 97.94 113 ASP B CA 1
ATOM 2422 C C . ASP B 1 113 ? 11.891 14.422 -1.034 1 97.94 113 ASP B C 1
ATOM 2424 O O . ASP B 1 113 ? 12.125 13.211 -1 1 97.94 113 ASP B O 1
ATOM 2428 N N . THR B 1 114 ? 11.312 15.039 0.059 1 98.25 114 THR B N 1
ATOM 2429 C CA . THR B 1 114 ? 10.992 14.398 1.33 1 98.25 114 THR B CA 1
ATOM 2430 C C . THR B 1 114 ? 9.562 14.727 1.748 1 98.25 114 THR B C 1
ATOM 2432 O O . THR B 1 114 ? 9.195 15.898 1.872 1 98.25 114 THR B O 1
ATOM 2435 N N . ILE B 1 115 ? 8.742 13.68 1.947 1 98.81 115 ILE B N 1
ATOM 2436 C CA . ILE B 1 115 ? 7.355 13.898 2.334 1 98.81 115 ILE B CA 1
ATOM 2437 C C . ILE B 1 115 ? 7.129 13.398 3.758 1 98.81 115 ILE B C 1
ATOM 2439 O O . ILE B 1 115 ? 7.688 12.375 4.156 1 98.81 115 ILE B O 1
ATOM 2443 N N . ILE B 1 116 ? 6.414 14.172 4.555 1 98.94 116 ILE B N 1
ATOM 2444 C CA . ILE B 1 116 ? 6 13.859 5.914 1 98.94 116 ILE B CA 1
ATOM 2445 C C . ILE B 1 116 ? 4.508 13.516 5.934 1 98.94 116 ILE B C 1
ATOM 2447 O O . ILE B 1 116 ? 3.666 14.391 5.719 1 98.94 116 ILE B O 1
ATOM 2451 N N . ILE B 1 117 ? 4.168 12.289 6.164 1 98.94 117 ILE B N 1
ATOM 2452 C CA . ILE B 1 117 ? 2.799 11.812 6.016 1 98.94 117 ILE B CA 1
ATOM 2453 C C . ILE B 1 117 ? 2.123 11.75 7.383 1 98.94 117 ILE B C 1
ATOM 2455 O O . ILE B 1 117 ? 2.631 11.102 8.305 1 98.94 117 ILE B O 1
ATOM 2459 N N . THR B 1 118 ? 0.99 12.438 7.512 1 98.88 118 THR B N 1
ATOM 2460 C CA . THR B 1 118 ? 0.282 12.586 8.781 1 98.88 118 THR B CA 1
ATOM 2461 C C . THR B 1 118 ? -1.211 12.328 8.594 1 98.88 118 THR B C 1
ATOM 2463 O O . THR B 1 118 ? -1.676 12.102 7.477 1 98.88 118 THR B O 1
ATOM 2466 N N . GLY B 1 119 ? -1.893 12.289 9.711 1 98.38 119 GLY B N 1
ATOM 2467 C CA . GLY B 1 119 ? -3.344 12.203 9.656 1 98.38 119 GLY B CA 1
ATOM 2468 C C . GLY B 1 119 ? -3.867 10.805 9.938 1 98.38 119 GLY B C 1
ATOM 2469 O O . GLY B 1 119 ? -3.385 10.125 10.844 1 98.38 119 GLY B O 1
ATOM 2470 N N . MET B 1 120 ? -4.988 10.445 9.289 1 96.06 120 MET B N 1
ATOM 2471 C CA . MET B 1 120 ? -5.695 9.203 9.594 1 96.06 120 MET B CA 1
ATOM 2472 C C . MET B 1 120 ? -6.082 8.469 8.312 1 96.06 120 MET B C 1
ATOM 2474 O O . MET B 1 120 ? -6.234 9.094 7.258 1 96.06 120 MET B O 1
ATOM 2478 N N . GLN B 1 121 ? -6.359 7.172 8.461 1 95.94 121 GLN B N 1
ATOM 2479 C CA . GLN B 1 121 ? -5.953 6.219 9.484 1 95.94 121 GLN B CA 1
ATOM 2480 C C . GLN B 1 121 ? -4.523 5.734 9.25 1 95.94 121 GLN B C 1
ATOM 2482 O O . GLN B 1 121 ? -4.133 5.473 8.109 1 95.94 121 GLN B O 1
ATOM 2487 N N . THR B 1 122 ? -3.803 5.508 10.266 1 98.12 122 THR B N 1
ATOM 2488 C CA . THR B 1 122 ? -2.389 5.172 10.141 1 98.12 122 THR B CA 1
ATOM 2489 C C . THR B 1 122 ? -2.199 3.941 9.258 1 98.12 122 THR B C 1
ATOM 2491 O O . THR B 1 122 ? -1.361 3.939 8.352 1 98.12 122 THR B O 1
ATOM 2494 N N . GLN B 1 123 ? -3.049 2.916 9.438 1 97.69 123 GLN B N 1
ATOM 2495 C CA . GLN B 1 123 ? -2.838 1.627 8.789 1 97.69 123 GLN B CA 1
ATOM 2496 C C . GLN B 1 123 ? -3.438 1.615 7.383 1 97.69 123 GLN B C 1
ATOM 2498 O O . GLN B 1 123 ? -3.275 0.644 6.641 1 97.69 123 GLN B O 1
ATOM 2503 N N . ILE B 1 124 ? -4.184 2.693 6.973 1 97.56 124 ILE B N 1
ATOM 2504 C CA . ILE B 1 124 ? -4.84 2.695 5.672 1 97.56 124 ILE B CA 1
ATOM 2505 C C . ILE B 1 124 ? -4.254 3.803 4.797 1 97.56 124 ILE B C 1
ATOM 2507 O O . ILE B 1 124 ? -3.322 3.562 4.023 1 97.56 124 ILE B O 1
ATOM 2511 N N . CYS B 1 125 ? -4.781 5.035 4.961 1 98.38 125 CYS B N 1
ATOM 2512 C CA . CYS B 1 125 ? -4.395 6.113 4.059 1 98.38 125 CYS B CA 1
ATOM 2513 C C . CYS B 1 125 ? -2.945 6.523 4.285 1 98.38 125 CYS B C 1
ATOM 2515 O O . CYS B 1 125 ? -2.221 6.812 3.332 1 98.38 125 CYS B O 1
ATOM 2517 N N . VAL B 1 126 ? -2.471 6.57 5.516 1 98.81 126 VAL B N 1
ATOM 2518 C CA . VAL B 1 126 ? -1.088 6.938 5.801 1 98.81 126 VAL B CA 1
ATOM 2519 C C . VAL B 1 126 ? -0.145 5.883 5.223 1 98.81 126 VAL B C 1
ATOM 2521 O O . VAL B 1 126 ? 0.791 6.211 4.492 1 98.81 126 VAL B O 1
ATOM 2524 N N . GLN B 1 127 ? -0.441 4.672 5.531 1 98.62 127 GLN B N 1
ATOM 2525 C CA . GLN B 1 127 ? 0.4 3.553 5.117 1 98.62 127 GLN B CA 1
ATOM 2526 C C . GLN B 1 127 ? 0.449 3.434 3.596 1 98.62 127 GLN B C 1
ATOM 2528 O O . GLN B 1 127 ? 1.525 3.285 3.014 1 98.62 127 GLN B O 1
ATOM 2533 N N . THR B 1 128 ? -0.692 3.531 2.891 1 98.62 128 THR B N 1
ATOM 2534 C CA . THR B 1 128 ? -0.728 3.354 1.443 1 98.62 128 THR B CA 1
ATOM 2535 C C . THR B 1 128 ? -0.113 4.559 0.735 1 98.62 128 THR B C 1
ATOM 2537 O O . THR B 1 128 ? 0.578 4.402 -0.274 1 98.62 128 THR B O 1
ATOM 2540 N N . THR B 1 129 ? -0.299 5.75 1.265 1 98.94 129 THR B N 1
ATOM 2541 C CA . THR B 1 129 ? 0.34 6.938 0.708 1 98.94 129 THR B CA 1
ATOM 2542 C C . THR B 1 129 ? 1.856 6.859 0.864 1 98.94 129 THR B C 1
ATOM 2544 O O . THR B 1 129 ? 2.6 7.219 -0.051 1 98.94 129 THR B O 1
ATOM 2547 N N . ALA B 1 130 ? 2.318 6.336 2.006 1 98.62 130 ALA B N 1
ATOM 2548 C CA . ALA B 1 130 ? 3.75 6.199 2.268 1 98.62 130 ALA B CA 1
ATOM 2549 C C . ALA B 1 130 ? 4.402 5.25 1.268 1 98.62 130 ALA B C 1
ATOM 2551 O O . ALA B 1 130 ? 5.43 5.578 0.671 1 98.62 130 ALA B O 1
ATOM 2552 N N . ALA B 1 131 ? 3.775 4.141 1.051 1 97.94 131 ALA B N 1
ATOM 2553 C CA . ALA B 1 131 ? 4.324 3.158 0.119 1 97.94 131 ALA B CA 1
ATOM 2554 C C . ALA B 1 131 ? 4.383 3.719 -1.299 1 97.94 131 ALA B C 1
ATOM 2556 O O . ALA B 1 131 ? 5.41 3.615 -1.973 1 97.94 131 ALA B O 1
ATOM 2557 N N . ASP B 1 132 ? 3.307 4.391 -1.712 1 98.62 132 ASP B N 1
ATOM 2558 C CA . ASP B 1 132 ? 3.25 4.953 -3.059 1 98.62 132 ASP B CA 1
ATOM 2559 C C . ASP B 1 132 ? 4.285 6.062 -3.236 1 98.62 132 ASP B C 1
ATOM 2561 O O . ASP B 1 132 ? 4.844 6.227 -4.32 1 98.62 132 ASP B O 1
ATOM 2565 N N . GLY B 1 133 ? 4.473 6.824 -2.18 1 98.5 133 GLY B N 1
ATOM 2566 C CA . GLY B 1 133 ? 5.531 7.824 -2.227 1 98.5 133 GLY B CA 1
ATOM 2567 C C . GLY B 1 133 ? 6.918 7.219 -2.35 1 98.5 133 GLY B C 1
ATOM 2568 O O . GLY B 1 133 ? 7.738 7.688 -3.139 1 98.5 133 GLY B O 1
ATOM 2569 N N . PHE B 1 134 ? 7.133 6.148 -1.591 1 97.31 134 PHE B N 1
ATOM 2570 C CA . PHE B 1 134 ? 8.398 5.426 -1.623 1 97.31 134 PHE B CA 1
ATOM 2571 C C . PHE B 1 134 ? 8.672 4.883 -3.02 1 97.31 134 PHE B C 1
ATOM 2573 O O . PHE B 1 134 ? 9.797 4.988 -3.521 1 97.31 134 PHE B O 1
ATOM 2580 N N . PHE B 1 135 ? 7.676 4.422 -3.729 1 97.19 135 PHE B N 1
ATOM 2581 C CA . PHE B 1 135 ? 7.812 3.889 -5.078 1 97.19 135 PHE B CA 1
ATOM 2582 C C . PHE B 1 135 ? 8.25 4.98 -6.047 1 97.19 135 PHE B C 1
ATOM 2584 O O . PHE B 1 135 ? 8.875 4.691 -7.07 1 97.19 135 PHE B O 1
ATOM 2591 N N . ARG B 1 136 ? 7.961 6.176 -5.715 1 97.19 136 ARG B N 1
ATOM 2592 C CA . ARG B 1 136 ? 8.227 7.293 -6.621 1 97.19 136 ARG B CA 1
ATOM 2593 C C . ARG B 1 136 ? 9.547 7.973 -6.281 1 97.19 136 ARG B C 1
ATOM 2595 O O . ARG B 1 136 ? 9.883 9.008 -6.859 1 97.19 136 ARG B O 1
ATOM 2602 N N . GLY B 1 137 ? 10.227 7.453 -5.238 1 95.94 137 GLY B N 1
ATOM 2603 C CA . GLY B 1 137 ? 11.578 7.887 -4.949 1 95.94 137 GLY B CA 1
ATOM 2604 C C . GLY B 1 137 ? 11.656 8.914 -3.834 1 95.94 137 GLY B C 1
ATOM 2605 O O . GLY B 1 137 ? 12.742 9.398 -3.5 1 95.94 137 GLY B O 1
ATOM 2606 N N . TYR B 1 138 ? 10.555 9.234 -3.184 1 97.44 138 TYR B N 1
ATOM 2607 C CA . TYR B 1 138 ? 10.586 10.203 -2.092 1 97.44 138 TYR B CA 1
ATOM 2608 C C . TYR B 1 138 ? 11.195 9.594 -0.836 1 97.44 138 TYR B C 1
ATOM 2610 O O . TYR B 1 138 ? 11.023 8.398 -0.576 1 97.44 138 TYR B O 1
ATOM 2618 N N . ASN B 1 139 ? 11.898 10.438 -0.128 1 97.19 139 ASN B N 1
ATOM 2619 C CA . ASN B 1 139 ? 12.102 10.125 1.281 1 97.19 139 ASN B CA 1
ATOM 2620 C C . ASN B 1 139 ? 10.812 10.281 2.082 1 97.19 139 ASN B C 1
ATOM 2622 O O . ASN B 1 139 ? 10.086 11.266 1.912 1 97.19 139 ASN B O 1
ATOM 2626 N N . VAL B 1 140 ? 10.516 9.281 2.932 1 98.25 140 VAL B N 1
ATOM 2627 C CA . VAL B 1 140 ? 9.234 9.305 3.633 1 98.25 140 VAL B CA 1
ATOM 2628 C C . VAL B 1 140 ? 9.469 9.328 5.141 1 98.25 140 VAL B C 1
ATOM 2630 O O . VAL B 1 140 ? 10.25 8.531 5.668 1 98.25 140 VAL B O 1
ATOM 2633 N N . ILE B 1 141 ? 8.82 10.281 5.793 1 98.69 141 ILE B N 1
ATOM 2634 C CA . ILE B 1 141 ? 8.812 10.375 7.25 1 98.69 141 ILE B CA 1
ATOM 2635 C C . ILE B 1 141 ? 7.379 10.242 7.762 1 98.69 141 ILE B C 1
ATOM 2637 O O . ILE B 1 141 ? 6.449 10.812 7.188 1 98.69 141 ILE B O 1
ATOM 2641 N N . VAL B 1 142 ? 7.191 9.445 8.781 1 98.75 142 VAL B N 1
ATOM 2642 C CA . VAL B 1 142 ? 5.918 9.375 9.492 1 98.75 142 VAL B CA 1
ATOM 2643 C C . VAL B 1 142 ? 6.125 9.719 10.961 1 98.75 142 VAL B C 1
ATOM 2645 O O . VAL B 1 142 ? 6.805 8.992 11.688 1 98.75 142 VAL B O 1
ATOM 2648 N N . PRO B 1 143 ? 5.637 10.867 11.344 1 98.69 143 PRO B N 1
ATOM 2649 C CA . PRO B 1 143 ? 5.695 11.188 12.766 1 98.69 143 PRO B CA 1
ATOM 2650 C C . PRO B 1 143 ? 4.715 10.367 13.602 1 98.69 143 PRO B C 1
ATOM 2652 O O . PRO B 1 143 ? 3.5 10.516 13.461 1 98.69 143 PRO B O 1
ATOM 2655 N N . GLU B 1 144 ? 5.172 9.57 14.508 1 98 144 GLU B N 1
ATOM 2656 C CA . GLU B 1 144 ? 4.348 8.641 15.266 1 98 144 GLU B CA 1
ATOM 2657 C C . GLU B 1 144 ? 3.305 9.383 16.094 1 98 144 GLU B C 1
ATOM 2659 O O . GLU B 1 144 ? 2.268 8.82 16.453 1 98 144 GLU B O 1
ATOM 2664 N N . ASP B 1 145 ? 3.545 10.641 16.422 1 97.38 145 ASP B N 1
ATOM 2665 C CA . ASP B 1 145 ? 2.627 11.398 17.266 1 97.38 145 ASP B CA 1
ATOM 2666 C C . ASP B 1 145 ? 1.785 12.359 16.438 1 97.38 145 ASP B C 1
ATOM 2668 O O . ASP B 1 145 ? 1.1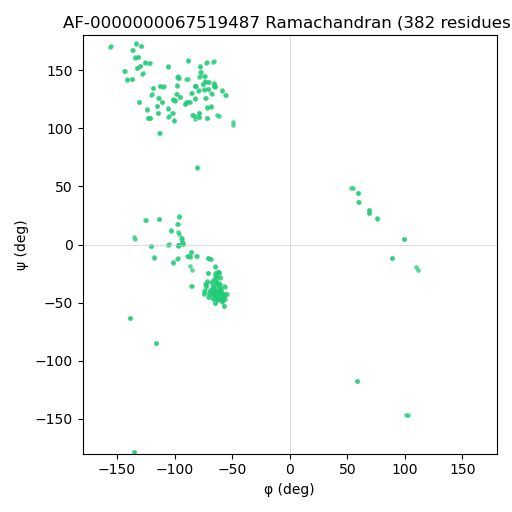62 13.281 16.984 1 97.38 145 ASP B O 1
ATOM 2672 N N . ALA B 1 146 ? 1.803 12.219 15.07 1 97.5 146 ALA B N 1
ATOM 2673 C CA . ALA B 1 146 ? 0.956 13.008 14.18 1 97.5 146 ALA B CA 1
ATOM 2674 C C . ALA B 1 146 ? 0.121 12.102 13.281 1 97.5 146 ALA B C 1
ATOM 2676 O O . ALA B 1 146 ? -0.256 12.5 12.172 1 97.5 146 ALA B O 1
ATOM 2677 N N . VAL B 1 147 ? -0.059 10.844 13.688 1 98.19 147 VAL B N 1
ATOM 2678 C CA . VAL B 1 147 ? -0.937 9.906 12.992 1 98.19 147 VAL B CA 1
ATOM 2679 C C . VAL B 1 147 ? -1.889 9.25 13.992 1 98.19 147 VAL B C 1
ATOM 2681 O O . VAL B 1 147 ? -1.577 9.148 15.18 1 98.19 147 VAL B O 1
ATOM 2684 N N . VAL B 1 148 ? -3.035 8.859 13.406 1 96.5 148 VAL B N 1
ATOM 2685 C CA . VAL B 1 148 ? -4.07 8.344 14.305 1 96.5 148 VAL B CA 1
ATOM 2686 C C . VAL B 1 148 ? -4.785 7.164 13.641 1 96.5 148 VAL B C 1
ATOM 2688 O O . VAL B 1 148 ? -4.883 7.098 12.414 1 96.5 148 VAL B O 1
ATOM 2691 N N . SER B 1 149 ? -5.109 6.195 14.422 1 95.5 149 SER B N 1
ATOM 2692 C CA . SER B 1 149 ? -6.09 5.156 14.125 1 95.5 149 SER B CA 1
ATOM 2693 C C . SER B 1 149 ? -7.152 5.07 15.211 1 95.5 149 SER B C 1
ATOM 2695 O O . SER B 1 149 ? -6.93 5.516 16.344 1 95.5 149 SER B O 1
ATOM 2697 N N . ALA B 1 150 ? -8.32 4.539 14.844 1 92.38 150 ALA B N 1
ATOM 2698 C CA . ALA B 1 150 ? -9.367 4.348 15.844 1 92.38 150 ALA B CA 1
ATOM 2699 C C . ALA B 1 150 ? -8.898 3.43 16.969 1 92.38 150 ALA B C 1
ATOM 2701 O O . ALA B 1 150 ? -9.172 3.686 18.141 1 92.38 150 ALA B O 1
ATOM 2702 N N . LYS B 1 151 ? -8.188 2.398 16.578 1 92.56 151 LYS B N 1
ATOM 2703 C CA . LYS B 1 151 ? -7.625 1.461 17.547 1 92.56 151 LYS B CA 1
ATOM 2704 C C . LYS B 1 151 ? -6.105 1.593 17.625 1 92.56 151 LYS B C 1
ATOM 2706 O O . LYS B 1 151 ? -5.426 1.583 16.594 1 92.56 151 LYS B O 1
ATOM 2711 N N . ASP B 1 152 ? -5.559 1.59 18.844 1 94.12 152 ASP B N 1
ATOM 2712 C CA . ASP B 1 152 ? -4.125 1.751 19.062 1 94.12 152 ASP B CA 1
ATOM 2713 C C . ASP B 1 152 ? -3.336 0.621 18.391 1 94.12 152 ASP B C 1
ATOM 2715 O O . ASP B 1 152 ? -2.248 0.844 17.859 1 94.12 152 ASP B O 1
ATOM 2719 N N . GLU B 1 153 ? -3.887 -0.539 18.453 1 95.31 153 GLU B N 1
ATOM 2720 C CA . GLU B 1 153 ? -3.197 -1.697 17.891 1 95.31 153 GLU B CA 1
ATOM 2721 C C . GLU B 1 153 ? -2.986 -1.539 16.391 1 95.31 153 GLU B C 1
ATOM 2723 O O . GLU B 1 153 ? -1.974 -1.989 15.844 1 95.31 153 GLU B O 1
ATOM 2728 N N . ASP B 1 154 ? -3.934 -0.92 15.719 1 96 154 ASP B N 1
ATOM 2729 C CA . ASP B 1 154 ? -3.818 -0.681 14.281 1 96 154 ASP B CA 1
ATOM 2730 C C . ASP B 1 154 ? -2.711 0.325 13.977 1 96 154 ASP B C 1
ATOM 2732 O O . ASP B 1 154 ? -1.933 0.136 13.039 1 96 154 ASP B O 1
ATOM 2736 N N . LYS B 1 155 ? -2.684 1.351 14.781 1 97.12 155 LYS B N 1
ATOM 2737 C CA . LYS B 1 155 ? -1.626 2.348 14.633 1 97.12 155 LYS B CA 1
ATOM 2738 C C . LYS B 1 155 ? -0.251 1.729 14.867 1 97.12 155 LYS B C 1
ATOM 2740 O O . LYS B 1 155 ? 0.666 1.921 14.07 1 97.12 155 LYS B O 1
ATOM 2745 N N . GLU B 1 156 ? -0.115 0.966 15.898 1 97.56 156 GLU B N 1
ATOM 2746 C CA . GLU B 1 156 ? 1.165 0.362 16.266 1 97.56 156 GLU B CA 1
ATOM 2747 C C . GLU B 1 156 ? 1.641 -0.606 15.18 1 97.56 156 GLU B C 1
ATOM 2749 O O . GLU B 1 156 ? 2.814 -0.6 14.805 1 97.56 156 GLU B O 1
ATOM 2754 N N . ARG B 1 157 ? 0.747 -1.391 14.68 1 97.06 157 ARG B N 1
ATOM 2755 C CA . ARG B 1 157 ? 1.069 -2.336 13.617 1 97.06 157 ARG B CA 1
ATOM 2756 C C . ARG B 1 157 ? 1.52 -1.608 12.359 1 97.06 157 ARG B C 1
ATOM 2758 O O . ARG B 1 157 ? 2.484 -2.018 11.711 1 97.06 157 ARG B O 1
ATOM 2765 N N . ALA B 1 158 ? 0.835 -0.563 12.07 1 98.06 158 ALA B N 1
ATOM 2766 C CA . ALA B 1 158 ? 1.158 0.217 10.875 1 98.06 158 ALA B CA 1
ATOM 2767 C C . ALA B 1 158 ? 2.529 0.875 11.008 1 98.06 158 ALA B C 1
ATOM 2769 O O . ALA B 1 158 ? 3.328 0.852 10.07 1 98.06 158 ALA B O 1
ATOM 2770 N N . LEU B 1 159 ? 2.803 1.419 12.156 1 98.31 159 LEU B N 1
ATOM 2771 C CA . LEU B 1 159 ? 4.082 2.084 12.383 1 98.31 159 LEU B CA 1
ATOM 2772 C C . LEU B 1 159 ? 5.234 1.09 12.297 1 98.31 159 LEU B C 1
ATOM 2774 O O . LEU B 1 159 ? 6.301 1.409 11.766 1 98.31 159 LEU B O 1
ATOM 2778 N N . LYS B 1 160 ? 5.004 -0.045 12.828 1 96.81 160 LYS B N 1
ATOM 2779 C CA . LYS B 1 160 ? 6.023 -1.087 12.734 1 96.81 160 LYS B CA 1
ATOM 2780 C C . LYS B 1 160 ? 6.309 -1.447 11.281 1 96.81 160 LYS B C 1
ATOM 2782 O O . LYS B 1 160 ? 7.469 -1.563 10.883 1 96.81 160 LYS B O 1
ATOM 2787 N N . TRP B 1 161 ? 5.301 -1.592 10.492 1 96.88 161 TRP B N 1
ATOM 2788 C CA . TRP B 1 161 ? 5.453 -1.911 9.078 1 96.88 161 TRP B CA 1
ATOM 2789 C C . TRP B 1 161 ? 6.137 -0.77 8.336 1 96.88 161 TRP B C 1
ATOM 2791 O O . TRP B 1 161 ? 7.094 -0.993 7.586 1 96.88 161 TRP B O 1
ATOM 2801 N N . LEU B 1 162 ? 5.707 0.417 8.586 1 97.75 162 LEU B N 1
ATOM 2802 C CA . LEU B 1 162 ? 6.266 1.598 7.938 1 97.75 162 LEU B CA 1
ATOM 2803 C C . LEU B 1 162 ? 7.754 1.736 8.25 1 97.75 162 LEU B C 1
ATOM 2805 O O . LEU B 1 162 ? 8.57 1.921 7.34 1 97.75 162 LEU B O 1
ATOM 2809 N N . GLY B 1 163 ? 8.07 1.555 9.461 1 96.69 163 GLY B N 1
ATOM 2810 C CA . GLY B 1 163 ? 9.445 1.716 9.898 1 96.69 163 GLY B CA 1
ATOM 2811 C C . GLY B 1 163 ? 10.359 0.608 9.406 1 96.69 163 GLY B C 1
ATOM 2812 O O . GLY B 1 163 ? 11.57 0.809 9.266 1 96.69 163 GLY B O 1
ATOM 2813 N N . SER B 1 164 ? 9.812 -0.541 9.109 1 94.5 164 SER B N 1
ATOM 2814 C CA . SER B 1 164 ? 10.602 -1.686 8.664 1 94.5 164 SER B CA 1
ATOM 2815 C C . SER B 1 164 ? 10.688 -1.743 7.145 1 94.5 164 SER B C 1
ATOM 2817 O O . SER B 1 164 ? 11.383 -2.592 6.59 1 94.5 164 SER B O 1
ATOM 2819 N N . TYR B 1 165 ? 10.047 -0.741 6.504 1 94.5 165 TYR B N 1
ATOM 2820 C CA . TYR B 1 165 ? 9.922 -0.901 5.059 1 94.5 165 TYR B CA 1
ATOM 2821 C C . TYR B 1 165 ? 10.164 0.423 4.34 1 94.5 165 TYR B C 1
ATOM 2823 O O . TYR B 1 165 ? 11.258 0.675 3.84 1 94.5 165 TYR B O 1
ATOM 2831 N N . CYS B 1 166 ? 9.352 1.392 4.562 1 95.56 166 CYS B N 1
ATOM 2832 C CA . CYS B 1 166 ? 9.43 2.424 3.535 1 95.56 166 CYS B CA 1
ATOM 2833 C C . CYS B 1 166 ? 9.453 3.814 4.156 1 95.56 166 CYS B C 1
ATOM 2835 O O . CYS B 1 166 ? 9.43 4.816 3.445 1 95.56 166 CYS B O 1
ATOM 2837 N N . ALA B 1 167 ? 9.531 3.898 5.531 1 97.31 167 ALA B N 1
ATOM 2838 C CA . ALA B 1 167 ? 9.469 5.223 6.141 1 97.31 167 ALA B CA 1
ATOM 2839 C C . ALA B 1 167 ? 10.375 5.305 7.367 1 97.31 167 ALA B C 1
ATOM 2841 O O . ALA B 1 167 ? 10.617 4.297 8.039 1 97.31 167 ALA B O 1
ATOM 2842 N N . LYS B 1 168 ? 10.883 6.48 7.605 1 97.5 168 LYS B N 1
ATOM 2843 C CA . LYS B 1 168 ? 11.516 6.785 8.891 1 97.5 168 LYS B CA 1
ATOM 2844 C C . LYS B 1 168 ? 10.484 7.27 9.906 1 97.5 168 LYS B C 1
ATOM 2846 O O . LYS B 1 168 ? 9.758 8.234 9.656 1 97.5 168 LYS B O 1
ATOM 2851 N N . ILE B 1 169 ? 10.383 6.582 11.039 1 98.12 169 ILE B N 1
ATOM 2852 C CA . ILE B 1 169 ? 9.469 6.961 12.109 1 98.12 169 ILE B CA 1
ATOM 2853 C C . ILE B 1 169 ? 10.164 7.918 13.07 1 98.12 169 ILE B C 1
ATOM 2855 O O . ILE B 1 169 ? 11.258 7.625 13.562 1 98.12 169 ILE B O 1
ATOM 2859 N N . MET B 1 170 ? 9.594 9.047 13.227 1 97.62 170 MET B N 1
ATOM 2860 C CA . MET B 1 170 ? 10.164 10.086 14.078 1 97.62 170 MET B CA 1
ATOM 2861 C C . MET B 1 170 ? 9.078 10.734 14.938 1 97.62 170 MET B C 1
ATOM 2863 O O . MET B 1 170 ? 7.887 10.508 14.719 1 97.62 170 MET B O 1
ATOM 2867 N N . SER B 1 171 ? 9.508 11.523 15.953 1 98.12 171 SER B N 1
ATOM 2868 C CA . SER B 1 171 ? 8.57 12.375 16.672 1 98.12 171 SER B CA 1
ATOM 2869 C C . SER B 1 171 ? 8.43 13.734 16 1 98.12 171 SER B C 1
ATOM 2871 O O . SER B 1 171 ? 9.336 14.172 15.289 1 98.12 171 SER B O 1
ATOM 2873 N N . ILE B 1 172 ? 7.336 14.367 16.297 1 97.62 172 ILE B N 1
ATOM 2874 C CA . ILE B 1 172 ? 7.133 15.734 15.852 1 97.62 172 ILE B CA 1
ATOM 2875 C C . ILE B 1 172 ? 8.297 16.609 16.312 1 97.62 172 ILE B C 1
ATOM 2877 O O . ILE B 1 172 ? 8.812 17.438 15.547 1 97.62 172 ILE B O 1
ATOM 2881 N N . GLU B 1 173 ? 8.656 16.375 17.516 1 97.5 173 GLU B N 1
ATOM 2882 C CA . GLU B 1 173 ? 9.727 17.172 18.109 1 97.5 173 GLU B CA 1
ATOM 2883 C C . GLU B 1 173 ? 11.023 17.016 17.312 1 97.5 173 GLU B C 1
ATOM 2885 O O . GLU B 1 173 ? 11.688 18.016 17 1 97.5 173 GLU B O 1
ATOM 2890 N N . GLU B 1 174 ? 11.422 15.812 16.984 1 97.75 174 GLU B N 1
ATOM 2891 C CA . GLU B 1 174 ? 12.633 15.547 16.219 1 97.75 174 GLU B CA 1
ATOM 2892 C C . GLU B 1 174 ? 12.57 16.203 14.844 1 97.75 174 GLU B C 1
ATOM 2894 O O . GLU B 1 174 ? 13.555 16.797 14.391 1 97.75 174 GLU B O 1
ATOM 2899 N N . ILE B 1 175 ? 11.453 16.141 14.195 1 98.19 175 ILE B N 1
ATOM 2900 C CA . ILE B 1 175 ? 11.273 16.703 12.859 1 98.19 175 ILE B CA 1
ATOM 2901 C C . ILE B 1 175 ? 11.383 18.219 12.906 1 98.19 175 ILE B C 1
ATOM 2903 O O . ILE B 1 175 ? 12.117 18.828 12.125 1 98.19 175 ILE B O 1
ATOM 2907 N N . CYS B 1 176 ? 10.688 18.812 13.883 1 97.75 176 CYS B N 1
ATOM 2908 C CA . CYS B 1 176 ? 10.703 20.266 14.023 1 97.75 176 CYS B CA 1
ATOM 2909 C C . CYS B 1 176 ? 12.109 20.781 14.305 1 97.75 176 CYS B C 1
ATOM 2911 O O . CYS B 1 176 ? 12.539 21.781 13.742 1 97.75 176 CYS B O 1
ATOM 2913 N N . ASN B 1 177 ? 12.766 20.047 15.164 1 96.94 177 ASN B N 1
ATOM 2914 C CA . ASN B 1 177 ? 14.133 20.438 15.5 1 96.94 177 ASN B CA 1
ATOM 2915 C C . ASN B 1 177 ? 15.039 20.406 14.273 1 96.94 177 ASN B C 1
ATOM 2917 O O . ASN B 1 177 ? 15.82 21.328 14.047 1 96.94 177 ASN B O 1
ATOM 2921 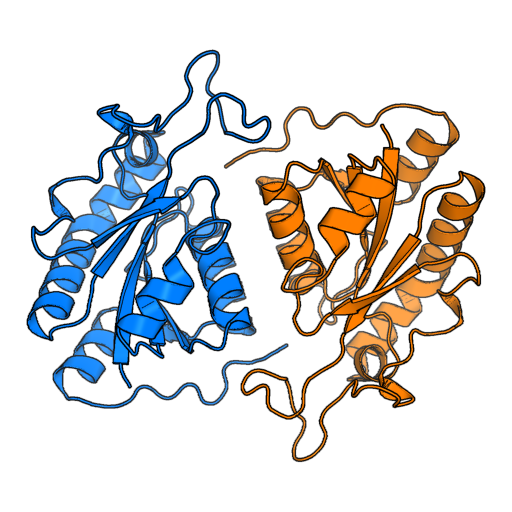N N . SER B 1 178 ? 14.969 19.344 13.5 1 96.62 178 SER B N 1
ATOM 2922 C CA . SER B 1 178 ? 15.805 19.203 12.32 1 96.62 178 SER B CA 1
ATOM 2923 C C . SER B 1 178 ? 15.484 20.266 11.281 1 96.62 178 SER B C 1
ATOM 2925 O O . SER B 1 178 ? 16.391 20.906 10.734 1 96.62 178 SER B O 1
ATOM 2927 N N . ILE B 1 179 ? 14.227 20.547 11.07 1 96.5 179 ILE B N 1
ATOM 2928 C CA . ILE B 1 179 ? 13.812 21.469 10.023 1 96.5 179 ILE B CA 1
ATOM 2929 C C . ILE B 1 179 ? 14.109 22.906 10.445 1 96.5 179 ILE B C 1
ATOM 2931 O O . ILE B 1 179 ? 14.633 23.703 9.664 1 96.5 179 ILE B O 1
ATOM 2935 N N . SER B 1 180 ? 13.836 23.219 11.703 1 94.81 180 SER B N 1
ATOM 2936 C CA . SER B 1 180 ? 14.055 24.562 12.195 1 94.81 180 SER B CA 1
ATOM 2937 C C . SER B 1 180 ? 15.547 24.906 12.211 1 94.81 180 SER B C 1
ATOM 2939 O O . SER B 1 180 ? 15.922 26.078 12.031 1 94.81 180 SER B O 1
ATOM 2941 N N . LYS B 1 181 ? 16.422 23.891 12.414 1 94.44 181 LYS B N 1
ATOM 2942 C CA . LYS B 1 181 ? 17.859 24.109 12.469 1 94.44 181 LYS B CA 1
ATOM 2943 C C . LYS 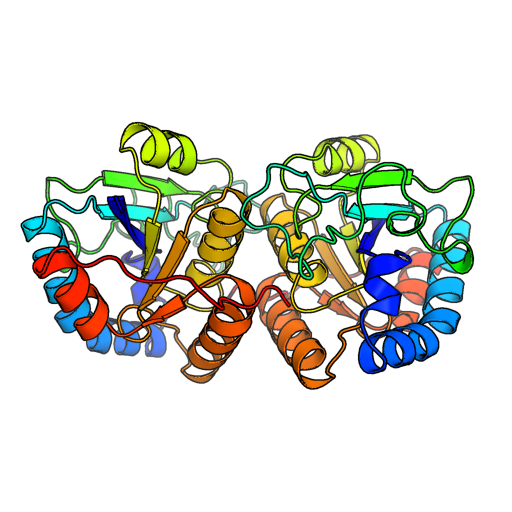B 1 181 ? 18.5 23.906 11.102 1 94.44 181 LYS B C 1
ATOM 2945 O O . LYS B 1 181 ? 19.734 23.969 10.969 1 94.44 181 LYS B O 1
ATOM 2950 N N . ASN B 1 182 ? 17.703 23.625 10.133 1 92.62 182 ASN B N 1
ATOM 2951 C CA . ASN B 1 182 ? 18.156 23.406 8.766 1 92.62 182 ASN B CA 1
ATOM 2952 C C . ASN B 1 182 ? 19.141 22.234 8.68 1 92.62 182 ASN B C 1
ATOM 2954 O O . ASN B 1 182 ? 20.172 22.328 8 1 92.62 182 ASN B O 1
ATOM 2958 N N . GLU B 1 183 ? 18.812 21.219 9.539 1 90.69 183 GLU B N 1
ATOM 2959 C CA . GLU B 1 183 ? 19.594 19.984 9.508 1 90.69 183 GLU B CA 1
ATOM 2960 C C . GLU B 1 183 ? 18.906 18.906 8.68 1 90.69 183 GLU B C 1
ATOM 2962 O O . GLU B 1 183 ? 17.688 18.734 8.781 1 90.69 183 GLU B O 1
ATOM 2967 N N . ASP B 1 184 ? 19.719 18.266 7.91 1 88.69 184 ASP B N 1
ATOM 2968 C CA . ASP B 1 184 ? 19.141 17.188 7.113 1 88.69 184 ASP B CA 1
ATOM 2969 C C . ASP B 1 184 ? 18.859 15.953 7.969 1 88.69 184 ASP B C 1
ATOM 2971 O O . ASP B 1 184 ? 19.625 15.641 8.883 1 88.69 184 ASP B O 1
ATOM 2975 N N . ILE B 1 185 ? 17.75 15.43 7.672 1 92.38 185 ILE B N 1
ATOM 2976 C CA . ILE B 1 185 ? 17.422 14.148 8.297 1 92.38 185 ILE B CA 1
ATOM 2977 C C . ILE B 1 185 ? 18.031 13.008 7.484 1 92.38 185 ILE B C 1
ATOM 2979 O O . ILE B 1 185 ? 17.922 12.984 6.258 1 92.38 185 ILE B O 1
ATOM 2983 N N . SER B 1 186 ? 18.703 12.133 8.125 1 88.94 186 SER B N 1
ATOM 2984 C CA . SER B 1 186 ? 19.344 11 7.457 1 88.94 186 SER B CA 1
ATOM 2985 C C . SER B 1 186 ? 18.344 9.867 7.219 1 88.94 186 SER B C 1
ATOM 2987 O O . SER B 1 186 ? 17.531 9.555 8.086 1 88.94 186 SER B O 1
ATOM 2989 N N . PHE B 1 187 ? 18.375 9.281 6.066 1 87.56 187 PHE B N 1
ATOM 2990 C CA . PHE B 1 187 ? 17.547 8.133 5.73 1 87.56 187 PHE B CA 1
ATOM 2991 C C . PHE B 1 187 ? 18.391 6.887 5.516 1 87.56 187 PHE B C 1
ATOM 2993 O O . PHE B 1 187 ? 17.938 5.898 4.945 1 87.56 187 PHE B O 1
ATOM 3000 N N . ASP B 1 188 ? 19.547 7.047 6.137 1 73 188 ASP B N 1
ATOM 3001 C CA . ASP B 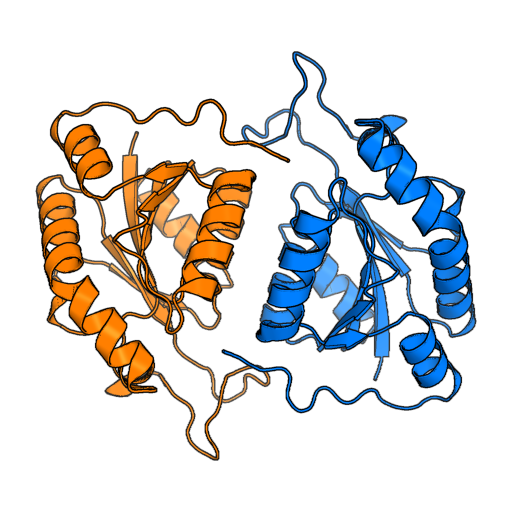1 188 ? 20.438 5.891 6.094 1 73 188 ASP B CA 1
ATOM 3002 C C . ASP B 1 188 ? 19.875 4.73 6.914 1 73 188 ASP B C 1
ATOM 3004 O O . ASP B 1 188 ? 19.359 4.938 8.016 1 73 188 ASP B O 1
ATOM 3008 N N . GLY B 1 189 ? 19.578 3.533 6.371 1 59.69 189 GLY B N 1
ATOM 3009 C CA . GLY B 1 189 ? 19.156 2.361 7.117 1 59.69 189 GLY B CA 1
ATOM 3010 C C . GLY B 1 189 ? 17.688 2.016 6.891 1 59.69 189 GLY B C 1
ATOM 3011 O O . GLY B 1 189 ? 17.172 1.069 7.484 1 59.69 189 GLY B O 1
ATOM 3012 N N . VAL B 1 190 ? 17.016 2.975 6.434 1 56.28 190 VAL B N 1
ATOM 3013 C CA . VAL B 1 190 ? 15.648 2.551 6.133 1 56.28 190 VAL B CA 1
ATOM 3014 C C . VAL B 1 190 ? 15.68 1.271 5.301 1 56.28 190 VAL B C 1
ATOM 3016 O O . VAL B 1 190 ? 16.328 1.219 4.254 1 56.28 190 VAL B O 1
ATOM 3019 N N . ALA B 1 191 ? 15.328 0.178 6.094 1 54.91 191 ALA B N 1
ATOM 3020 C CA . ALA B 1 191 ? 15.422 -1.209 5.648 1 54.91 191 ALA B CA 1
ATOM 3021 C C . ALA B 1 191 ? 14.523 -1.462 4.441 1 54.91 191 ALA B C 1
ATOM 3023 O O . ALA B 1 191 ? 13.406 -0.949 4.379 1 54.91 191 ALA B O 1
ATOM 3024 N N . ILE B 1 192 ? 15.211 -1.665 3.398 1 56.31 192 ILE B N 1
ATOM 3025 C CA . ILE B 1 192 ? 14.422 -2.355 2.385 1 56.31 192 ILE B CA 1
ATOM 3026 C C . ILE B 1 192 ? 14.414 -3.855 2.668 1 56.31 192 ILE B C 1
ATOM 3028 O O . ILE B 1 192 ? 15.477 -4.469 2.814 1 56.31 192 ILE B O 1
ATOM 3032 N N . PRO B 1 193 ? 13.281 -4.348 3.117 1 51.53 193 PRO B N 1
ATOM 3033 C CA . PRO B 1 193 ? 13.281 -5.746 3.559 1 51.53 193 PRO B CA 1
ATOM 3034 C C . PRO B 1 193 ? 13.922 -6.684 2.533 1 51.53 193 PRO B C 1
ATOM 3036 O O . PRO B 1 193 ? 13.93 -6.383 1.338 1 51.53 193 PRO B O 1
#

Solvent-accessible surface area (backbone atoms only — not comparable to full-atom values): 20197 Å² total; per-residue (Å²): 136,35,57,30,39,37,36,24,44,62,17,46,41,62,37,65,66,43,70,52,31,36,52,42,47,60,70,40,41,65,58,38,40,51,48,53,50,53,37,48,75,68,70,32,48,42,36,39,36,33,49,31,44,54,89,84,45,87,76,53,68,62,60,86,90,44,62,58,18,30,82,91,40,76,36,31,37,64,43,67,82,75,59,57,92,84,46,42,79,42,69,19,63,49,60,25,56,58,54,89,42,63,45,65,60,51,38,54,74,70,58,42,48,31,40,36,45,25,32,33,37,26,60,46,24,36,45,43,27,42,49,56,40,34,72,72,64,36,45,36,33,33,32,69,66,39,46,36,32,62,45,66,68,48,29,53,54,30,50,53,51,35,42,48,38,51,23,48,70,41,44,59,66,59,52,52,52,29,58,76,67,72,43,81,80,82,71,82,73,59,34,64,119,136,34,56,31,38,36,38,25,43,62,18,45,42,63,37,63,66,44,68,51,30,37,51,43,49,60,69,38,42,66,57,39,39,52,49,52,51,53,37,47,76,69,72,31,49,44,35,39,34,34,50,31,45,53,89,84,45,87,75,54,69,61,60,86,90,44,60,57,19,29,82,91,40,74,36,30,35,62,45,66,83,75,59,56,93,86,46,43,79,41,70,21,65,47,61,23,57,56,54,88,40,62,44,66,60,54,36,53,74,68,58,41,48,32,40,36,47,27,32,34,37,27,59,46,23,37,44,43,27,42,48,56,39,34,72,72,63,35,45,35,34,33,32,69,67,40,45,37,33,61,46,66,67,49,28,53,52,28,51,53,52,36,42,49,38,50,23,47,70,40,45,58,67,60,50,50,53,30,58,76,66,74,42,81,80,83,70,80,74,59,32,64,118

pLDDT: mean 95.37, std 7.33, range [51.53, 98.94]

Secondary structure (DSSP, 8-state):
--EEEEEE--BHHHHTT-HHHHHHHHHHHHHHHHHHHHHHHTT-EEEEEEE---TT-TTS--BTTB-SS-TTSGGGSBPGGG--TTSEEEEESSSSTTTTSSHHHHHHHTT--EEEEEEE-IIIIIHHHHHHHHHTT-EEEEETTSEE-SSHHHHHHHHHHHHHTT-EEE-HHHHHHHHHTTPPPP-TT----/--EEEEEE--BHHHHTT-HHHHHHHHHHHHHHHHHHHHHHHTT-EEEEEEE---TT-TTS--BTTB-SS-TTSGGGSBPGGG--TTSEEEEESSSSTTTTSSHHHHHHHTT--EEEEEEE-IIIIIHHHHHHHHHTT-EEEEETTSEE-SSHHHHHHHHHHHHHTT-EEE-HHHHHHHHHTTPPPP-TT----

InterPro domains:
  IPR000868 Isochorismatase-like domain [PF00857] (4-174)
  IPR036380 Isochorismatase-like superfamily [G3DSA:3.40.50.850] (1-185)
  IPR036380 Isochorismatase-like superfamily [SSF52499] (2-179)
  IPR050272 Isochorismatase-like hydrolase [PTHR43540] (3-181)